Protein AF-A0A535U5M8-F1 (afdb_monomer_lite)

Foldseek 3Di:
DDDDDDDDDDDPPDPDDFDDDDDPRQVCCLVQQFQADPVRHGPDRGVLVLQLQLLLLVLVVDDDPVSSVVRSVVSSVCCVVVVDDADSQSSRPRNNPDPGDSDWDFPQQFWFQFLFGTDGLVPADFQTWGQDLVQATDGRHDDDDDDDDADWFWADDPPDPDHTGITGQQHWFFWQQQVQWDPDDDPVGIDGNDDTDGDGSNPDDPRIDGRDHHHQAADEWDWAFLCVQVVQWDDDPQWTKHDFDADPVRDGPHDMWPDTWGRTFTLDLLVLLLLQLCLFFKAFDADPPDPQTFFMKGKAFPVCVVVLVSSQVSCCVGIVFGWDWDQDPVNGIIITTGGGRSNSSSCCRAQNHDNVGGDHDSSLVRHDPSSVVSNNVNNCVRVND

Radius of gyration: 31.22 Å; chains: 1; bounding box: 89×50×90 Å

pLDDT: mean 84.97, std 14.06, range [26.88, 97.5]

Secondary structure (DSSP, 8-state):
--------------TTSS----HHHHHHHHHHTS-B-TTS-BS--SHHHHHHHHHHHHHTTSSSHHHHHHHHHHHHHHHHTTS----HHHHHHTTS-----S-----TT-EEEETTEEEEGGG--TT-EEE-TTS-EEE-----------PEEEE--SS--SPPEEEETT-EEEEE-GGGB-SS-BTTB--BSS--EEEEGGG--TTPEEP----------PEEEHHHH-TTSEEETTEEE---EE-TTS-EEEPPPSSPEESEEE--HHHHHHHHHHHHHEEEEE-TTSS-EEEEEEEE-SSTHHHHHHHHHHHHHHHS---EEEE-TTSS-EEEEE--HHHHHHHHHHT-SSTTT----HHHHT--HHHHHHHHHHHHHHH--

Sequence (385 aa):
MLEQQKQASQGSAGAGKYTQLEGIRQKVFMDRYSLKDPSGQPLEFYPEQLWARVARGIASVETTEEKQAFWEKRFYEALADFQFVPGGRILAGAGSGHQVTFYNCMPPDQEVLTADGYRPIAEIKIGDLVVTHRNRLRPVVHKFERETEETLYIIRPKKVGYDDLRVTGDHKVYIIRSEWVNKHKSRDGLHLQHEPDWIPAKEIKPGDYVAVAHNSEECPPDVISLQDHIPQYETKDGKLFKATTRGYHGHVSDWGTHYKIQDRLVLDGEMCYLFGRWLGDGCVTHRTGTDIPSGIKIVFSLDEKNEAKEIARISEAKFGIEGAIKLSNTERWYDLWVNSMPIGEFFKAFLGCYSYGKRLPDQLMHLPAELTLELLRGLFSADGY

Structure (mmCIF, N/CA/C/O backbone):
data_AF-A0A535U5M8-F1
#
_entry.id   AF-A0A535U5M8-F1
#
loop_
_atom_site.group_PDB
_atom_site.id
_atom_site.type_symbol
_atom_site.label_atom_id
_atom_site.label_alt_id
_atom_site.label_comp_id
_atom_site.label_asym_id
_atom_site.label_entity_id
_atom_site.label_seq_id
_atom_site.pdbx_PDB_ins_code
_atom_site.Cartn_x
_atom_site.Cartn_y
_atom_site.Cartn_z
_atom_site.occupancy
_atom_site.B_iso_or_equiv
_atom_site.auth_seq_id
_atom_site.auth_comp_id
_atom_site.auth_asym_id
_atom_site.auth_atom_id
_atom_site.pdbx_PDB_model_num
ATOM 1 N N . MET A 1 1 ? -25.864 -25.164 40.501 1.00 29.94 1 MET A N 1
ATOM 2 C CA . MET A 1 1 ? -26.943 -26.159 40.347 1.00 29.94 1 MET A CA 1
ATOM 3 C C . MET A 1 1 ? -28.223 -25.385 40.121 1.00 29.94 1 MET A C 1
ATOM 5 O O . MET A 1 1 ? -28.641 -24.683 41.027 1.00 29.94 1 MET A O 1
ATOM 9 N N . LEU A 1 2 ? -28.765 -25.414 38.908 1.00 30.48 2 LEU A N 1
ATOM 10 C CA . LEU A 1 2 ? -30.067 -24.833 38.589 1.00 30.48 2 LEU A CA 1
ATOM 11 C C . LEU A 1 2 ? -30.889 -25.966 37.992 1.00 30.48 2 LEU A C 1
ATOM 13 O O . LEU A 1 2 ? -30.506 -26.557 36.982 1.00 30.48 2 LEU A O 1
ATOM 17 N N . GLU A 1 3 ? -31.922 -26.341 38.736 1.00 31.03 3 GLU A N 1
ATOM 18 C CA . GLU A 1 3 ? -32.805 -27.456 38.447 1.00 31.03 3 GLU A CA 1
ATOM 19 C C . GLU A 1 3 ? -33.579 -27.240 37.151 1.00 31.03 3 GLU A C 1
ATOM 21 O O . GLU A 1 3 ? -34.047 -26.152 36.819 1.00 31.03 3 GLU A O 1
ATOM 26 N N . GLN A 1 4 ? -33.707 -28.352 36.437 1.00 34.81 4 GLN A N 1
ATOM 27 C CA . GLN A 1 4 ? -34.586 -28.532 35.303 1.00 34.81 4 GLN A CA 1
ATOM 28 C C . GLN A 1 4 ? -36.041 -28.327 35.736 1.00 34.81 4 GLN A C 1
ATOM 30 O O . GLN A 1 4 ? -36.538 -29.041 36.604 1.00 34.81 4 GLN A O 1
ATOM 35 N N . GLN A 1 5 ? -36.765 -27.464 35.031 1.00 31.03 5 GLN A N 1
ATOM 36 C CA . GLN A 1 5 ? -38.192 -27.676 34.814 1.00 31.03 5 GLN A CA 1
ATOM 37 C C . GLN A 1 5 ? -38.422 -27.904 33.325 1.00 31.03 5 GLN A C 1
ATOM 39 O O . GLN A 1 5 ? -38.264 -27.015 32.490 1.00 31.03 5 GLN A O 1
ATOM 44 N N . LYS A 1 6 ? -38.754 -29.154 33.003 1.00 32.38 6 LYS A N 1
ATOM 45 C CA . LYS A 1 6 ? -39.195 -29.593 31.685 1.00 32.38 6 LYS A CA 1
ATOM 46 C C . LYS A 1 6 ? -40.724 -29.670 31.684 1.00 32.38 6 LYS A C 1
ATOM 48 O O . LYS A 1 6 ? -41.299 -30.353 32.521 1.00 32.38 6 LYS A O 1
ATOM 53 N N . GLN A 1 7 ? -41.289 -29.053 30.645 1.00 36.50 7 GLN A N 1
ATOM 54 C CA . GLN A 1 7 ? -42.574 -29.312 29.978 1.00 36.50 7 GLN A CA 1
ATOM 55 C C . GLN A 1 7 ? -43.890 -28.895 30.652 1.00 36.50 7 GLN A C 1
ATOM 57 O O . GLN A 1 7 ? -44.337 -29.510 31.609 1.00 36.50 7 GLN A O 1
ATOM 62 N N . ALA A 1 8 ? -44.624 -28.020 29.951 1.00 27.44 8 ALA A N 1
ATOM 63 C CA . ALA A 1 8 ? -46.009 -28.306 29.574 1.00 27.44 8 ALA A CA 1
ATOM 64 C C . ALA A 1 8 ? -46.450 -27.523 28.319 1.00 27.44 8 ALA A C 1
ATOM 66 O O . ALA A 1 8 ? -46.244 -26.320 28.207 1.00 27.44 8 ALA A O 1
ATOM 67 N N . SER A 1 9 ? -47.102 -28.271 27.424 1.00 27.50 9 SER A N 1
ATOM 68 C CA . SER A 1 9 ? -48.133 -27.885 26.449 1.00 27.50 9 SER A CA 1
ATOM 69 C C . SER A 1 9 ? -47.823 -26.886 25.329 1.00 27.50 9 SER A C 1
ATOM 71 O O . SER A 1 9 ? -47.704 -25.680 25.524 1.00 27.50 9 SER A O 1
ATOM 73 N N . GLN A 1 10 ? -47.900 -27.426 24.108 1.00 42.53 10 GLN A N 1
ATOM 74 C CA . GLN A 1 10 ? -48.421 -26.739 22.931 1.00 42.53 10 GLN A CA 1
ATOM 75 C C . GLN A 1 10 ? -49.719 -25.996 23.290 1.00 42.53 10 GLN A C 1
ATOM 77 O O . GLN A 1 10 ? -50.740 -26.617 23.576 1.00 42.53 10 GLN A O 1
ATOM 82 N N . GLY A 1 11 ? -49.658 -24.668 23.276 1.00 26.88 11 GLY A N 1
ATOM 83 C CA . GLY A 1 11 ? -50.809 -23.778 23.325 1.00 26.88 11 GLY A CA 1
ATOM 84 C C . GLY A 1 11 ? -50.885 -23.003 22.018 1.00 26.88 11 GLY A C 1
ATOM 85 O O . GLY A 1 11 ? -50.083 -22.107 21.769 1.00 26.88 11 GLY A O 1
ATOM 86 N N . SER A 1 12 ? -51.847 -23.361 21.173 1.00 34.75 12 SER A N 1
ATOM 87 C CA . SER A 1 12 ? -52.249 -22.612 19.984 1.00 34.75 12 SER A CA 1
ATOM 88 C C . SER A 1 12 ? -52.966 -21.315 20.387 1.00 34.75 12 SER A C 1
ATOM 90 O O . SER A 1 12 ? -54.190 -21.218 20.307 1.00 34.75 12 SER A O 1
ATOM 92 N N . ALA A 1 13 ? -52.217 -20.316 20.853 1.00 31.55 13 ALA A N 1
ATOM 93 C CA . ALA A 1 13 ? -52.754 -18.996 21.167 1.00 31.55 13 ALA A CA 1
ATOM 94 C C . ALA A 1 13 ? -51.697 -17.910 20.914 1.00 31.55 13 ALA A C 1
ATOM 96 O O . ALA A 1 13 ? -50.782 -17.726 21.710 1.00 31.55 13 ALA A O 1
ATOM 97 N N . GLY A 1 14 ? -51.836 -17.189 19.794 1.00 33.25 14 GLY A N 1
ATOM 98 C CA . GLY A 1 14 ? -51.061 -15.975 19.509 1.00 33.25 14 GLY A CA 1
ATOM 99 C C . GLY A 1 14 ? -50.310 -15.946 18.175 1.00 33.25 14 GLY A C 1
ATOM 100 O O . GLY A 1 14 ? -49.176 -15.483 18.140 1.00 33.25 14 GLY A O 1
ATOM 101 N N . ALA A 1 15 ? -50.918 -16.376 17.065 1.00 36.53 15 ALA A N 1
ATOM 102 C CA . ALA A 1 15 ? -50.333 -16.285 15.716 1.00 36.53 15 ALA A CA 1
ATOM 103 C C . ALA A 1 15 ? -50.197 -14.840 15.158 1.00 36.53 15 ALA A C 1
ATOM 105 O O . ALA A 1 15 ? -50.148 -14.654 13.949 1.00 36.53 15 ALA A O 1
ATOM 106 N N . GLY A 1 16 ? -50.148 -13.809 16.012 1.00 48.75 16 GLY A N 1
ATOM 107 C CA . GLY A 1 16 ? -50.167 -12.398 15.599 1.00 48.75 16 GLY A CA 1
ATOM 108 C C . GLY A 1 16 ? -49.190 -11.473 16.329 1.00 48.75 16 GLY A C 1
ATOM 109 O O . GLY A 1 16 ? -49.372 -10.265 16.259 1.00 48.75 16 GLY A O 1
ATOM 110 N N . LYS A 1 17 ? -48.199 -11.998 17.068 1.00 72.62 17 LYS A N 1
ATOM 111 C CA . LYS A 1 17 ? -47.310 -11.166 17.910 1.00 72.62 17 LYS A CA 1
ATOM 112 C C . LYS A 1 17 ? -45.879 -10.985 17.387 1.00 72.62 17 LYS A C 1
ATOM 114 O O . LYS A 1 17 ? -45.178 -10.119 17.894 1.00 72.62 17 LYS A O 1
ATOM 119 N N . TYR A 1 18 ? -45.453 -11.785 16.412 1.00 85.62 18 TYR A N 1
ATOM 120 C CA . TYR A 1 18 ? -44.083 -11.778 15.894 1.00 85.62 18 TYR A CA 1
ATOM 121 C C . TYR A 1 18 ? -44.073 -11.871 14.374 1.00 85.62 18 TYR A C 1
ATOM 123 O O . TYR A 1 18 ? -44.831 -12.653 13.791 1.00 85.62 18 TYR A O 1
ATOM 131 N N . THR A 1 19 ? -43.197 -11.095 13.743 1.00 90.12 19 THR A N 1
ATOM 132 C CA . THR A 1 19 ? -43.039 -11.066 12.292 1.00 90.12 19 THR A CA 1
ATOM 133 C C . THR A 1 19 ? -42.392 -12.358 11.801 1.00 90.12 19 THR A C 1
ATOM 135 O O . THR A 1 19 ? -41.251 -12.672 12.144 1.00 90.12 19 THR A O 1
ATOM 138 N N . GLN A 1 20 ? -43.107 -13.100 10.952 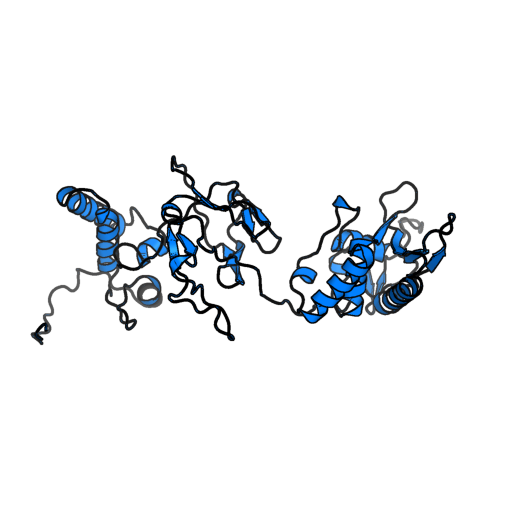1.00 90.75 20 GLN A N 1
ATOM 139 C CA . GLN A 1 20 ? -42.584 -14.300 10.301 1.00 90.75 20 GLN A CA 1
ATOM 140 C C . GLN A 1 20 ? -41.800 -13.905 9.048 1.00 90.75 20 GLN A C 1
ATOM 142 O O . GLN A 1 20 ? -42.353 -13.361 8.091 1.00 90.75 20 GLN A O 1
ATOM 147 N N . LEU A 1 21 ? -40.492 -14.155 9.062 1.00 90.69 21 LEU A N 1
ATOM 148 C CA . LEU A 1 21 ? -39.639 -13.970 7.894 1.00 90.69 21 LEU A CA 1
ATOM 149 C C . LEU A 1 21 ? -39.581 -15.269 7.091 1.00 90.69 21 LEU A C 1
ATOM 151 O O . LEU A 1 21 ? -39.386 -16.337 7.662 1.00 90.69 21 LEU A O 1
ATOM 155 N N . GLU A 1 22 ? -39.659 -15.163 5.764 1.00 92.31 22 GLU A N 1
ATOM 156 C CA . GLU A 1 22 ? -39.573 -16.308 4.852 1.00 92.31 22 GLU A CA 1
ATOM 157 C C . GLU A 1 22 ? -38.410 -16.166 3.856 1.00 92.31 22 GLU A C 1
ATOM 159 O O . GLU A 1 22 ? -37.929 -15.064 3.549 1.00 92.31 22 GLU A O 1
ATOM 164 N N . GLY A 1 23 ? -37.941 -17.307 3.347 1.00 93.75 23 GLY A N 1
ATOM 165 C CA . GLY A 1 23 ? -36.930 -17.389 2.295 1.00 93.75 23 GLY A CA 1
ATOM 166 C C . GLY A 1 23 ? -35.613 -16.693 2.655 1.00 93.75 23 GLY A C 1
ATOM 167 O O . GLY A 1 23 ? -35.022 -16.919 3.713 1.00 93.75 23 GLY A O 1
ATOM 168 N N . ILE A 1 24 ? -35.133 -15.829 1.755 1.00 91.06 24 ILE A N 1
ATOM 169 C CA . ILE A 1 24 ? -33.849 -15.126 1.918 1.00 91.06 24 ILE A CA 1
ATOM 170 C C . ILE A 1 24 ? -33.857 -14.224 3.160 1.00 91.06 24 ILE A C 1
ATOM 172 O O . ILE A 1 24 ? -32.837 -14.124 3.838 1.00 91.06 24 ILE A O 1
ATOM 176 N N . ARG A 1 25 ? -34.995 -13.605 3.499 1.00 91.44 25 ARG A N 1
ATOM 177 C CA . ARG A 1 25 ? -35.096 -12.688 4.648 1.00 91.44 25 ARG A CA 1
ATOM 178 C C . ARG A 1 25 ? -34.844 -13.424 5.958 1.00 91.44 25 ARG A C 1
ATOM 180 O O . ARG A 1 25 ? -34.060 -12.957 6.779 1.00 91.44 25 ARG A O 1
ATOM 187 N N . GLN A 1 26 ? -35.447 -14.604 6.100 1.00 93.19 26 GLN A N 1
ATOM 188 C CA . GLN A 1 26 ? -35.229 -15.479 7.248 1.00 93.19 26 GLN A CA 1
ATOM 189 C C . GLN A 1 26 ? -33.765 -15.902 7.336 1.00 93.19 26 GLN A C 1
ATOM 191 O O . GLN A 1 26 ? -33.137 -15.756 8.379 1.00 93.19 26 GLN A O 1
ATOM 196 N N . LYS A 1 27 ? -33.195 -16.363 6.216 1.00 90.06 27 LYS A N 1
ATOM 197 C CA . LYS A 1 27 ? -31.799 -16.805 6.166 1.00 90.06 27 LYS A CA 1
ATOM 198 C C . LYS A 1 27 ? -30.834 -15.697 6.594 1.00 90.06 27 LYS A C 1
ATOM 200 O O . LYS A 1 27 ? -29.964 -15.943 7.421 1.00 90.06 27 LYS A O 1
ATOM 205 N N . VAL A 1 28 ? -30.998 -14.484 6.062 1.00 87.44 28 VAL A N 1
ATOM 206 C CA . VAL A 1 28 ? -30.151 -13.332 6.412 1.00 87.44 28 VAL A CA 1
ATOM 207 C C . VAL A 1 28 ? -30.305 -12.961 7.885 1.00 87.44 28 VAL A C 1
ATOM 209 O O . VAL A 1 28 ? -29.298 -12.733 8.551 1.00 87.44 28 VAL A O 1
ATOM 212 N N . PHE A 1 29 ? -31.533 -12.939 8.410 1.00 92.62 29 PHE A N 1
ATOM 213 C CA . PHE A 1 29 ? -31.782 -12.653 9.823 1.00 92.62 29 PHE A CA 1
ATOM 214 C C . PHE A 1 29 ? -31.078 -13.650 10.749 1.00 92.62 29 PHE A C 1
ATOM 216 O O . PHE A 1 29 ? -30.293 -13.243 11.608 1.00 92.62 29 PHE A O 1
ATOM 223 N N . MET A 1 30 ? -31.288 -14.948 10.518 1.00 91.38 30 MET A N 1
ATOM 224 C CA . MET A 1 30 ? -30.701 -16.014 11.336 1.00 91.38 30 MET A CA 1
ATOM 225 C C . MET A 1 30 ? -29.170 -16.050 11.244 1.00 91.38 30 MET A C 1
ATOM 227 O O . MET A 1 30 ? -28.482 -16.373 12.213 1.00 91.38 30 MET A O 1
ATOM 231 N N . ASP A 1 31 ? -28.608 -15.716 10.082 1.00 84.31 31 ASP A N 1
ATOM 232 C CA . ASP A 1 31 ? -27.161 -15.725 9.892 1.00 84.31 31 ASP A CA 1
ATOM 233 C C . ASP A 1 31 ? -26.488 -14.498 10.529 1.00 84.31 31 ASP A C 1
ATOM 235 O O . ASP A 1 31 ? -25.519 -14.639 11.279 1.00 84.31 31 ASP A O 1
ATOM 239 N N . ARG A 1 32 ? -27.025 -13.298 10.270 1.00 81.56 32 ARG A N 1
ATOM 240 C CA . ARG A 1 32 ? -26.328 -12.025 10.512 1.00 81.56 32 ARG A CA 1
ATOM 241 C C . ARG A 1 32 ? -26.757 -11.277 11.769 1.00 81.56 32 ARG A C 1
ATOM 243 O O . ARG A 1 32 ? -25.948 -10.507 12.281 1.00 81.56 32 ARG A O 1
ATOM 250 N N . TYR A 1 33 ? -28.000 -11.440 12.224 1.00 89.19 33 TYR A N 1
ATOM 251 C CA . TYR A 1 33 ? -28.588 -10.546 13.232 1.00 89.19 33 TYR A CA 1
ATOM 252 C C . TYR A 1 33 ? -29.111 -11.252 14.480 1.00 89.19 33 TYR A C 1
ATOM 254 O O . TYR A 1 33 ? -29.081 -10.647 15.549 1.00 89.19 33 TYR A O 1
ATOM 262 N N . SER A 1 34 ? -29.547 -12.509 14.364 1.00 91.62 34 SER A N 1
ATOM 263 C CA . SER A 1 34 ? -29.916 -13.330 15.518 1.00 91.62 34 SER A CA 1
ATOM 264 C C . SER A 1 34 ? -28.756 -13.417 16.504 1.00 91.62 34 SER A C 1
ATOM 266 O O . SER A 1 34 ? -27.670 -13.884 16.146 1.00 91.62 34 SER A O 1
ATOM 268 N N . LEU A 1 35 ? -29.012 -13.078 17.769 1.00 91.25 35 LEU A N 1
ATOM 269 C CA . LEU A 1 35 ? -28.125 -13.458 18.860 1.00 91.25 35 LEU A CA 1
ATOM 270 C C . LEU A 1 35 ? -27.979 -14.983 18.894 1.00 91.25 35 LEU A C 1
ATOM 272 O O . LEU A 1 35 ? -28.953 -15.709 18.682 1.00 91.25 35 LEU A O 1
ATOM 276 N N . LYS A 1 36 ? -26.764 -15.463 19.153 1.00 89.38 36 LYS A N 1
ATOM 277 C CA . LYS A 1 36 ? -26.436 -16.885 19.275 1.00 89.38 36 LYS A CA 1
ATOM 278 C C . LYS A 1 36 ? -25.753 -17.138 20.609 1.00 89.38 36 LYS A C 1
ATOM 280 O O . LYS A 1 36 ? -25.075 -16.255 21.131 1.00 89.38 36 LYS A O 1
ATOM 285 N N . ASP A 1 37 ? -25.943 -18.332 21.146 1.00 86.06 37 ASP A N 1
ATOM 286 C CA . ASP A 1 37 ? -25.209 -18.797 22.315 1.00 86.06 37 ASP A CA 1
ATOM 287 C C . ASP A 1 37 ? -23.751 -19.173 21.953 1.00 86.06 37 ASP A C 1
ATOM 289 O O . ASP A 1 37 ? -23.392 -19.204 20.770 1.00 86.06 37 ASP A O 1
ATOM 293 N N . PRO A 1 38 ? -22.887 -19.488 22.940 1.00 81.81 38 PRO A N 1
ATOM 294 C CA . PRO A 1 38 ? -21.506 -19.899 22.673 1.00 81.81 38 PRO A CA 1
ATOM 295 C C . PRO A 1 38 ? -21.357 -21.167 21.813 1.00 81.81 38 PRO A C 1
ATOM 297 O O . PRO A 1 38 ? -20.283 -21.401 21.266 1.00 81.81 38 PRO A O 1
ATOM 300 N N . SER A 1 39 ? -22.408 -21.986 21.680 1.00 83.44 39 SER A N 1
ATOM 301 C CA . SER A 1 39 ? -22.438 -23.165 20.802 1.00 83.44 39 SER A CA 1
ATOM 302 C C . SER A 1 39 ? -22.911 -22.846 19.375 1.00 83.44 39 SER A C 1
ATOM 304 O O . SER A 1 39 ? -22.947 -23.729 18.518 1.00 83.44 39 SER A O 1
ATOM 306 N N . GLY A 1 40 ? -23.244 -21.580 19.102 1.00 81.25 40 GLY A N 1
ATOM 307 C CA . GLY A 1 40 ? -23.709 -21.093 17.808 1.00 81.25 40 GLY A CA 1
ATOM 308 C C . GLY A 1 40 ? -25.210 -21.269 17.572 1.00 81.25 40 GLY A C 1
ATOM 309 O O . GLY A 1 40 ? -25.675 -20.976 16.468 1.00 81.25 40 GLY A O 1
ATOM 310 N N . GLN A 1 41 ? -25.974 -21.718 18.572 1.00 88.44 41 GLN A N 1
ATOM 311 C CA . GLN A 1 41 ? -27.420 -21.884 18.440 1.00 88.44 41 GLN A CA 1
ATOM 312 C C . GLN A 1 41 ? -28.137 -20.538 18.587 1.00 88.44 41 GLN A C 1
ATOM 314 O O . GLN A 1 41 ? -27.799 -19.762 19.484 1.00 88.44 41 GLN A O 1
ATOM 319 N N . PRO A 1 42 ? -29.120 -20.228 17.723 1.00 89.56 42 PRO A N 1
ATOM 320 C CA . PRO A 1 42 ? -29.848 -18.969 17.784 1.00 89.56 42 PRO A CA 1
ATOM 321 C C . PRO A 1 42 ? -30.698 -18.879 19.055 1.00 89.56 42 PRO A C 1
ATOM 323 O O . PRO A 1 42 ? -31.452 -19.791 19.390 1.00 89.56 42 PRO A O 1
ATOM 326 N N . LEU A 1 43 ? -30.585 -17.744 19.740 1.00 91.81 43 LEU A N 1
ATOM 327 C CA . LEU A 1 43 ? -31.420 -17.353 20.878 1.00 91.81 43 LEU A CA 1
ATOM 328 C C . LEU A 1 43 ? -32.574 -16.432 20.447 1.00 91.81 43 LEU A C 1
ATOM 330 O O . LEU A 1 43 ? -33.547 -16.276 21.183 1.00 91.81 43 LEU A O 1
ATOM 334 N N . GLU A 1 44 ? -32.472 -15.837 19.256 1.00 94.12 44 GLU A N 1
ATOM 335 C CA . GLU A 1 44 ? -33.449 -14.917 18.676 1.00 94.12 44 GLU A CA 1
ATOM 336 C C . GLU A 1 44 ? -33.962 -15.471 17.343 1.00 94.12 44 GLU A C 1
ATOM 338 O O . GLU A 1 44 ? -33.197 -15.787 16.440 1.00 94.12 44 GLU A O 1
ATOM 343 N N . PHE A 1 45 ? -35.277 -15.569 17.200 1.00 93.56 45 PHE A N 1
ATOM 344 C CA . PHE A 1 45 ? -35.940 -16.115 16.014 1.00 93.56 45 PHE A CA 1
ATOM 345 C C . PHE A 1 45 ? -36.772 -15.067 15.272 1.00 93.56 45 PHE A C 1
ATOM 347 O O . PHE A 1 45 ? -37.126 -15.281 14.114 1.00 93.56 45 PHE A O 1
ATOM 354 N N . TYR A 1 46 ? -37.051 -13.930 15.917 1.00 94.94 46 TYR A N 1
ATOM 355 C CA . TYR A 1 46 ? -37.926 -12.886 15.388 1.00 94.94 46 TYR A CA 1
ATOM 356 C C . TYR A 1 46 ? -37.284 -11.492 15.488 1.00 94.94 46 TYR A C 1
ATOM 358 O O . TYR A 1 46 ? -36.598 -11.216 16.481 1.00 94.94 46 TYR A O 1
ATOM 366 N N . PRO A 1 47 ? -37.523 -10.587 14.515 1.00 93.44 47 PRO A N 1
ATOM 367 C CA . PRO A 1 47 ? -37.019 -9.210 14.545 1.00 93.44 47 PRO A CA 1
ATOM 368 C C . PRO A 1 47 ? -37.338 -8.451 15.836 1.00 93.44 47 PRO A C 1
ATOM 370 O O . PRO A 1 47 ? -36.495 -7.716 16.337 1.00 93.44 47 PRO A O 1
ATOM 373 N N . GLU A 1 48 ? -38.507 -8.679 16.429 1.00 95.06 48 GLU A N 1
ATOM 374 C CA . GLU A 1 48 ? -38.928 -8.028 17.670 1.00 95.06 48 GLU A CA 1
ATOM 375 C C . GLU A 1 48 ? -38.028 -8.399 18.858 1.00 95.06 48 GLU A C 1
ATOM 377 O O . GLU A 1 48 ? -37.809 -7.584 19.751 1.00 95.06 48 GLU A O 1
ATOM 382 N N . GLN A 1 49 ? -37.456 -9.606 18.871 1.00 94.81 49 GLN A N 1
ATOM 383 C CA . GLN A 1 49 ? -36.506 -10.009 19.913 1.00 94.81 49 GLN A CA 1
ATOM 384 C C . GLN A 1 49 ? -35.171 -9.276 19.746 1.00 94.81 49 GLN A C 1
ATOM 386 O O . GLN A 1 49 ? -34.644 -8.734 20.718 1.00 94.81 49 GLN A O 1
ATOM 391 N N . LEU A 1 50 ? -34.686 -9.182 18.502 1.00 94.31 50 LEU A N 1
ATOM 392 C CA . LEU A 1 50 ? -33.524 -8.372 18.133 1.00 94.31 50 LEU A CA 1
ATOM 393 C C . LEU A 1 50 ? -33.727 -6.905 18.544 1.00 94.31 50 LEU A C 1
ATOM 395 O O . LEU A 1 50 ? -32.858 -6.324 19.190 1.00 94.31 50 LEU A O 1
ATOM 399 N N . TRP A 1 51 ? -34.868 -6.300 18.202 1.00 95.56 51 TRP A N 1
ATOM 400 C CA . TRP A 1 51 ? -35.156 -4.904 18.541 1.00 95.56 51 TRP A CA 1
ATOM 401 C C . TRP A 1 51 ? -35.233 -4.683 20.047 1.00 95.56 51 TRP A C 1
ATOM 403 O O . TRP A 1 51 ? -34.675 -3.703 20.531 1.00 95.56 51 TRP A O 1
ATOM 413 N N . ALA A 1 52 ? -35.844 -5.602 20.801 1.00 95.12 52 ALA A N 1
ATOM 414 C CA . ALA A 1 52 ? -35.876 -5.531 22.262 1.00 95.12 52 ALA A CA 1
ATOM 415 C C . ALA A 1 52 ? -34.467 -5.583 22.865 1.00 95.12 52 ALA A C 1
ATOM 417 O O . ALA A 1 52 ? -34.130 -4.763 23.720 1.00 95.12 52 ALA A O 1
ATOM 418 N N . ARG A 1 53 ? -33.614 -6.498 22.388 1.00 95.19 53 ARG A N 1
ATOM 419 C CA . ARG A 1 53 ? -32.216 -6.577 22.824 1.00 95.19 53 ARG A CA 1
ATOM 420 C C . ARG A 1 53 ? -31.450 -5.295 22.505 1.00 95.19 53 ARG A C 1
ATOM 422 O O . ARG A 1 53 ? -30.767 -4.766 23.380 1.00 95.19 53 ARG A O 1
ATOM 429 N N . VAL A 1 54 ? -31.544 -4.810 21.267 1.00 94.19 54 VAL A N 1
ATOM 430 C CA . VAL A 1 54 ? -30.831 -3.607 20.814 1.00 94.19 54 VAL A CA 1
ATOM 431 C C . VAL A 1 54 ? -31.290 -2.391 21.611 1.00 94.19 54 VAL A C 1
ATOM 433 O O . VAL A 1 54 ? -30.449 -1.659 22.123 1.00 94.19 54 VAL A O 1
ATOM 436 N N . ALA A 1 55 ? -32.600 -2.206 21.778 1.00 95.69 55 ALA A N 1
ATOM 437 C CA . ALA A 1 55 ? -33.169 -1.106 22.546 1.00 95.69 55 ALA A CA 1
ATOM 438 C C . ALA A 1 55 ? -32.677 -1.106 23.999 1.00 95.69 55 ALA A C 1
ATOM 440 O O . ALA A 1 55 ? -32.204 -0.077 24.481 1.00 95.69 55 ALA A O 1
ATOM 441 N N . ARG A 1 56 ? -32.699 -2.268 24.664 1.00 95.38 56 ARG A N 1
ATOM 442 C CA . ARG A 1 56 ? -32.166 -2.425 26.023 1.00 95.38 56 ARG A CA 1
ATOM 443 C C . ARG A 1 56 ? -30.672 -2.136 26.092 1.00 95.38 56 ARG A C 1
ATOM 445 O O . ARG A 1 56 ? -30.214 -1.442 26.992 1.00 95.38 56 ARG A O 1
ATOM 452 N N . GLY A 1 57 ? -29.914 -2.664 25.134 1.00 92.75 57 GLY A N 1
ATOM 453 C CA . GLY A 1 57 ? -28.468 -2.489 25.066 1.00 92.75 57 GLY A CA 1
ATOM 454 C C . GLY A 1 57 ? -28.037 -1.044 24.825 1.00 92.75 57 GLY A C 1
ATOM 455 O O . GLY A 1 57 ? -27.003 -0.632 25.333 1.00 92.75 57 GLY A O 1
ATOM 456 N N . ILE A 1 58 ? -28.816 -0.271 24.064 1.00 91.19 58 ILE A N 1
ATOM 457 C CA . ILE A 1 58 ? -28.566 1.163 23.881 1.00 91.19 58 ILE A CA 1
ATOM 458 C C . ILE A 1 58 ? -28.981 1.923 25.142 1.00 91.19 58 ILE A C 1
ATOM 460 O O . ILE A 1 58 ? -28.222 2.756 25.624 1.00 91.19 58 ILE A O 1
ATOM 464 N N . ALA A 1 59 ? -30.152 1.622 25.708 1.00 95.19 59 ALA A N 1
ATOM 465 C CA . ALA A 1 59 ? -30.668 2.324 26.877 1.00 95.19 59 ALA A CA 1
ATOM 466 C C . ALA A 1 59 ? -29.829 2.109 28.146 1.00 95.19 59 ALA A C 1
ATOM 468 O O . ALA A 1 59 ? -29.833 2.975 29.013 1.00 95.19 59 ALA A O 1
ATOM 469 N N . SER A 1 60 ? -29.073 1.011 28.259 1.00 92.75 60 SER A N 1
ATOM 470 C CA . SER A 1 60 ? -28.285 0.690 29.461 1.00 92.75 60 SER A CA 1
ATOM 471 C C . SER A 1 60 ? -27.177 1.694 29.799 1.00 92.75 60 SER A C 1
ATOM 473 O O . SER A 1 60 ? -26.606 1.617 30.883 1.00 92.75 60 SER A O 1
ATOM 475 N N . VAL A 1 61 ? -26.837 2.610 28.886 1.00 89.56 61 VAL A N 1
ATOM 476 C CA . VAL A 1 61 ? -25.877 3.700 29.151 1.00 89.56 61 VAL A CA 1
ATOM 477 C C . VAL A 1 61 ? -26.460 4.794 30.054 1.00 89.56 61 VAL A C 1
ATOM 479 O O . VAL A 1 61 ? -25.714 5.595 30.613 1.00 89.56 61 VAL A O 1
ATOM 482 N N . GLU A 1 62 ? -27.786 4.841 30.193 1.00 95.31 62 GLU A N 1
ATOM 483 C CA . GLU A 1 62 ? -28.486 5.817 31.019 1.00 95.31 62 GLU A CA 1
ATOM 484 C C . GLU A 1 62 ? -28.255 5.564 32.510 1.00 95.31 62 GLU A C 1
ATOM 486 O O . GLU A 1 62 ? -28.131 4.428 32.970 1.00 95.31 62 GLU A O 1
ATOM 491 N N . THR A 1 63 ? -28.219 6.642 33.292 1.00 94.31 63 THR A N 1
ATOM 492 C CA . THR A 1 63 ? -27.715 6.596 34.671 1.00 94.31 63 THR A CA 1
ATOM 493 C C . THR A 1 63 ? -28.685 6.021 35.701 1.00 94.31 63 THR A C 1
ATOM 495 O O . THR A 1 63 ? -28.243 5.601 36.768 1.00 94.31 63 THR A O 1
ATOM 498 N N . THR A 1 64 ? -29.992 6.018 35.426 1.00 96.38 64 THR A N 1
ATOM 499 C CA . THR A 1 64 ? -31.022 5.527 36.356 1.00 96.38 64 THR A CA 1
ATOM 500 C C . THR A 1 64 ? -31.911 4.493 35.683 1.00 96.38 64 THR A C 1
ATOM 502 O O . THR A 1 64 ? -32.182 4.596 34.488 1.00 96.38 64 THR A O 1
ATOM 505 N N . GLU A 1 65 ? -32.425 3.533 36.453 1.00 94.81 65 GLU A N 1
ATOM 506 C CA . GLU A 1 65 ? -33.333 2.496 35.936 1.00 94.81 65 GLU A CA 1
ATOM 507 C C . GLU A 1 65 ? -34.587 3.096 35.279 1.00 94.81 65 GLU A C 1
ATOM 509 O O . GLU A 1 65 ? -35.021 2.629 34.230 1.00 94.81 65 GLU A O 1
ATOM 514 N N . GLU A 1 66 ? -35.129 4.187 35.832 1.00 95.94 66 GLU A N 1
ATOM 515 C CA . GLU A 1 66 ? -36.265 4.904 35.236 1.00 95.94 66 GLU A CA 1
ATOM 516 C C . GLU A 1 66 ? -35.940 5.449 33.840 1.00 95.94 66 GLU A C 1
ATOM 518 O O . GLU A 1 66 ? -36.752 5.327 32.921 1.00 95.94 66 GLU A O 1
ATOM 523 N N . LYS A 1 67 ? -34.743 6.022 33.654 1.00 96.06 67 LYS A N 1
ATOM 524 C CA . LYS A 1 67 ? -34.295 6.512 32.345 1.00 96.06 67 LYS A CA 1
ATOM 525 C C . LYS A 1 67 ? -34.009 5.365 31.391 1.00 96.06 67 LYS A C 1
ATOM 527 O O . LYS A 1 67 ? -34.399 5.455 30.232 1.00 96.06 67 LYS A O 1
ATOM 532 N N . GLN A 1 68 ? -33.385 4.291 31.870 1.00 96.25 68 GLN A N 1
ATOM 533 C CA . GLN A 1 68 ? -33.153 3.090 31.070 1.00 96.25 68 GLN A CA 1
ATOM 534 C C . GLN A 1 68 ? -34.481 2.528 30.548 1.00 96.25 68 GLN A C 1
ATOM 536 O O . GLN A 1 68 ? -34.624 2.333 29.347 1.00 96.25 68 GLN A O 1
ATOM 541 N N . ALA A 1 69 ? -35.492 2.370 31.408 1.00 96.62 69 ALA A N 1
ATOM 542 C CA . ALA A 1 69 ? -36.813 1.886 31.006 1.00 96.62 69 ALA A CA 1
ATOM 543 C C . ALA A 1 69 ? -37.529 2.849 30.042 1.00 96.62 69 ALA A C 1
ATOM 545 O O . ALA A 1 69 ? -38.126 2.422 29.050 1.00 96.62 69 ALA A O 1
ATOM 546 N N . PHE A 1 70 ? -37.452 4.158 30.310 1.00 96.44 70 PHE A N 1
ATOM 547 C CA . PHE A 1 70 ? -38.016 5.186 29.437 1.00 96.44 70 PHE A CA 1
ATOM 548 C C . PHE A 1 70 ? -37.403 5.136 28.032 1.00 96.44 70 PHE A C 1
ATOM 550 O O . PHE A 1 70 ? -38.131 5.131 27.036 1.00 96.44 70 PHE A O 1
ATOM 557 N N . TRP A 1 71 ? -36.075 5.066 27.941 1.00 97.50 71 TRP A N 1
ATOM 558 C CA . TRP A 1 71 ? -35.363 5.049 26.669 1.00 97.50 71 TRP A CA 1
ATOM 559 C C . TRP A 1 71 ? -35.434 3.697 25.956 1.00 97.50 71 TRP A C 1
ATOM 561 O O . TRP A 1 71 ? -35.604 3.695 24.740 1.00 97.50 71 TRP A O 1
ATOM 571 N N . GLU A 1 72 ? -35.405 2.562 26.666 1.00 97.31 72 GLU A N 1
ATOM 572 C CA . GLU A 1 72 ? -35.604 1.224 26.077 1.00 97.31 72 GLU A CA 1
ATOM 573 C C . GLU A 1 72 ? -36.929 1.179 25.313 1.00 97.31 72 GLU A C 1
ATOM 575 O O . GLU A 1 72 ? -36.959 0.782 24.148 1.00 97.31 72 GLU A O 1
ATOM 580 N N . LYS A 1 73 ? -38.017 1.677 25.918 1.00 96.69 73 LYS A N 1
ATOM 581 C CA . LYS A 1 73 ? -39.323 1.743 25.251 1.00 96.69 73 LYS A CA 1
ATOM 582 C C . LYS A 1 73 ? -39.270 2.582 23.971 1.00 96.69 73 LYS A C 1
ATOM 584 O O . LYS A 1 73 ? -39.729 2.130 22.925 1.00 96.69 73 LYS A O 1
ATOM 589 N N . ARG A 1 74 ? -38.688 3.783 24.034 1.00 96.25 74 ARG A N 1
ATOM 590 C CA . ARG A 1 74 ? -38.620 4.692 22.877 1.00 96.25 74 ARG A CA 1
ATOM 591 C C . ARG A 1 74 ? -37.738 4.155 21.754 1.00 96.25 74 ARG A C 1
ATOM 593 O O . ARG A 1 74 ? -38.103 4.284 20.589 1.00 96.25 74 ARG A O 1
ATOM 600 N N . PHE A 1 75 ? -36.597 3.550 22.083 1.00 96.06 75 PHE A N 1
ATOM 601 C CA . PHE A 1 75 ? -35.736 2.920 21.086 1.00 96.06 75 PHE A CA 1
ATOM 602 C C . PHE A 1 75 ? -36.425 1.724 20.438 1.00 96.06 75 PHE A C 1
ATOM 604 O O . PHE A 1 75 ? -36.351 1.580 19.222 1.00 96.06 75 PHE A O 1
ATOM 611 N N . TYR A 1 76 ? -37.127 0.898 21.218 1.00 96.00 76 TYR A N 1
ATOM 612 C CA . TYR A 1 76 ? -37.894 -0.215 20.670 1.00 96.00 76 TYR A CA 1
ATOM 613 C C . TYR A 1 76 ? -38.961 0.266 19.684 1.00 96.00 76 TYR A C 1
ATOM 615 O O . TYR A 1 76 ? -39.037 -0.254 18.575 1.00 96.00 76 TYR A O 1
ATOM 623 N N . GLU A 1 77 ? -39.749 1.279 20.059 1.00 95.50 77 GLU A N 1
ATOM 624 C CA . GLU A 1 77 ? -40.772 1.874 19.1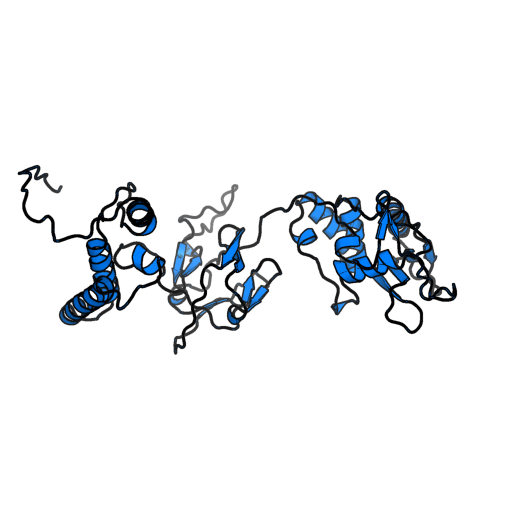89 1.00 95.50 77 GLU A CA 1
ATOM 625 C C . GLU A 1 77 ? -40.157 2.420 17.892 1.00 95.50 77 GLU A C 1
ATOM 627 O O . GLU A 1 77 ? -40.646 2.112 16.807 1.00 95.50 77 GLU A O 1
ATOM 632 N N . ALA A 1 78 ? -39.036 3.142 17.982 1.00 94.62 78 ALA A N 1
ATOM 633 C CA . ALA A 1 78 ? -38.340 3.673 16.810 1.00 94.62 78 ALA A CA 1
ATOM 634 C C . ALA A 1 78 ? -37.796 2.576 15.872 1.00 94.62 78 ALA A C 1
ATOM 636 O O . ALA A 1 78 ? -37.813 2.748 14.652 1.00 94.62 78 ALA A O 1
ATOM 637 N N . LEU A 1 79 ? -37.313 1.459 16.429 1.00 93.62 79 LEU A N 1
ATOM 638 C CA . LEU A 1 79 ? -36.811 0.312 15.663 1.00 93.62 79 LEU A CA 1
ATOM 639 C C . LEU A 1 79 ? -37.951 -0.480 15.010 1.00 93.62 79 LEU A C 1
ATOM 641 O O . LEU A 1 79 ? -37.851 -0.842 13.840 1.00 93.62 79 LEU A O 1
ATOM 645 N N . ALA A 1 80 ? -39.022 -0.745 15.762 1.00 92.06 80 ALA A N 1
ATOM 646 C CA . ALA A 1 80 ? -40.153 -1.549 15.311 1.00 92.06 80 ALA A CA 1
ATOM 647 C C . ALA A 1 80 ? -41.006 -0.834 14.250 1.00 92.06 80 ALA A C 1
ATOM 649 O O . ALA A 1 80 ? -41.524 -1.484 13.345 1.00 92.06 80 ALA A O 1
ATOM 650 N N . ASP A 1 81 ? -41.116 0.494 14.336 1.00 89.50 81 ASP A N 1
ATOM 651 C CA . ASP A 1 81 ? -41.825 1.338 13.363 1.00 89.50 81 ASP A CA 1
ATOM 652 C C . ASP A 1 81 ? -40.909 1.829 12.222 1.00 89.50 81 ASP A C 1
ATOM 654 O O . ASP A 1 81 ? -41.277 2.698 11.437 1.00 89.50 81 ASP A O 1
ATOM 658 N N . PHE A 1 82 ? -39.680 1.299 12.126 1.00 87.94 82 PHE A N 1
ATOM 659 C CA . PHE A 1 82 ? -38.672 1.667 11.119 1.00 87.94 82 PHE A CA 1
ATOM 660 C C . PHE A 1 82 ? -38.345 3.171 11.033 1.00 87.94 82 PHE A C 1
ATOM 662 O O . PHE A 1 82 ? -37.727 3.616 10.065 1.00 87.94 82 PHE A O 1
ATOM 669 N N . GLN A 1 83 ? -38.680 3.957 12.060 1.00 89.06 83 GLN A N 1
ATOM 670 C CA . GLN A 1 83 ? -38.277 5.364 12.172 1.00 89.06 83 GLN A CA 1
ATOM 671 C C . GLN A 1 83 ? -36.754 5.498 12.263 1.00 89.06 83 GLN A C 1
ATOM 673 O O . GLN A 1 83 ? -36.181 6.511 11.862 1.00 89.06 83 GLN A O 1
ATOM 678 N N . PHE A 1 84 ? -36.092 4.458 12.776 1.00 82.81 84 PHE A N 1
ATOM 679 C CA . PHE A 1 84 ? -34.647 4.350 12.832 1.00 82.81 84 PHE A CA 1
ATOM 680 C C . PHE A 1 84 ? -34.197 2.922 12.511 1.00 82.81 84 PHE A C 1
ATOM 682 O O . PHE A 1 84 ? -34.626 1.965 13.150 1.00 82.81 84 PHE A O 1
ATOM 689 N N . VAL A 1 85 ? -33.287 2.775 11.545 1.00 85.88 85 VAL A N 1
ATOM 690 C CA . VAL A 1 85 ? -32.672 1.487 11.189 1.00 85.88 85 VAL A CA 1
ATOM 691 C C . VAL A 1 85 ? -31.160 1.605 11.384 1.00 85.88 85 VAL A C 1
ATOM 693 O O . VAL A 1 85 ? -30.474 2.164 10.525 1.00 85.88 85 VAL A O 1
ATOM 696 N N . PRO A 1 86 ? -30.611 1.120 12.511 1.00 83.25 86 PRO A N 1
ATOM 697 C CA . PRO A 1 86 ? -29.187 1.239 12.774 1.00 83.25 86 PRO A CA 1
ATOM 698 C C . PRO A 1 86 ? -28.367 0.321 11.861 1.00 83.25 86 PRO A C 1
ATOM 700 O O . PRO A 1 86 ? -28.843 -0.693 11.347 1.00 83.25 86 PRO A O 1
ATOM 703 N N . GLY A 1 87 ? -27.086 0.656 11.698 1.00 80.31 87 GLY A N 1
ATOM 704 C CA . GLY A 1 87 ? -26.142 -0.169 10.949 1.00 80.31 87 GLY A CA 1
ATOM 705 C C . GLY A 1 87 ? -26.025 -1.594 11.506 1.00 80.31 87 GLY A C 1
ATOM 706 O O . GLY A 1 87 ? -26.188 -1.844 12.703 1.00 80.31 87 GLY A O 1
ATOM 707 N N . GLY A 1 88 ? -25.673 -2.548 10.639 1.00 81.75 88 GLY A N 1
ATOM 708 C CA . GLY A 1 88 ? -25.706 -3.976 10.973 1.00 81.75 88 GLY A CA 1
ATOM 709 C C . GLY A 1 88 ? -24.866 -4.396 12.188 1.00 81.75 88 GLY A C 1
ATOM 710 O O . GLY A 1 88 ? -25.247 -5.329 12.885 1.00 81.75 88 GLY A O 1
ATOM 711 N N . ARG A 1 89 ? -23.764 -3.692 12.492 1.00 77.00 89 ARG A N 1
ATOM 712 C CA . ARG A 1 89 ? -22.939 -3.960 13.690 1.00 77.00 89 ARG A CA 1
ATOM 713 C C . ARG A 1 89 ? -23.670 -3.654 14.994 1.00 77.00 89 ARG A C 1
ATOM 715 O O . ARG A 1 89 ? -23.493 -4.370 15.972 1.00 77.00 89 ARG A O 1
ATOM 722 N N . ILE A 1 90 ? -24.494 -2.614 14.997 1.00 85.19 90 ILE A N 1
ATOM 723 C CA . ILE A 1 90 ? -25.289 -2.220 16.161 1.00 85.19 90 ILE A CA 1
ATOM 724 C C . ILE A 1 90 ? -26.417 -3.229 16.343 1.00 85.19 90 ILE A C 1
ATOM 726 O O . ILE A 1 90 ? -26.603 -3.726 17.446 1.00 85.19 90 ILE A O 1
ATOM 730 N N . LEU A 1 91 ? -27.092 -3.615 15.253 1.00 88.00 91 LEU A N 1
ATOM 731 C CA . LEU A 1 91 ? -28.115 -4.665 15.283 1.00 88.00 91 LEU A CA 1
ATOM 732 C C . LEU A 1 91 ? -27.550 -5.988 15.831 1.00 88.00 91 LEU A C 1
ATOM 734 O O . LEU A 1 91 ? -28.104 -6.580 16.755 1.00 88.00 91 LEU A O 1
ATOM 738 N N . ALA A 1 92 ? -26.401 -6.433 15.324 1.00 83.94 92 ALA A N 1
ATOM 739 C CA . ALA A 1 92 ? -25.784 -7.680 15.771 1.00 83.94 92 ALA A CA 1
ATOM 740 C C . ALA A 1 92 ? -25.197 -7.604 17.196 1.00 83.94 92 ALA A C 1
ATOM 742 O O . ALA A 1 92 ? -25.069 -8.629 17.860 1.00 83.94 92 ALA A O 1
ATOM 743 N N . GLY A 1 93 ? -24.816 -6.411 17.660 1.00 84.75 93 GLY A N 1
ATOM 744 C CA . GLY A 1 93 ? -23.978 -6.258 18.847 1.00 84.75 93 GLY A CA 1
ATOM 745 C C . GLY A 1 93 ? -24.632 -5.634 20.078 1.00 84.75 93 GLY A C 1
ATOM 746 O O . GLY A 1 93 ? -24.297 -6.001 21.202 1.00 84.75 93 GLY A O 1
ATOM 747 N N . ALA A 1 94 ? -25.525 -4.658 19.910 1.00 89.19 94 ALA A N 1
ATOM 748 C CA . ALA A 1 94 ? -26.071 -3.915 21.043 1.00 89.19 94 ALA A CA 1
ATOM 749 C C . ALA A 1 94 ? -26.861 -4.861 21.953 1.00 89.19 94 ALA A C 1
ATOM 751 O O . ALA A 1 94 ? -27.718 -5.600 21.478 1.00 89.19 94 ALA A O 1
ATOM 752 N N . GLY A 1 95 ? -26.540 -4.889 23.248 1.00 87.25 95 GLY A N 1
ATOM 753 C CA . GLY A 1 95 ? -27.203 -5.764 24.220 1.00 87.25 95 GLY A CA 1
ATOM 754 C C . GLY A 1 95 ? -26.856 -7.255 24.108 1.00 87.25 95 GLY A C 1
ATOM 755 O O . GLY A 1 95 ? -27.470 -8.059 24.801 1.00 87.25 95 GLY A O 1
ATOM 756 N N . SER A 1 96 ? -25.891 -7.653 23.266 1.00 85.50 96 SER A N 1
ATOM 757 C CA . SER A 1 96 ? -25.502 -9.066 23.116 1.00 85.50 96 SER A CA 1
ATOM 758 C C . SER A 1 96 ? -24.521 -9.562 24.185 1.00 85.50 96 SER A C 1
ATOM 760 O O . SER A 1 96 ? -24.244 -10.754 24.248 1.00 85.50 96 SER A O 1
ATOM 762 N N . GLY A 1 97 ? -23.919 -8.654 24.961 1.00 77.62 97 GLY A N 1
ATOM 763 C CA . GLY A 1 97 ? -22.803 -8.964 25.865 1.00 77.62 97 GLY A CA 1
ATOM 764 C C . GLY A 1 97 ? -21.472 -9.237 25.152 1.00 77.62 97 GLY A C 1
ATOM 765 O O . GLY A 1 97 ? -20.451 -9.428 25.809 1.00 77.62 97 GLY A O 1
ATOM 766 N N . HIS A 1 98 ? -21.449 -9.217 23.815 1.00 74.06 98 HIS A N 1
ATOM 767 C CA . HIS A 1 98 ? -20.210 -9.331 23.052 1.00 74.06 98 HIS A CA 1
ATOM 768 C C . HIS A 1 98 ? -19.446 -8.007 23.097 1.00 74.06 98 HIS A C 1
ATOM 770 O O . HIS A 1 98 ? -20.022 -6.930 22.951 1.00 74.06 98 HIS A O 1
ATOM 776 N N . GLN A 1 99 ? -18.124 -8.096 23.221 1.00 59.75 99 GLN A N 1
ATOM 777 C CA . GLN A 1 99 ? -17.187 -6.970 23.192 1.00 59.75 99 GLN A CA 1
ATOM 778 C C . GLN A 1 99 ? -17.002 -6.411 21.763 1.00 59.75 99 GLN A C 1
ATOM 780 O O . GLN A 1 99 ? -15.882 -6.267 21.276 1.00 59.75 99 GLN A O 1
ATOM 785 N N . VAL A 1 100 ? -18.088 -6.067 21.071 1.00 61.38 100 VAL A N 1
ATOM 786 C CA . VAL A 1 100 ? -18.051 -5.487 19.719 1.00 61.38 100 VAL A CA 1
ATOM 787 C C . VAL A 1 100 ? -18.125 -3.965 19.772 1.00 61.38 100 VAL A C 1
ATOM 789 O O . VAL A 1 100 ? -18.807 -3.401 20.623 1.00 61.38 100 VAL A O 1
ATOM 792 N N . THR A 1 101 ? -17.429 -3.276 18.868 1.00 59.62 101 THR A N 1
ATOM 793 C CA . THR A 1 101 ? -17.512 -1.813 18.805 1.00 59.62 101 THR A CA 1
ATOM 794 C C . THR A 1 101 ? -18.659 -1.360 17.908 1.00 59.62 101 THR A C 1
ATOM 796 O O . THR A 1 101 ? -18.718 -1.736 16.733 1.00 59.62 101 THR A O 1
ATOM 799 N N . PHE A 1 102 ? -19.546 -0.522 18.449 1.00 66.12 102 PHE A N 1
ATOM 800 C CA . PHE A 1 102 ? -20.688 0.036 17.716 1.00 66.12 102 PHE A CA 1
ATOM 801 C C . PHE A 1 102 ? -20.273 1.145 16.753 1.00 66.12 102 PHE A C 1
ATOM 803 O O . PHE A 1 102 ? -20.768 1.180 15.628 1.00 66.12 102 PHE A O 1
ATOM 810 N N . TYR A 1 103 ? -19.311 1.976 17.164 1.00 63.75 103 TYR A N 1
ATOM 811 C CA . TYR A 1 103 ? -18.744 3.054 16.363 1.00 63.75 103 TYR A CA 1
ATOM 812 C C . TYR A 1 103 ? -17.275 3.266 16.732 1.00 63.75 103 TYR A C 1
ATOM 814 O O . TYR A 1 103 ? -16.939 3.412 17.901 1.00 63.75 103 TYR A O 1
ATOM 822 N N . ASN A 1 104 ? -16.407 3.271 15.725 1.00 70.38 104 ASN A N 1
ATOM 823 C CA . ASN A 1 104 ? -14.989 3.597 15.844 1.00 70.38 104 ASN A CA 1
ATOM 824 C C . ASN A 1 104 ? -14.758 4.830 14.973 1.00 70.38 104 ASN A C 1
ATOM 826 O O . ASN A 1 104 ? -15.091 4.790 13.788 1.00 70.38 104 ASN A O 1
ATOM 830 N N . CYS A 1 105 ? -14.205 5.903 15.534 1.00 77.88 105 CYS A N 1
ATOM 831 C CA . CYS A 1 105 ? -13.953 7.132 14.787 1.00 77.88 105 CYS A CA 1
ATOM 832 C C . CYS A 1 105 ? -12.470 7.496 14.815 1.00 77.88 105 CYS A C 1
ATOM 834 O O . CYS A 1 105 ? -11.756 7.204 15.778 1.00 77.88 105 CYS A O 1
ATOM 836 N N . MET A 1 106 ? -12.031 8.112 13.727 1.00 90.00 106 MET A N 1
ATOM 837 C CA . MET A 1 106 ? -10.715 8.705 13.524 1.00 90.00 106 MET A CA 1
ATOM 838 C C . MET A 1 106 ? -10.943 10.143 13.041 1.00 90.00 106 MET A C 1
ATOM 840 O O . MET A 1 106 ? -11.980 10.393 12.414 1.00 90.00 106 MET A O 1
ATOM 844 N N . PRO A 1 107 ? -10.037 11.088 13.336 1.00 91.94 107 PRO A N 1
ATOM 845 C CA . PRO A 1 107 ? -10.118 12.419 12.756 1.00 91.94 107 PRO A CA 1
ATOM 846 C C . PRO A 1 107 ? -9.881 12.346 11.231 1.00 91.94 107 PRO A C 1
ATOM 848 O O . PRO A 1 107 ? -9.300 11.370 10.748 1.00 91.94 107 PRO A O 1
ATOM 851 N N . PRO A 1 108 ? -10.365 13.330 10.454 1.00 92.25 108 PRO A N 1
ATOM 852 C CA . PRO A 1 108 ? -10.392 13.263 8.988 1.00 92.25 108 PRO A CA 1
ATOM 853 C C . PRO A 1 108 ? -9.006 13.132 8.335 1.00 92.25 108 PRO A C 1
ATOM 855 O O . PRO A 1 108 ? -8.888 12.543 7.261 1.00 92.25 108 PRO A O 1
ATOM 858 N N . ASP A 1 109 ? -7.975 13.659 8.990 1.00 92.50 109 ASP A N 1
ATOM 859 C CA . ASP A 1 109 ? -6.570 13.635 8.582 1.00 92.50 109 ASP A CA 1
ATOM 860 C C . ASP A 1 109 ? -5.865 12.305 8.880 1.00 92.50 109 ASP A C 1
ATOM 862 O O . ASP A 1 109 ? -4.777 12.073 8.363 1.00 92.50 109 ASP A O 1
ATOM 866 N N . GLN A 1 110 ? -6.463 11.415 9.680 1.00 93.19 110 GLN A N 1
ATOM 867 C CA . GLN A 1 110 ? -5.839 10.137 10.013 1.00 93.19 110 GLN A CA 1
ATOM 868 C C . GLN A 1 110 ? -5.660 9.278 8.762 1.00 93.19 110 GLN A C 1
ATOM 870 O O . GLN A 1 110 ? -6.631 8.916 8.096 1.00 93.19 110 GLN A O 1
ATOM 875 N N . GLU A 1 111 ? -4.421 8.888 8.492 1.00 91.94 111 GLU A N 1
ATOM 876 C CA . GLU A 1 111 ? -4.104 8.026 7.365 1.00 91.94 111 GLU A CA 1
ATOM 877 C C . GLU A 1 111 ? -4.526 6.574 7.606 1.00 91.94 111 GLU A C 1
ATOM 879 O O . GLU A 1 111 ? -4.419 6.034 8.714 1.00 91.94 111 GLU A O 1
ATOM 884 N N . VAL A 1 112 ? -4.982 5.937 6.529 1.00 90.75 112 VAL A N 1
ATOM 885 C CA . VAL A 1 112 ? -5.341 4.522 6.450 1.00 90.75 112 VAL A CA 1
ATOM 886 C C . VAL A 1 112 ? -4.550 3.889 5.312 1.00 90.75 112 VAL A C 1
ATOM 888 O O . VAL A 1 112 ? -4.436 4.465 4.232 1.00 90.75 112 VAL A O 1
ATOM 891 N N . LEU A 1 113 ? -4.024 2.686 5.545 1.00 89.81 113 LEU A N 1
ATOM 892 C CA . LEU A 1 113 ? -3.318 1.921 4.522 1.00 89.81 113 LEU A CA 1
ATOM 893 C C . LEU A 1 113 ? -4.312 1.351 3.494 1.00 89.81 113 LEU A C 1
ATOM 895 O O . LEU A 1 113 ? -5.123 0.472 3.813 1.00 89.81 113 LEU A O 1
ATOM 899 N N . THR A 1 114 ? -4.238 1.860 2.268 1.00 89.62 114 THR A N 1
ATOM 900 C CA . THR A 1 114 ? -5.008 1.416 1.097 1.00 89.62 114 THR A CA 1
ATOM 901 C C . THR A 1 114 ? -4.163 0.526 0.181 1.00 89.62 114 THR A C 1
ATOM 903 O O . THR A 1 114 ? -3.005 0.252 0.496 1.00 89.62 114 THR A O 1
ATOM 906 N N . ALA A 1 115 ? -4.737 0.048 -0.927 1.00 83.94 115 ALA A N 1
ATOM 907 C CA . ALA A 1 115 ? -3.980 -0.667 -1.959 1.00 83.94 115 ALA A CA 1
ATOM 908 C C . ALA A 1 115 ? -2.825 0.184 -2.518 1.00 83.94 115 ALA A C 1
ATOM 910 O O . ALA A 1 115 ? -1.694 -0.284 -2.539 1.00 83.94 115 ALA A O 1
ATOM 911 N N . ASP A 1 116 ? -3.088 1.458 -2.821 1.00 79.50 116 ASP A N 1
ATOM 912 C CA . ASP A 1 116 ? -2.119 2.384 -3.426 1.00 79.50 116 ASP A CA 1
ATOM 913 C C . ASP A 1 116 ? -1.247 3.130 -2.385 1.00 79.50 116 ASP A C 1
ATOM 915 O O . ASP A 1 116 ? -0.625 4.150 -2.685 1.00 79.50 116 ASP A O 1
ATOM 919 N N . GLY A 1 117 ? -1.236 2.676 -1.125 1.00 83.81 117 GLY A N 1
ATOM 920 C CA . GLY A 1 117 ? -0.507 3.311 -0.020 1.00 83.81 117 GLY A CA 1
ATOM 921 C C . GLY A 1 117 ? -1.392 4.062 0.980 1.00 83.81 117 GLY A C 1
ATOM 922 O O . GLY A 1 117 ? -2.595 3.817 1.088 1.00 83.81 117 GLY A O 1
ATOM 923 N N . TYR A 1 118 ? -0.789 4.935 1.788 1.00 87.81 118 TYR A N 1
ATOM 924 C CA . TYR A 1 118 ? -1.496 5.666 2.843 1.00 87.81 118 TYR A CA 1
ATOM 925 C C . TYR A 1 118 ? -2.311 6.828 2.272 1.00 87.81 118 TYR A C 1
ATOM 927 O O . TYR A 1 118 ? -1.825 7.598 1.447 1.00 87.81 118 TYR A O 1
ATOM 935 N N . ARG A 1 119 ? -3.570 6.942 2.707 1.00 91.12 119 ARG A N 1
ATOM 936 C CA . ARG A 1 119 ? -4.476 8.037 2.332 1.00 91.12 119 ARG A CA 1
ATOM 937 C C . ARG A 1 119 ? -5.264 8.516 3.554 1.00 91.12 119 ARG A C 1
ATOM 939 O O . ARG A 1 119 ? -5.655 7.669 4.366 1.00 91.12 119 ARG A O 1
ATOM 946 N N . PRO A 1 120 ? -5.559 9.823 3.690 1.00 94.44 120 PRO A N 1
ATOM 947 C CA . PRO A 1 120 ? -6.422 10.324 4.757 1.00 94.44 120 PRO A CA 1
ATOM 948 C C . PRO A 1 120 ? -7.800 9.653 4.729 1.00 94.44 120 PRO A C 1
ATOM 950 O O . PRO A 1 120 ? -8.412 9.512 3.666 1.00 94.44 120 PRO A O 1
ATOM 953 N N . ILE A 1 121 ? -8.333 9.278 5.895 1.00 93.56 121 ILE A N 1
ATOM 954 C CA . ILE A 1 121 ? -9.621 8.577 6.004 1.00 93.56 121 ILE A CA 1
ATOM 955 C C . ILE A 1 121 ? -10.782 9.388 5.409 1.00 93.56 121 ILE A C 1
ATOM 957 O O . ILE A 1 121 ? -11.742 8.814 4.886 1.00 93.56 121 ILE A O 1
ATOM 961 N N . ALA A 1 122 ? -10.686 10.722 5.429 1.00 93.75 122 ALA A N 1
ATOM 962 C CA . ALA A 1 122 ? -11.667 11.607 4.809 1.00 93.75 122 ALA A CA 1
ATOM 963 C C . ALA A 1 122 ? -11.779 11.419 3.287 1.00 93.75 122 ALA A C 1
ATOM 965 O O . ALA A 1 122 ? -12.861 11.619 2.733 1.00 93.75 122 ALA A O 1
ATOM 966 N N . GLU A 1 123 ? -10.715 10.990 2.611 1.00 95.25 123 GLU A N 1
ATOM 967 C CA . GLU A 1 123 ? -10.688 10.815 1.155 1.00 95.25 123 GLU A CA 1
ATOM 968 C C . GLU A 1 123 ? -11.127 9.421 0.695 1.00 95.25 123 GLU A C 1
ATOM 970 O O . GLU A 1 123 ? -11.364 9.206 -0.499 1.00 95.25 123 GLU A O 1
ATOM 975 N N . ILE A 1 124 ? -11.235 8.473 1.626 1.00 94.50 124 ILE A N 1
ATOM 976 C CA . ILE A 1 124 ? -11.609 7.090 1.336 1.00 94.50 124 ILE A CA 1
ATOM 977 C C . ILE A 1 124 ? -13.065 7.020 0.878 1.00 94.50 124 ILE A C 1
ATOM 979 O O . ILE A 1 124 ? -13.968 7.597 1.495 1.00 94.50 124 ILE A O 1
ATOM 983 N N . LYS A 1 125 ? -13.297 6.277 -0.205 1.00 93.94 125 LYS A N 1
ATOM 984 C CA . LYS A 1 125 ? -14.616 6.080 -0.814 1.00 93.94 125 LYS A CA 1
ATOM 985 C C . LYS A 1 125 ? -15.088 4.639 -0.655 1.00 93.94 125 LYS A C 1
ATOM 987 O O . LYS A 1 125 ? -14.309 3.714 -0.446 1.00 93.94 125 LYS A O 1
ATOM 992 N N . ILE A 1 126 ? -16.402 4.444 -0.759 1.00 92.12 126 ILE A N 1
ATOM 993 C CA . ILE A 1 126 ? -16.987 3.102 -0.845 1.00 92.12 126 ILE A CA 1
ATOM 994 C C . ILE A 1 126 ? -16.446 2.429 -2.112 1.00 92.12 126 ILE A C 1
ATOM 996 O O . ILE A 1 126 ? -16.505 3.013 -3.190 1.00 92.12 126 ILE A O 1
ATOM 1000 N N . GLY A 1 127 ? -15.935 1.208 -1.967 1.00 90.44 127 GLY A N 1
ATOM 1001 C CA . GLY A 1 127 ? -15.261 0.455 -3.024 1.00 90.44 127 GLY A CA 1
ATOM 1002 C C . GLY A 1 127 ? -13.734 0.474 -2.932 1.00 90.44 127 GLY A C 1
ATOM 1003 O O . GLY A 1 127 ? -13.120 -0.495 -3.374 1.00 90.44 127 GLY A O 1
ATOM 1004 N N . ASP A 1 128 ? -13.134 1.490 -2.299 1.00 93.38 128 ASP A N 1
ATOM 1005 C CA . ASP A 1 128 ? -11.680 1.552 -2.109 1.00 93.38 128 ASP A CA 1
ATOM 1006 C C . ASP A 1 128 ? -11.202 0.342 -1.293 1.00 93.38 128 ASP A C 1
ATOM 1008 O O . ASP A 1 128 ? -11.874 -0.111 -0.359 1.00 93.38 128 ASP A O 1
ATOM 1012 N N . LEU A 1 129 ? -10.035 -0.195 -1.644 1.00 91.81 129 LEU A N 1
ATOM 1013 C CA . LEU A 1 129 ? -9.440 -1.339 -0.961 1.00 91.81 129 LEU A CA 1
ATOM 1014 C C . LEU A 1 129 ? -8.566 -0.868 0.204 1.00 91.81 129 LEU A C 1
ATOM 1016 O O . LEU A 1 129 ? -7.639 -0.085 0.013 1.00 91.81 129 LEU A O 1
ATOM 1020 N N . VAL A 1 130 ? -8.841 -1.379 1.405 1.00 92.88 130 VAL A N 1
ATOM 1021 C CA . VAL A 1 130 ? -8.080 -1.077 2.629 1.00 92.88 130 VAL A CA 1
ATOM 1022 C C . VAL A 1 130 ? -7.506 -2.341 3.253 1.00 92.88 130 VAL A C 1
ATOM 1024 O O . VAL A 1 130 ? -8.120 -3.415 3.206 1.00 92.88 130 VAL A O 1
ATOM 1027 N N . VAL A 1 131 ? -6.330 -2.216 3.863 1.00 91.31 131 VAL A N 1
ATOM 1028 C CA . VAL A 1 131 ? -5.669 -3.329 4.548 1.00 91.31 131 VAL A CA 1
ATOM 1029 C C . VAL A 1 131 ? -6.364 -3.610 5.877 1.00 91.31 131 VAL A C 1
ATOM 1031 O O . VAL A 1 131 ? -6.607 -2.729 6.699 1.00 91.31 131 VAL A O 1
ATOM 1034 N N . THR A 1 132 ? -6.699 -4.878 6.102 1.00 90.25 132 THR A N 1
ATOM 1035 C CA . THR A 1 132 ? -7.363 -5.334 7.331 1.00 90.25 132 THR A CA 1
ATOM 1036 C C . THR A 1 132 ? -6.373 -5.906 8.348 1.00 90.25 132 THR A C 1
ATOM 1038 O O . THR A 1 132 ? -5.272 -6.310 7.995 1.00 90.25 132 THR A O 1
ATOM 1041 N N . HIS A 1 133 ? -6.807 -6.072 9.604 1.00 86.38 133 HIS A N 1
ATOM 1042 C CA . HIS A 1 133 ? -6.042 -6.726 10.686 1.00 86.38 133 HIS A CA 1
ATOM 1043 C C . HIS A 1 133 ? -5.559 -8.160 10.384 1.00 86.38 133 HIS A C 1
ATOM 1045 O O . HIS A 1 133 ? -4.795 -8.723 11.158 1.00 86.38 133 HIS A O 1
ATOM 1051 N N . ARG A 1 134 ? -6.030 -8.785 9.296 1.00 86.75 134 ARG A N 1
ATOM 1052 C CA . ARG A 1 134 ? -5.556 -10.099 8.831 1.00 86.75 134 ARG A CA 1
ATOM 1053 C C . ARG A 1 134 ? -4.660 -9.987 7.595 1.00 86.75 134 ARG A C 1
ATOM 1055 O O . ARG A 1 134 ? -4.638 -10.911 6.790 1.00 86.75 134 ARG A O 1
ATOM 1062 N N . ASN A 1 135 ? -4.022 -8.838 7.412 1.00 88.12 135 ASN A N 1
ATOM 1063 C CA . ASN A 1 135 ? -3.030 -8.572 6.378 1.00 88.12 135 ASN A CA 1
ATOM 1064 C C . ASN A 1 135 ? -3.502 -8.828 4.938 1.00 88.12 135 ASN A C 1
ATOM 1066 O O . ASN A 1 135 ? -2.788 -9.416 4.130 1.00 88.12 135 ASN A O 1
ATOM 1070 N N . ARG A 1 136 ? -4.732 -8.408 4.630 1.00 87.81 136 ARG A N 1
ATOM 1071 C CA . ARG A 1 136 ? -5.341 -8.557 3.300 1.00 87.81 136 ARG A CA 1
ATOM 1072 C C . ARG A 1 136 ? -6.189 -7.355 2.926 1.00 87.81 136 ARG A C 1
ATOM 1074 O O . ARG A 1 136 ? -6.770 -6.743 3.836 1.00 87.81 136 ARG A O 1
ATOM 1081 N N . LEU A 1 137 ? -6.341 -7.094 1.630 1.00 89.12 137 LEU A N 1
ATOM 1082 C CA . LEU A 1 137 ? -7.182 -6.021 1.113 1.00 89.12 137 LEU A CA 1
ATOM 1083 C C . LEU A 1 137 ? -8.666 -6.399 1.164 1.00 89.12 137 LEU A C 1
ATOM 1085 O O . LEU A 1 137 ? -9.074 -7.541 0.913 1.00 89.12 137 LEU A O 1
ATOM 1089 N N . ARG A 1 138 ? -9.511 -5.431 1.528 1.00 92.38 138 ARG A N 1
ATOM 1090 C CA . ARG A 1 138 ? -10.971 -5.551 1.440 1.00 92.38 138 ARG A CA 1
ATOM 1091 C C . ARG A 1 138 ? -11.609 -4.233 1.017 1.00 92.38 138 ARG A C 1
ATOM 1093 O O . ARG A 1 138 ? -11.134 -3.186 1.448 1.00 92.38 138 ARG A O 1
ATOM 1100 N N . PRO A 1 139 ? -12.705 -4.283 0.239 1.00 93.00 139 PRO A N 1
ATOM 1101 C CA . PRO A 1 139 ? -13.412 -3.079 -0.162 1.00 93.00 139 PRO A CA 1
ATOM 1102 C C . PRO A 1 139 ? -14.125 -2.447 1.031 1.00 93.00 139 PRO A C 1
ATOM 1104 O O . PRO A 1 139 ? -14.747 -3.135 1.851 1.00 93.00 139 PRO A O 1
ATOM 1107 N N . VAL A 1 140 ? -14.079 -1.123 1.096 1.00 90.38 140 VAL A N 1
ATOM 1108 C CA . VAL A 1 140 ? -14.892 -0.331 2.015 1.00 90.38 140 VAL A CA 1
ATOM 1109 C C . VAL A 1 140 ? -16.348 -0.429 1.580 1.00 90.38 140 VAL A C 1
ATOM 1111 O O . VAL A 1 140 ? -16.711 -0.028 0.480 1.00 90.38 140 VAL A O 1
ATOM 1114 N N . VAL A 1 141 ? -17.195 -0.975 2.450 1.00 84.50 141 VAL A N 1
ATOM 1115 C CA . VAL A 1 141 ? -18.623 -1.187 2.148 1.00 84.50 141 VAL A CA 1
ATOM 1116 C C . VAL A 1 141 ? -19.463 0.031 2.537 1.00 84.50 141 VAL A C 1
ATOM 1118 O O . VAL A 1 141 ? -20.450 0.345 1.880 1.00 84.50 141 VAL A O 1
ATOM 1121 N N . HIS A 1 142 ? -19.063 0.729 3.602 1.00 78.19 142 HIS A N 1
ATOM 1122 C CA . HIS A 1 142 ? -19.759 1.894 4.137 1.00 78.19 142 HIS A CA 1
ATOM 1123 C C . HIS A 1 142 ? -18.761 2.879 4.743 1.00 78.19 142 HIS A C 1
ATOM 1125 O O . HIS A 1 142 ? -17.767 2.460 5.340 1.00 78.19 142 HIS A O 1
ATOM 1131 N N . LYS A 1 143 ? -19.079 4.171 4.640 1.00 79.81 143 LYS A N 1
ATOM 1132 C CA . LYS A 1 143 ? -18.360 5.271 5.285 1.00 79.81 143 LYS A CA 1
ATOM 1133 C C . LYS A 1 143 ? -19.306 5.958 6.269 1.00 79.81 143 LYS A C 1
ATOM 1135 O O . LYS A 1 143 ? -20.457 6.212 5.924 1.00 79.81 143 LYS A O 1
ATOM 1140 N N . PHE A 1 144 ? -18.829 6.215 7.482 1.00 81.00 144 PHE A N 1
ATOM 1141 C CA . PHE A 1 144 ? -19.573 6.926 8.520 1.00 81.00 144 PHE A CA 1
ATOM 1142 C C . PHE A 1 144 ? -18.849 8.226 8.839 1.00 81.00 144 PHE A C 1
ATOM 1144 O O . PHE A 1 144 ? -17.631 8.222 9.008 1.00 81.00 144 PHE A O 1
ATOM 1151 N N . GLU A 1 145 ? -19.605 9.309 8.951 1.00 79.62 145 GLU A N 1
ATOM 1152 C CA . GLU A 1 145 ? -19.101 10.639 9.279 1.00 79.62 145 GLU A CA 1
ATOM 1153 C C . GLU A 1 145 ? -19.999 11.243 10.358 1.00 79.62 145 GLU A C 1
ATOM 1155 O O . GLU A 1 145 ? -21.208 11.002 10.381 1.00 79.62 145 GLU A O 1
ATOM 1160 N N . ARG A 1 146 ? -19.396 11.982 11.288 1.00 77.69 146 ARG A N 1
ATOM 1161 C CA . ARG A 1 146 ? -20.107 12.717 12.334 1.00 77.69 146 ARG A CA 1
ATOM 1162 C C . ARG A 1 146 ? -19.261 13.890 12.801 1.00 77.69 146 ARG A C 1
ATOM 1164 O O . ARG A 1 146 ? -18.036 13.791 12.826 1.00 77.69 146 ARG A O 1
ATOM 1171 N N . GLU A 1 147 ? -19.922 14.940 13.254 1.00 78.75 147 GLU A N 1
ATOM 1172 C CA . GLU A 1 147 ? -19.289 16.031 13.990 1.00 78.75 147 GLU A CA 1
ATOM 1173 C C . GLU A 1 147 ? -19.366 15.737 15.490 1.00 78.75 147 GLU A C 1
ATOM 1175 O O . GLU A 1 147 ? -20.374 15.224 15.985 1.00 78.75 147 GLU A O 1
ATOM 1180 N N . THR A 1 148 ? -18.279 15.984 16.219 1.00 76.88 148 THR A N 1
ATOM 1181 C CA . THR A 1 148 ? -18.209 15.686 17.650 1.00 76.88 148 THR A CA 1
ATOM 1182 C C . THR A 1 148 ? -17.118 16.483 18.352 1.00 76.88 148 THR A C 1
ATOM 1184 O O . THR A 1 148 ? -16.093 16.803 17.753 1.00 76.88 148 THR A O 1
ATOM 1187 N N . GLU A 1 149 ? -17.324 16.743 19.641 1.00 81.88 149 GLU A N 1
ATOM 1188 C CA . GLU A 1 149 ? -16.340 17.320 20.555 1.00 81.88 149 GLU A CA 1
ATOM 1189 C C . GLU A 1 149 ? -15.897 16.247 21.561 1.00 81.88 149 GLU A C 1
ATOM 1191 O O . GLU A 1 149 ? -16.343 16.201 22.706 1.00 81.88 149 GLU A O 1
ATOM 1196 N N . GLU A 1 150 ? -15.038 15.330 21.115 1.00 82.12 150 GLU A N 1
ATOM 1197 C CA . GLU A 1 150 ? -14.488 14.250 21.941 1.00 82.12 150 GLU A CA 1
ATOM 1198 C C . GLU A 1 150 ? -12.978 14.404 22.130 1.00 82.12 150 GLU A C 1
ATOM 1200 O O . GLU A 1 150 ? -12.263 14.921 21.270 1.00 82.12 150 GLU A O 1
ATOM 1205 N N . THR A 1 151 ? -12.463 13.908 23.256 1.00 87.00 151 THR A N 1
ATOM 1206 C CA . THR A 1 151 ? -11.016 13.824 23.469 1.00 87.00 151 THR A CA 1
ATOM 1207 C C . THR A 1 151 ? -10.396 12.822 22.496 1.00 87.00 151 THR A C 1
ATOM 1209 O O . THR A 1 151 ? -10.777 11.648 22.464 1.00 87.00 151 THR A O 1
ATOM 1212 N N . LEU A 1 152 ? -9.405 13.283 21.731 1.00 91.75 152 LEU A N 1
ATOM 1213 C CA . LEU A 1 152 ? -8.591 12.433 20.870 1.00 91.75 152 LEU A CA 1
ATOM 1214 C C . LEU A 1 152 ? -7.413 11.845 21.644 1.00 91.75 152 LEU A C 1
ATOM 1216 O O . LEU A 1 152 ? -6.695 12.544 22.360 1.00 91.75 152 LEU A O 1
ATOM 1220 N N . TYR A 1 153 ? -7.197 10.552 21.447 1.00 93.50 153 TYR A N 1
ATOM 1221 C CA . TYR A 1 153 ? -6.076 9.802 21.987 1.00 93.50 153 TYR A CA 1
ATOM 1222 C C . TYR A 1 153 ? -5.060 9.578 20.871 1.00 93.50 153 TYR A C 1
ATOM 1224 O O . TYR A 1 153 ? -5.406 9.107 19.787 1.00 93.50 153 TYR A O 1
ATOM 1232 N N . ILE A 1 154 ? -3.807 9.944 21.143 1.00 94.38 154 ILE A N 1
ATOM 1233 C CA . ILE A 1 154 ? -2.696 9.859 20.193 1.00 94.38 154 ILE A CA 1
ATOM 1234 C C . ILE A 1 154 ? -1.748 8.758 20.662 1.00 94.38 154 ILE A C 1
ATOM 1236 O O . ILE A 1 154 ? -1.054 8.905 21.671 1.00 94.38 154 ILE A O 1
ATOM 1240 N N . ILE A 1 155 ? -1.726 7.649 19.931 1.00 92.44 155 ILE A N 1
ATOM 1241 C CA . ILE A 1 155 ? -0.875 6.495 20.210 1.00 92.44 155 ILE A CA 1
ATOM 1242 C C . ILE A 1 155 ? 0.380 6.625 19.351 1.00 92.44 155 ILE A C 1
ATOM 1244 O O . ILE A 1 155 ? 0.293 6.633 18.126 1.00 92.44 155 ILE A O 1
ATOM 1248 N N . ARG A 1 156 ? 1.546 6.711 20.003 1.00 91.56 156 ARG A N 1
ATOM 1249 C CA . ARG A 1 156 ? 2.851 6.901 19.347 1.00 91.56 156 ARG A CA 1
ATOM 1250 C C . ARG A 1 156 ? 3.693 5.622 19.390 1.00 91.56 156 ARG A C 1
ATOM 1252 O O . ARG A 1 156 ? 4.263 5.313 20.447 1.00 91.56 156 ARG A O 1
ATOM 1259 N N . PRO A 1 157 ? 3.794 4.852 18.294 1.00 87.50 157 PRO A N 1
ATOM 1260 C CA . PRO A 1 157 ? 4.632 3.660 18.252 1.00 87.50 157 PRO A CA 1
ATOM 1261 C C . PRO A 1 157 ? 6.120 4.038 18.297 1.00 87.50 157 PRO A C 1
ATOM 1263 O O . PRO A 1 157 ? 6.600 4.822 17.492 1.00 87.50 157 PRO A O 1
ATOM 1266 N N . LYS A 1 158 ? 6.902 3.454 19.216 1.00 83.06 158 LYS A N 1
ATOM 1267 C CA . LYS A 1 158 ? 8.342 3.783 19.343 1.00 83.06 158 LYS A CA 1
ATOM 1268 C C . LYS A 1 158 ? 9.238 3.202 18.247 1.00 83.06 158 LYS A C 1
ATOM 1270 O O . LYS A 1 158 ? 10.345 3.687 18.051 1.00 83.06 158 LYS A O 1
ATOM 1275 N N . LYS A 1 159 ? 8.836 2.079 17.652 1.00 75.50 159 LYS A N 1
ATOM 1276 C CA . LYS A 1 159 ? 9.697 1.235 16.798 1.00 75.50 159 LYS A CA 1
ATOM 1277 C C . LYS A 1 159 ? 9.190 1.113 15.368 1.00 75.50 159 LYS A C 1
ATOM 1279 O O . LYS A 1 159 ? 9.647 0.247 14.632 1.00 75.50 159 LYS A O 1
ATOM 1284 N N . VAL A 1 160 ? 8.215 1.931 15.007 1.00 72.75 160 VAL A N 1
ATOM 1285 C CA . VAL A 1 160 ? 7.586 1.879 13.699 1.00 72.75 160 VAL A CA 1
ATOM 1286 C C . VAL A 1 160 ? 7.607 3.297 13.157 1.00 72.75 160 VAL A C 1
ATOM 1288 O O . VAL A 1 160 ? 7.186 4.207 13.860 1.00 72.75 160 VAL A O 1
ATOM 1291 N N . GLY A 1 161 ? 8.159 3.486 11.959 1.00 63.34 161 GLY A N 1
ATOM 1292 C CA . GLY A 1 161 ? 8.298 4.800 11.322 1.00 63.34 161 GLY A CA 1
ATOM 1293 C C . GLY A 1 161 ? 7.006 5.310 10.682 1.00 63.34 161 GLY A C 1
ATOM 1294 O O . GLY A 1 161 ? 7.079 5.964 9.652 1.00 63.34 161 GLY A O 1
ATOM 1295 N N . TYR A 1 162 ? 5.847 4.947 11.236 1.00 70.06 162 TYR A N 1
ATOM 1296 C CA . TYR A 1 162 ? 4.547 5.409 10.754 1.00 70.06 162 TYR A CA 1
ATOM 1297 C C . TYR A 1 162 ? 4.060 6.598 11.574 1.00 70.06 162 TYR A C 1
ATOM 1299 O O . TYR A 1 162 ? 4.517 6.822 12.698 1.00 70.06 162 TYR A O 1
ATOM 1307 N N . ASP A 1 163 ? 3.089 7.305 11.011 1.00 75.44 163 ASP A N 1
ATOM 1308 C CA . ASP A 1 163 ? 2.389 8.382 11.688 1.00 75.44 163 ASP A CA 1
ATOM 1309 C C . ASP A 1 163 ? 1.686 7.917 12.968 1.00 75.44 163 ASP A C 1
ATOM 1311 O O . ASP A 1 163 ? 1.255 6.768 13.118 1.00 75.44 163 ASP A O 1
ATOM 1315 N N . ASP A 1 164 ? 1.563 8.856 13.907 1.00 89.94 164 ASP A N 1
ATOM 1316 C CA . ASP A 1 164 ? 0.832 8.657 15.152 1.00 89.94 164 ASP A CA 1
ATOM 1317 C C . ASP A 1 164 ? -0.618 8.219 14.863 1.00 89.94 164 ASP A C 1
ATOM 1319 O O . ASP A 1 164 ? -1.333 8.857 14.086 1.00 89.94 164 ASP A O 1
ATOM 1323 N N . LEU A 1 165 ? -1.091 7.176 15.551 1.00 91.31 165 LEU A N 1
ATOM 1324 C CA . LEU A 1 165 ? -2.481 6.731 15.447 1.00 91.31 165 LEU A CA 1
ATOM 1325 C C . LEU A 1 165 ? -3.370 7.622 16.323 1.00 91.31 165 LEU A C 1
ATOM 1327 O O . LEU A 1 165 ? -3.281 7.587 17.553 1.00 91.31 165 LEU A O 1
ATOM 1331 N N . ARG A 1 166 ? -4.242 8.406 15.687 1.00 93.25 166 ARG A N 1
ATOM 1332 C CA . ARG A 1 166 ? -5.185 9.334 16.321 1.00 93.25 166 ARG A CA 1
ATOM 1333 C C . ARG A 1 166 ? -6.593 8.760 16.263 1.00 93.25 166 ARG A C 1
ATOM 1335 O O . ARG A 1 166 ? -7.128 8.491 15.190 1.00 93.25 166 ARG A O 1
ATOM 1342 N N . VAL A 1 167 ? -7.208 8.572 17.424 1.00 92.62 167 VAL A N 1
ATOM 1343 C CA . VAL A 1 167 ? -8.516 7.912 17.544 1.00 92.62 167 VAL A CA 1
ATOM 1344 C C . VAL A 1 167 ? -9.327 8.468 18.715 1.00 92.62 167 VAL A C 1
ATOM 1346 O O . VAL A 1 167 ? -8.775 9.068 19.636 1.00 92.62 167 VAL A O 1
ATOM 1349 N N . THR A 1 168 ? -10.646 8.263 18.706 1.00 90.69 168 THR A N 1
ATOM 1350 C CA . THR A 1 168 ? -11.497 8.567 19.870 1.00 90.69 168 THR A CA 1
ATOM 1351 C C . THR A 1 168 ? -11.291 7.548 20.997 1.00 90.69 168 THR A C 1
ATOM 1353 O O . THR A 1 168 ? -10.805 6.442 20.769 1.00 90.69 168 THR A O 1
ATOM 1356 N N . GLY A 1 169 ? -11.661 7.899 22.233 1.00 86.75 169 GLY A N 1
ATOM 1357 C CA . GLY A 1 169 ? -11.346 7.086 23.419 1.00 86.75 169 GLY A CA 1
ATOM 1358 C C . GLY A 1 169 ? -11.903 5.660 23.416 1.00 86.75 169 GLY A C 1
ATOM 1359 O O . GLY A 1 169 ? -11.226 4.743 23.879 1.00 86.75 169 GLY A O 1
ATOM 1360 N N . ASP A 1 170 ? -13.099 5.457 22.865 1.00 83.25 170 ASP A N 1
ATOM 1361 C CA . ASP A 1 170 ? -13.724 4.131 22.757 1.00 83.25 170 ASP A CA 1
ATOM 1362 C C . ASP A 1 170 ? -13.302 3.357 21.499 1.00 83.25 170 ASP A C 1
ATOM 1364 O O . ASP A 1 170 ? -13.702 2.204 21.312 1.00 83.25 170 ASP A O 1
ATOM 1368 N N . HIS A 1 171 ? -12.461 3.955 20.646 1.00 87.19 171 HIS A N 1
ATOM 1369 C CA . HIS A 1 171 ? -11.941 3.279 19.470 1.00 87.19 171 HIS A CA 1
ATOM 1370 C C . HIS A 1 171 ? -11.065 2.105 19.898 1.00 87.19 171 HIS A C 1
ATOM 1372 O O . HIS A 1 171 ? -10.037 2.290 20.548 1.00 87.19 171 HIS A O 1
ATOM 1378 N N . LYS A 1 172 ? -11.448 0.886 19.522 1.00 88.69 172 LYS A N 1
ATOM 1379 C CA . LYS A 1 172 ? -10.668 -0.296 19.900 1.00 88.69 172 LYS A CA 1
ATOM 1380 C C . LYS A 1 172 ? -9.468 -0.497 18.983 1.00 88.69 172 LYS A C 1
ATOM 1382 O O . LYS A 1 172 ? -9.627 -0.577 17.767 1.00 88.69 172 LYS A O 1
ATOM 1387 N N . VAL A 1 173 ? -8.294 -0.661 19.578 1.00 90.88 173 VAL A N 1
ATOM 1388 C CA . VAL A 1 173 ? -7.035 -0.975 18.895 1.00 90.88 173 VAL A CA 1
ATOM 1389 C C . VAL A 1 173 ? -6.611 -2.386 19.291 1.00 90.88 173 VAL A C 1
ATOM 1391 O O . VAL A 1 173 ? -6.850 -2.815 20.418 1.00 90.88 173 VAL A O 1
ATOM 1394 N N . TYR A 1 174 ? -6.010 -3.128 18.364 1.00 91.06 174 TYR A N 1
ATOM 1395 C CA . TYR A 1 174 ? -5.540 -4.483 18.637 1.00 91.06 174 TYR A CA 1
ATOM 1396 C C . TYR A 1 174 ? -4.186 -4.427 19.356 1.00 91.06 174 TYR A C 1
ATOM 1398 O O . TYR A 1 174 ? -3.183 -3.995 18.781 1.00 91.06 174 TYR A O 1
ATOM 1406 N N . ILE A 1 175 ? -4.180 -4.805 20.633 1.00 91.50 175 ILE A N 1
ATOM 1407 C CA . ILE A 1 175 ? -3.084 -4.570 21.574 1.00 91.50 175 ILE A CA 1
ATOM 1408 C C . ILE A 1 175 ? -2.670 -5.875 22.259 1.00 91.50 175 ILE A C 1
ATOM 1410 O O . ILE A 1 175 ? -3.503 -6.698 22.635 1.00 91.50 175 ILE A O 1
ATOM 1414 N N . ILE A 1 176 ? -1.365 -6.024 22.487 1.00 90.44 176 ILE A N 1
ATOM 1415 C CA . ILE A 1 176 ? -0.802 -6.966 23.459 1.00 90.44 176 ILE A CA 1
ATOM 1416 C C . ILE A 1 176 ? -0.330 -6.141 24.647 1.00 90.44 176 ILE A C 1
ATOM 1418 O O . ILE A 1 176 ? 0.568 -5.304 24.509 1.00 90.44 176 ILE A O 1
ATOM 1422 N N . ARG A 1 177 ? -0.916 -6.366 25.823 1.00 89.69 177 ARG A N 1
ATOM 1423 C CA . ARG A 1 177 ? -0.505 -5.612 27.004 1.00 89.69 177 ARG A CA 1
ATOM 1424 C C . ARG A 1 177 ? 0.896 -5.985 27.452 1.00 89.69 177 ARG A C 1
ATOM 1426 O O . ARG A 1 177 ? 1.305 -7.145 27.372 1.00 89.69 177 ARG A O 1
ATOM 1433 N N . SER A 1 178 ? 1.618 -5.001 27.970 1.00 87.75 178 SER A N 1
ATOM 1434 C CA . SER A 1 178 ? 2.990 -5.191 28.443 1.00 87.75 178 SER A CA 1
ATOM 1435 C C . SER A 1 178 ? 3.099 -6.256 29.543 1.00 87.75 178 SER A C 1
ATOM 1437 O O . SER A 1 178 ? 4.077 -7.004 29.586 1.00 87.75 178 SER A O 1
ATOM 1439 N N . GLU A 1 179 ? 2.075 -6.377 30.392 1.00 87.19 179 GLU A N 1
ATOM 1440 C CA . GLU A 1 179 ? 1.968 -7.399 31.435 1.00 87.19 179 GLU A CA 1
ATOM 1441 C C . GLU A 1 179 ? 1.770 -8.827 30.905 1.00 87.19 179 GLU A C 1
ATOM 1443 O O . GLU A 1 179 ? 2.083 -9.778 31.616 1.00 87.19 179 GLU A O 1
ATOM 1448 N N . TRP A 1 180 ? 1.292 -9.004 29.669 1.00 86.31 180 TRP A N 1
ATOM 1449 C CA . TRP A 1 180 ? 1.052 -10.329 29.080 1.00 86.31 180 TRP A CA 1
ATOM 1450 C C . TRP A 1 180 ? 2.319 -10.957 28.503 1.00 86.31 180 TRP A C 1
ATOM 1452 O O . TRP A 1 180 ? 2.329 -12.139 28.149 1.00 86.31 180 TRP A O 1
ATOM 1462 N N . VAL A 1 181 ? 3.390 -10.172 28.391 1.00 81.00 181 VAL A N 1
ATOM 1463 C CA . VAL A 1 181 ? 4.646 -10.592 27.783 1.00 81.00 181 VAL A CA 1
ATOM 1464 C C . VAL A 1 181 ? 5.585 -11.144 28.853 1.00 81.00 181 VAL A C 1
ATOM 1466 O O . VAL A 1 181 ? 6.053 -10.419 29.735 1.00 81.00 181 VAL A O 1
ATOM 1469 N N . ASN A 1 182 ? 5.927 -12.431 28.750 1.00 71.19 182 ASN A N 1
ATOM 1470 C CA . ASN A 1 182 ? 6.933 -13.024 29.627 1.00 71.19 182 ASN A CA 1
ATOM 1471 C C . ASN A 1 182 ? 8.314 -12.401 29.374 1.00 71.19 182 ASN A C 1
ATOM 1473 O O . ASN A 1 182 ? 8.896 -12.530 28.297 1.00 71.19 182 ASN A O 1
ATOM 1477 N N . LYS A 1 183 ? 8.869 -11.753 30.404 1.00 65.44 183 LYS A N 1
ATOM 1478 C CA . LYS A 1 183 ? 10.184 -11.087 30.348 1.00 65.44 183 LYS A CA 1
ATOM 1479 C C . LYS A 1 183 ? 11.360 -12.067 30.330 1.00 65.44 183 LYS A C 1
ATOM 1481 O O . LYS A 1 183 ? 12.459 -11.702 29.915 1.00 65.44 183 LYS A O 1
ATOM 1486 N N . HIS A 1 184 ? 11.143 -13.307 30.766 1.00 63.50 184 HIS A N 1
ATOM 1487 C CA . HIS A 1 184 ? 12.148 -14.361 30.714 1.00 63.50 184 HIS A CA 1
ATOM 1488 C C . HIS A 1 184 ? 12.083 -15.051 29.352 1.00 63.50 184 HIS A C 1
ATOM 1490 O O . HIS A 1 184 ? 11.153 -15.804 29.071 1.00 63.50 184 HIS A O 1
ATOM 1496 N N . LYS A 1 185 ? 13.071 -14.768 28.493 1.00 53.50 185 LYS A N 1
ATOM 1497 C CA . LYS A 1 185 ? 13.252 -15.473 27.220 1.00 53.50 185 LYS A CA 1
ATOM 1498 C C . LYS A 1 185 ? 13.442 -16.962 27.505 1.00 53.50 185 LYS A C 1
ATOM 1500 O O . LYS A 1 185 ? 14.479 -17.354 28.036 1.00 53.50 185 LYS A O 1
ATOM 1505 N N . SER A 1 186 ? 12.468 -17.787 27.131 1.00 54.28 186 SER A N 1
ATOM 1506 C CA . SER A 1 186 ? 12.773 -19.188 26.858 1.00 54.28 186 SER A CA 1
ATOM 1507 C C . SER A 1 186 ? 13.650 -19.245 25.604 1.00 54.28 186 SER A C 1
ATOM 1509 O O . SER A 1 186 ? 13.646 -18.322 24.781 1.00 54.28 186 SER A O 1
ATOM 1511 N N . ARG A 1 187 ? 14.409 -20.328 25.450 1.00 54.47 187 ARG A N 1
ATOM 1512 C CA . ARG A 1 187 ? 15.259 -20.561 24.277 1.00 54.47 187 ARG A CA 1
ATOM 1513 C C . ARG A 1 187 ? 14.445 -20.649 22.964 1.00 54.47 187 ARG A C 1
ATOM 1515 O O . ARG A 1 187 ? 15.035 -20.493 21.901 1.00 54.47 187 ARG A O 1
ATOM 1522 N N . ASP A 1 188 ? 13.115 -20.769 23.071 1.00 53.28 188 ASP A N 1
ATOM 1523 C CA . ASP A 1 188 ? 12.154 -20.996 21.983 1.00 53.28 188 ASP A CA 1
ATOM 1524 C C . ASP A 1 188 ? 11.212 -19.798 21.708 1.00 53.28 188 ASP A C 1
ATOM 1526 O O . ASP A 1 188 ? 10.232 -19.922 20.979 1.00 53.28 188 ASP A O 1
ATOM 1530 N N . GLY A 1 189 ? 11.498 -18.611 22.263 1.00 56.62 189 GLY A N 1
ATOM 1531 C CA . GLY A 1 189 ? 10.805 -17.360 21.913 1.00 56.62 189 GLY A CA 1
ATOM 1532 C C . GLY A 1 189 ? 9.940 -16.736 23.017 1.00 56.62 189 GLY A C 1
ATOM 1533 O O . GLY A 1 189 ? 9.952 -17.159 24.178 1.00 56.62 189 GLY A O 1
ATOM 1534 N N . LEU A 1 190 ? 9.221 -15.667 22.648 1.00 61.03 190 LEU A N 1
ATOM 1535 C CA . LEU A 1 190 ? 8.299 -14.911 23.509 1.00 61.03 190 LEU A CA 1
ATOM 1536 C C . LEU A 1 190 ? 6.978 -15.679 23.646 1.00 61.03 190 LEU A C 1
ATOM 1538 O O . LEU A 1 190 ? 6.223 -15.775 22.686 1.00 61.03 190 LEU A O 1
ATOM 1542 N N . HIS A 1 191 ? 6.690 -16.212 24.832 1.00 65.75 191 HIS A N 1
ATOM 1543 C CA . HIS A 1 191 ? 5.366 -16.757 25.144 1.00 65.75 191 HIS A CA 1
ATOM 1544 C C . HIS A 1 191 ? 4.470 -15.652 25.710 1.00 65.75 191 HIS A C 1
ATOM 1546 O O . HIS A 1 191 ? 4.846 -14.985 26.681 1.00 65.75 191 HIS A O 1
ATOM 1552 N N . LEU A 1 192 ? 3.290 -15.481 25.112 1.00 73.25 192 LEU A N 1
ATOM 1553 C CA . LEU A 1 192 ? 2.242 -14.604 25.623 1.00 73.25 192 LEU A CA 1
ATOM 1554 C C . LEU A 1 192 ? 1.376 -15.372 26.623 1.00 73.25 192 LEU A C 1
ATOM 1556 O O . LEU A 1 192 ? 0.997 -16.512 26.371 1.00 73.25 192 LEU A O 1
ATOM 1560 N N . GLN A 1 193 ? 1.066 -14.747 27.757 1.00 73.44 193 GLN A N 1
ATOM 1561 C CA . GLN A 1 193 ? 0.144 -15.317 28.747 1.00 73.44 193 GLN A CA 1
ATOM 1562 C C . GLN A 1 193 ? -1.322 -15.216 28.297 1.00 73.44 193 GLN A C 1
ATOM 1564 O O . GLN A 1 193 ? -2.158 -16.003 28.730 1.00 73.44 193 GLN A O 1
ATOM 1569 N N . HIS A 1 194 ? -1.617 -14.255 27.419 1.00 79.69 194 HIS A N 1
ATOM 1570 C CA . HIS A 1 194 ? -2.938 -13.984 26.866 1.00 79.69 194 HIS A CA 1
ATOM 1571 C C . HIS A 1 194 ? -2.828 -13.684 25.373 1.00 79.69 194 HIS A C 1
ATOM 1573 O O . HIS A 1 194 ? -1.826 -13.124 24.919 1.00 79.69 194 HIS A O 1
ATOM 1579 N N . GLU A 1 195 ? -3.864 -14.041 24.617 1.00 80.31 195 GLU A N 1
ATOM 1580 C CA . GLU A 1 195 ? -3.977 -13.622 23.223 1.00 80.31 195 GLU A CA 1
ATOM 1581 C C . GLU A 1 195 ? -4.148 -12.094 23.132 1.00 80.31 195 GLU A C 1
ATOM 1583 O O . GLU A 1 195 ? -4.681 -11.480 24.062 1.00 80.31 195 GLU A O 1
ATOM 1588 N N . PRO A 1 196 ? -3.683 -11.458 22.041 1.00 86.62 196 PRO A N 1
ATOM 1589 C CA . PRO A 1 196 ? -3.930 -10.040 21.824 1.00 86.62 196 PRO A CA 1
ATOM 1590 C C . PRO A 1 196 ? -5.435 -9.745 21.775 1.00 86.62 196 PRO A C 1
ATOM 1592 O O . PRO A 1 196 ? -6.221 -10.571 21.312 1.00 86.62 196 PRO A O 1
ATOM 1595 N N . ASP A 1 197 ? -5.831 -8.548 22.202 1.00 86.19 197 ASP A N 1
ATOM 1596 C CA . ASP A 1 197 ? -7.244 -8.181 22.313 1.00 86.19 197 ASP A CA 1
ATOM 1597 C C . ASP A 1 197 ? -7.519 -6.763 21.795 1.00 86.19 197 ASP A C 1
ATOM 1599 O O . ASP A 1 197 ? -6.623 -5.928 21.652 1.00 86.19 197 ASP A O 1
ATOM 1603 N N . TRP A 1 198 ? -8.786 -6.493 21.495 1.00 87.44 198 TRP A N 1
ATOM 1604 C CA . TRP A 1 198 ? -9.296 -5.196 21.073 1.00 87.44 198 TRP A CA 1
ATOM 1605 C C . TRP A 1 198 ? -9.562 -4.313 22.294 1.00 87.44 198 TRP A C 1
ATOM 1607 O O . TRP A 1 198 ? -10.623 -4.387 22.917 1.00 87.44 198 TRP A O 1
ATOM 1617 N N . ILE A 1 199 ? -8.607 -3.442 22.614 1.00 88.75 199 ILE A N 1
ATOM 1618 C CA . ILE A 1 199 ? -8.639 -2.577 23.798 1.00 88.75 199 ILE A CA 1
ATOM 1619 C C . ILE A 1 199 ? -9.042 -1.149 23.394 1.00 88.75 199 ILE A C 1
ATOM 1621 O O . ILE A 1 199 ? -8.477 -0.622 22.431 1.00 88.75 199 ILE A O 1
ATOM 1625 N N . PRO A 1 200 ? -9.996 -0.497 24.092 1.00 90.25 200 PRO A N 1
ATOM 1626 C CA . PRO A 1 200 ? -10.326 0.912 23.867 1.00 90.25 200 PRO A CA 1
ATOM 1627 C C . PRO A 1 200 ? -9.103 1.825 24.002 1.00 90.25 200 PRO A C 1
ATOM 1629 O O . PRO A 1 200 ? -8.327 1.685 24.946 1.00 90.25 200 PRO A O 1
ATOM 1632 N N . ALA A 1 201 ? -8.957 2.800 23.106 1.00 91.88 201 ALA A N 1
ATOM 1633 C CA . ALA A 1 201 ? -7.802 3.695 23.057 1.00 91.88 201 ALA A CA 1
ATOM 1634 C C . ALA A 1 201 ? -7.511 4.400 24.389 1.00 91.88 201 ALA A C 1
ATOM 1636 O O . ALA A 1 201 ? -6.351 4.552 24.769 1.00 91.88 201 ALA A O 1
ATOM 1637 N N . LYS A 1 202 ? -8.560 4.769 25.134 1.00 91.38 202 LYS A N 1
ATOM 1638 C CA . LYS A 1 202 ? -8.448 5.417 26.449 1.00 91.38 202 LYS A CA 1
ATOM 1639 C C . LYS A 1 202 ? -7.825 4.545 27.544 1.00 91.38 202 LYS A C 1
ATOM 1641 O O . LYS A 1 202 ? -7.398 5.075 28.566 1.00 91.38 202 LYS A O 1
ATOM 1646 N N . GLU A 1 203 ? -7.798 3.228 27.356 1.00 92.69 203 GLU A N 1
ATOM 1647 C CA . GLU A 1 203 ? -7.278 2.259 28.329 1.00 92.69 203 GLU A CA 1
ATOM 1648 C C . GLU A 1 203 ? -5.842 1.808 28.027 1.00 92.69 203 GLU A C 1
ATOM 1650 O O . GLU A 1 203 ? -5.225 1.140 28.860 1.00 92.69 203 GLU A O 1
ATOM 1655 N N . ILE A 1 204 ? -5.310 2.165 26.855 1.00 93.88 204 ILE A N 1
ATOM 1656 C CA . ILE A 1 204 ? -3.971 1.773 26.401 1.00 93.88 204 ILE A CA 1
ATOM 1657 C C . ILE A 1 204 ? -2.910 2.507 27.217 1.00 93.88 204 ILE A C 1
ATOM 1659 O O . ILE A 1 204 ? -3.008 3.715 27.453 1.00 93.88 204 ILE A O 1
ATOM 1663 N N . LYS A 1 205 ? -1.862 1.787 27.629 1.00 93.88 205 LYS A N 1
ATOM 1664 C CA . LYS A 1 205 ? -0.804 2.328 28.487 1.00 93.88 205 LYS A CA 1
ATOM 1665 C C . LYS A 1 205 ? 0.546 2.372 27.772 1.00 93.88 205 LYS A C 1
ATOM 1667 O O . LYS A 1 205 ? 0.850 1.519 26.936 1.00 93.88 205 LYS A O 1
ATOM 1672 N N . PRO A 1 206 ? 1.422 3.331 28.128 1.00 92.44 206 PRO A N 1
ATOM 1673 C CA . PRO A 1 206 ? 2.797 3.326 27.650 1.00 92.44 206 PRO A CA 1
ATOM 1674 C C . PRO A 1 206 ? 3.506 2.012 28.001 1.00 92.44 206 PRO A C 1
ATOM 1676 O O . PRO A 1 206 ? 3.609 1.649 29.170 1.00 92.44 206 PRO A O 1
ATOM 1679 N N . GLY A 1 207 ? 4.036 1.334 26.984 1.00 89.38 207 GLY A N 1
ATOM 1680 C CA . GLY A 1 207 ? 4.694 0.032 27.125 1.00 89.38 207 GLY A CA 1
ATOM 1681 C C . GLY A 1 207 ? 3.909 -1.118 26.501 1.00 89.38 207 GLY A C 1
ATOM 1682 O O . GLY A 1 207 ? 4.519 -2.145 26.207 1.00 89.38 207 GLY A O 1
ATOM 1683 N N . ASP A 1 208 ? 2.612 -0.935 26.247 1.00 91.88 208 ASP A N 1
ATOM 1684 C CA . ASP A 1 208 ? 1.815 -1.888 25.480 1.00 91.88 208 ASP A CA 1
ATOM 1685 C C . ASP A 1 208 ? 2.305 -1.984 24.030 1.00 91.88 208 ASP A C 1
ATOM 1687 O O . ASP A 1 208 ? 2.881 -1.045 23.467 1.00 91.88 208 ASP A O 1
ATOM 1691 N N . TYR A 1 209 ? 2.083 -3.145 23.419 1.00 90.19 209 TYR A N 1
ATOM 1692 C CA . TYR A 1 209 ? 2.483 -3.426 22.049 1.00 90.19 209 TYR A CA 1
ATOM 1693 C C . TYR A 1 209 ? 1.273 -3.288 21.131 1.00 90.19 209 TYR A C 1
ATOM 1695 O O . TYR A 1 209 ? 0.267 -3.977 21.296 1.00 90.19 209 TYR A O 1
ATOM 1703 N N . VAL A 1 210 ? 1.393 -2.407 20.142 1.00 90.56 210 VAL A N 1
ATOM 1704 C CA . VAL A 1 210 ? 0.366 -2.182 19.124 1.00 90.56 210 VAL A CA 1
ATOM 1705 C C . VAL A 1 210 ? 0.591 -3.141 17.965 1.00 90.56 210 VAL A C 1
ATOM 1707 O O . VAL A 1 210 ? 1.702 -3.219 17.436 1.00 90.56 210 VAL A O 1
ATOM 1710 N N . ALA A 1 211 ? -0.448 -3.870 17.563 1.00 88.31 211 ALA A N 1
ATOM 1711 C CA . ALA A 1 211 ? -0.386 -4.684 16.360 1.00 88.31 211 ALA A CA 1
ATOM 1712 C C . ALA A 1 211 ? -0.450 -3.796 15.112 1.00 88.31 211 ALA A C 1
ATOM 1714 O O . ALA A 1 211 ? -1.292 -2.904 15.011 1.00 88.31 211 ALA A O 1
ATOM 1715 N N . VAL A 1 212 ? 0.424 -4.070 14.147 1.00 86.50 212 VAL A N 1
ATOM 1716 C CA . VAL A 1 212 ? 0.509 -3.327 12.888 1.00 86.50 212 VAL A CA 1
ATOM 1717 C C . VAL A 1 212 ? 0.176 -4.269 11.742 1.00 86.50 212 VAL A C 1
ATOM 1719 O O . VAL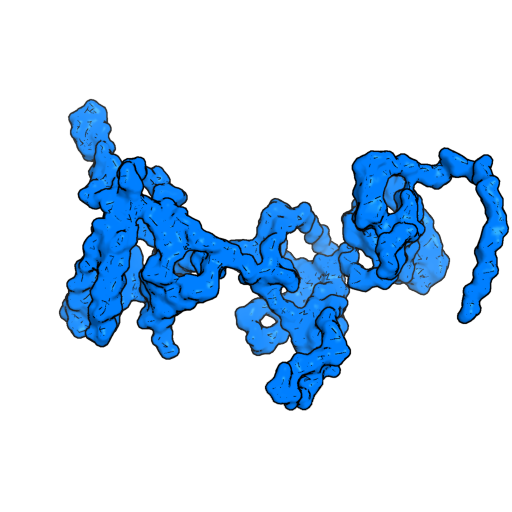 A 1 212 ? 0.720 -5.371 11.661 1.00 86.50 212 VAL A O 1
ATOM 1722 N N . ALA A 1 213 ? -0.737 -3.839 10.876 1.00 85.06 213 ALA A N 1
ATOM 1723 C CA . ALA A 1 213 ? -1.118 -4.585 9.687 1.00 85.06 213 ALA A CA 1
ATOM 1724 C C . ALA A 1 213 ? -0.258 -4.171 8.487 1.00 85.06 213 ALA A C 1
ATOM 1726 O O . ALA A 1 213 ? 0.187 -3.030 8.390 1.00 85.06 213 ALA A O 1
ATOM 1727 N N . HIS A 1 214 ? -0.060 -5.101 7.562 1.00 83.69 214 HIS A N 1
ATOM 1728 C CA . HIS A 1 214 ? 0.542 -4.866 6.248 1.00 83.69 214 HIS A CA 1
ATOM 1729 C C . HIS A 1 214 ? -0.217 -5.695 5.212 1.00 83.69 214 HIS A C 1
ATOM 1731 O O . HIS A 1 214 ? -0.920 -6.628 5.589 1.00 83.69 214 HIS A O 1
ATOM 1737 N N . ASN A 1 215 ? -0.118 -5.386 3.920 1.00 80.88 215 ASN A N 1
ATOM 1738 C CA . ASN A 1 215 ? -0.677 -6.289 2.915 1.00 80.88 215 ASN A CA 1
ATOM 1739 C C . ASN A 1 215 ? 0.268 -7.485 2.721 1.00 80.88 215 ASN A C 1
ATOM 1741 O O . ASN A 1 215 ? 1.422 -7.285 2.359 1.00 80.88 215 ASN A O 1
ATOM 1745 N N . SER A 1 216 ? -0.214 -8.702 2.983 1.00 79.25 216 SER A N 1
ATOM 1746 C CA . SER A 1 216 ? 0.537 -9.953 2.778 1.00 79.25 216 SER A CA 1
ATOM 1747 C C . SER A 1 216 ? 0.054 -10.746 1.563 1.00 79.25 216 SER A C 1
ATOM 1749 O O . SER A 1 216 ? 0.501 -11.868 1.343 1.00 79.25 216 SER A O 1
ATOM 1751 N N . GLU A 1 217 ? -0.894 -10.198 0.799 1.00 79.00 217 GLU A N 1
ATOM 1752 C CA . GLU A 1 217 ? -1.351 -10.823 -0.437 1.00 79.00 217 GLU A CA 1
ATOM 1753 C C . GLU A 1 217 ? -0.246 -10.726 -1.493 1.00 79.00 217 GLU A C 1
ATOM 1755 O O . GLU A 1 217 ? 0.193 -9.634 -1.853 1.00 79.00 217 GLU A O 1
ATOM 1760 N N . GLU A 1 218 ? 0.199 -11.885 -1.973 1.00 78.62 218 GLU A N 1
ATOM 1761 C CA . GLU A 1 218 ? 1.095 -11.982 -3.118 1.00 78.62 218 GLU A CA 1
ATOM 1762 C C . GLU A 1 218 ? 0.271 -11.929 -4.408 1.00 78.62 218 GLU A C 1
ATOM 1764 O O . GLU A 1 218 ? -0.733 -12.630 -4.564 1.00 78.62 218 GLU A O 1
ATOM 1769 N N . CYS A 1 219 ? 0.719 -11.104 -5.343 1.00 68.88 219 CYS A N 1
ATOM 1770 C CA . CYS A 1 219 ? 0.268 -11.092 -6.718 1.00 68.88 219 CYS A CA 1
ATOM 1771 C C . CYS A 1 219 ? 1.296 -11.879 -7.543 1.00 68.88 219 CYS A C 1
ATOM 1773 O O . CYS A 1 219 ? 2.452 -11.451 -7.638 1.00 68.88 219 CYS A O 1
ATOM 1775 N N . PRO A 1 220 ? 0.930 -13.042 -8.113 1.00 68.19 220 PRO A N 1
ATOM 1776 C CA . PRO A 1 220 ? 1.815 -13.770 -9.010 1.00 68.19 220 PRO A CA 1
ATOM 1777 C C . PRO A 1 220 ? 2.306 -12.856 -10.141 1.00 68.19 220 PRO A C 1
ATOM 1779 O O . PRO A 1 220 ? 1.557 -11.981 -10.577 1.00 68.19 220 PRO A O 1
ATOM 1782 N N . PRO A 1 221 ? 3.543 -13.042 -10.629 1.00 68.50 221 PRO A N 1
ATOM 1783 C CA . PRO A 1 221 ? 4.091 -12.199 -11.680 1.00 68.50 221 PRO A CA 1
ATOM 1784 C C . PRO A 1 221 ? 3.251 -12.332 -12.952 1.00 68.50 221 PRO A C 1
ATOM 1786 O O . PRO A 1 221 ? 3.295 -13.353 -13.641 1.00 68.50 221 PRO A O 1
ATOM 1789 N N . ASP A 1 222 ? 2.501 -11.282 -13.266 1.00 72.00 222 ASP A N 1
ATOM 1790 C CA . ASP A 1 222 ? 1.811 -11.158 -14.539 1.00 72.00 222 ASP A CA 1
ATOM 1791 C C . ASP A 1 222 ? 2.761 -10.630 -15.617 1.00 72.00 222 ASP A C 1
ATOM 1793 O O . ASP A 1 222 ? 3.779 -9.980 -15.363 1.00 72.00 222 ASP A O 1
ATOM 1797 N N . VAL A 1 223 ? 2.418 -10.934 -16.866 1.00 86.31 223 VAL A N 1
ATOM 1798 C CA . VAL A 1 223 ? 3.118 -10.380 -18.020 1.00 86.31 223 VAL A CA 1
ATOM 1799 C C . VAL A 1 223 ? 2.700 -8.923 -18.182 1.00 86.31 223 VAL A C 1
ATOM 1801 O O . VAL A 1 223 ? 1.537 -8.660 -18.480 1.00 86.31 223 VAL A O 1
ATOM 1804 N N . ILE A 1 224 ? 3.645 -7.994 -18.049 1.00 88.88 224 ILE A N 1
ATOM 1805 C CA . ILE A 1 224 ? 3.399 -6.574 -18.312 1.00 88.88 224 ILE A CA 1
ATOM 1806 C C . ILE A 1 224 ? 3.367 -6.370 -19.826 1.00 88.88 224 ILE A C 1
ATOM 1808 O O . ILE A 1 224 ? 4.341 -6.687 -20.513 1.00 88.88 224 ILE A O 1
ATOM 1812 N N . SER A 1 225 ? 2.264 -5.836 -20.350 1.00 90.62 225 SER A N 1
ATOM 1813 C CA . SER A 1 225 ? 2.228 -5.300 -21.711 1.00 90.62 225 SER A CA 1
ATOM 1814 C C . SER A 1 225 ? 2.668 -3.843 -21.681 1.00 90.62 225 SER A C 1
ATOM 1816 O O . SER A 1 225 ? 2.128 -3.037 -20.924 1.00 90.62 225 SER A O 1
ATOM 1818 N N . LEU A 1 226 ? 3.646 -3.479 -22.509 1.00 91.25 226 LEU A N 1
ATOM 1819 C CA . LEU A 1 226 ? 4.025 -2.079 -22.671 1.00 91.25 226 LEU A CA 1
ATOM 1820 C C . LEU A 1 226 ? 2.843 -1.270 -23.208 1.00 91.25 226 LEU A C 1
ATOM 1822 O O . LEU A 1 226 ? 2.628 -0.148 -22.756 1.00 91.25 226 LEU A O 1
ATOM 1826 N N . GLN A 1 227 ? 2.065 -1.834 -24.135 1.00 91.00 227 GLN A N 1
ATOM 1827 C CA . GLN A 1 227 ? 0.921 -1.159 -24.746 1.00 91.00 227 GLN A CA 1
ATOM 1828 C C . GLN A 1 227 ? -0.103 -0.650 -23.716 1.00 91.00 227 GLN A C 1
ATOM 1830 O O . GLN A 1 227 ? -0.648 0.437 -23.909 1.00 91.00 227 GLN A O 1
ATOM 1835 N N . ASP A 1 228 ? -0.306 -1.364 -22.604 1.00 90.69 228 ASP A N 1
ATOM 1836 C CA . ASP A 1 228 ? -1.224 -0.949 -21.529 1.00 90.69 228 ASP A CA 1
ATOM 1837 C C . ASP A 1 228 ? -0.795 0.372 -20.862 1.00 90.69 228 ASP A C 1
ATOM 1839 O O . ASP A 1 228 ? -1.630 1.140 -20.382 1.00 90.69 228 ASP A O 1
ATOM 1843 N N . HIS A 1 229 ? 0.506 0.672 -20.868 1.00 90.81 229 HIS A N 1
ATOM 1844 C CA . HIS A 1 229 ? 1.072 1.900 -20.303 1.00 90.81 229 HIS A CA 1
ATOM 1845 C C . HIS A 1 229 ? 1.330 2.988 -21.353 1.00 90.81 229 HIS A C 1
ATOM 1847 O O . HIS A 1 229 ? 1.385 4.171 -21.012 1.00 90.81 229 HIS A O 1
ATOM 1853 N N . ILE A 1 230 ? 1.502 2.603 -22.620 1.00 91.25 230 ILE A N 1
ATOM 1854 C CA . ILE A 1 230 ? 1.770 3.502 -23.749 1.00 91.25 230 ILE A CA 1
ATOM 1855 C C . ILE A 1 230 ? 0.843 3.167 -24.937 1.00 91.25 230 ILE A C 1
ATOM 1857 O O . ILE A 1 230 ? 1.288 2.624 -25.952 1.00 91.25 230 ILE A O 1
ATOM 1861 N N . PRO A 1 231 ? -0.459 3.513 -24.849 1.00 88.75 231 PRO A N 1
ATOM 1862 C CA . PRO A 1 231 ? -1.481 3.094 -25.816 1.00 88.75 231 PRO A CA 1
ATOM 1863 C C . PRO A 1 231 ? -1.323 3.717 -27.212 1.00 88.75 231 PRO A C 1
ATOM 1865 O O . PRO A 1 231 ? -1.973 3.289 -28.161 1.00 88.75 231 PRO A O 1
ATOM 1868 N N . GLN A 1 232 ? -0.461 4.728 -27.362 1.00 86.88 232 GLN A N 1
ATOM 1869 C CA . GLN A 1 232 ? -0.133 5.358 -28.644 1.00 86.88 232 GLN A CA 1
ATOM 1870 C C . GLN A 1 232 ? 0.718 4.479 -29.579 1.00 86.88 232 GLN A C 1
ATOM 1872 O O . GLN A 1 232 ? 0.978 4.881 -30.715 1.00 86.88 232 GLN A O 1
ATOM 1877 N N . TYR A 1 233 ? 1.181 3.314 -29.118 1.00 89.06 233 TYR A N 1
ATOM 1878 C CA . TYR A 1 233 ? 1.933 2.357 -29.926 1.00 89.06 233 TYR A CA 1
ATOM 1879 C C . TYR A 1 233 ? 1.071 1.170 -30.359 1.00 89.06 233 TYR A C 1
ATOM 1881 O O . TYR A 1 233 ? 0.095 0.788 -29.713 1.00 89.06 233 TYR A O 1
ATOM 1889 N N . GLU A 1 234 ? 1.479 0.558 -31.464 1.00 88.31 234 GLU A N 1
ATOM 1890 C CA . GLU A 1 234 ? 0.844 -0.618 -32.039 1.00 88.31 234 GLU A CA 1
ATOM 1891 C C . GLU A 1 234 ? 1.678 -1.869 -31.754 1.00 88.31 234 GLU A C 1
ATOM 1893 O O . GLU A 1 234 ? 2.911 -1.843 -31.809 1.00 88.31 234 GLU A O 1
ATOM 1898 N N . THR A 1 235 ? 1.000 -2.991 -31.517 1.00 88.94 235 THR A N 1
ATOM 1899 C CA . THR A 1 235 ? 1.638 -4.295 -31.317 1.00 88.94 235 THR A CA 1
ATOM 1900 C C . THR A 1 235 ? 1.369 -5.199 -32.513 1.00 88.94 235 THR A C 1
ATOM 1902 O O . THR A 1 235 ? 0.224 -5.407 -32.914 1.00 88.94 235 THR A O 1
ATOM 1905 N N . LYS A 1 236 ? 2.427 -5.781 -33.086 1.00 87.19 236 LYS A N 1
ATOM 1906 C CA . LYS A 1 236 ? 2.333 -6.807 -34.133 1.00 87.19 236 LYS A CA 1
ATOM 1907 C C . LYS A 1 236 ? 3.372 -7.895 -33.896 1.00 87.19 236 LYS A C 1
ATOM 1909 O O . LYS A 1 236 ? 4.546 -7.593 -33.694 1.00 87.19 236 LYS A O 1
ATOM 1914 N N . ASP A 1 237 ? 2.938 -9.154 -33.943 1.00 85.62 237 ASP A N 1
ATOM 1915 C CA . ASP A 1 237 ? 3.786 -10.338 -33.728 1.00 85.62 237 ASP A CA 1
ATOM 1916 C C . ASP A 1 237 ? 4.563 -10.287 -32.392 1.00 85.62 237 ASP A C 1
ATOM 1918 O O . ASP A 1 237 ? 5.743 -10.626 -32.327 1.00 85.62 237 ASP A O 1
ATOM 1922 N N . GLY A 1 238 ? 3.917 -9.793 -31.327 1.00 84.38 238 GLY A N 1
ATOM 1923 C CA . GLY A 1 238 ? 4.518 -9.638 -29.992 1.00 84.38 238 GLY A CA 1
ATOM 1924 C C . GLY A 1 238 ? 5.486 -8.459 -29.847 1.00 84.38 238 GLY A C 1
ATOM 1925 O O . GLY A 1 238 ? 6.042 -8.260 -28.768 1.00 84.38 238 GLY A O 1
ATOM 1926 N N . LYS A 1 239 ? 5.674 -7.660 -30.905 1.00 89.44 239 LYS A N 1
ATOM 1927 C CA . LYS A 1 239 ? 6.544 -6.486 -30.884 1.00 89.44 239 LYS A CA 1
ATOM 1928 C C . LYS A 1 239 ? 5.762 -5.180 -30.940 1.00 89.44 239 LYS A C 1
ATOM 1930 O O . LYS A 1 239 ? 4.896 -5.015 -31.799 1.00 89.44 239 LYS A O 1
ATOM 1935 N N . LEU A 1 240 ? 6.142 -4.242 -30.084 1.00 90.88 240 LEU A N 1
ATOM 1936 C CA . LEU A 1 240 ? 5.628 -2.883 -30.013 1.00 90.88 240 LEU A CA 1
ATOM 1937 C C . LEU A 1 240 ? 6.397 -1.957 -30.966 1.00 90.88 240 LEU A C 1
ATOM 1939 O O . LEU A 1 240 ? 7.633 -1.981 -31.016 1.00 90.88 240 LEU A O 1
ATOM 1943 N N . PHE A 1 241 ? 5.679 -1.126 -31.717 1.00 87.94 241 PHE A N 1
ATOM 1944 C CA . PHE A 1 241 ? 6.249 -0.114 -32.604 1.00 87.94 241 PHE A CA 1
ATOM 1945 C C . PHE A 1 241 ? 5.275 1.052 -32.815 1.00 87.94 241 PHE A C 1
ATOM 1947 O O . PHE A 1 241 ? 4.069 0.921 -32.644 1.00 87.94 241 PHE A O 1
ATOM 1954 N N . LYS A 1 242 ? 5.796 2.213 -33.213 1.00 84.94 242 LYS A N 1
ATOM 1955 C CA . LYS A 1 242 ? 4.980 3.345 -33.664 1.00 84.94 242 LYS A CA 1
ATOM 1956 C C . LYS A 1 242 ? 4.905 3.310 -35.183 1.00 84.94 242 LYS A C 1
ATOM 1958 O O . LYS A 1 242 ? 5.953 3.263 -35.834 1.00 84.94 242 LYS A O 1
ATOM 1963 N N . ALA A 1 243 ? 3.704 3.323 -35.754 1.00 79.31 243 ALA A N 1
ATOM 1964 C CA . ALA A 1 243 ? 3.537 3.425 -37.197 1.00 79.31 243 ALA A CA 1
ATOM 1965 C C . ALA A 1 243 ? 3.903 4.832 -37.696 1.00 79.31 243 ALA A C 1
ATOM 1967 O O . ALA A 1 243 ? 3.713 5.833 -37.009 1.00 79.31 243 ALA A O 1
ATOM 1968 N N . THR A 1 244 ? 4.444 4.912 -38.912 1.00 80.44 244 THR A N 1
ATOM 1969 C CA . THR A 1 244 ? 4.711 6.195 -39.570 1.00 80.44 244 THR A CA 1
ATOM 1970 C C . THR A 1 244 ? 3.410 6.753 -40.132 1.00 80.44 244 THR A C 1
ATOM 1972 O O . THR A 1 244 ? 2.853 6.189 -41.077 1.00 80.44 244 THR A O 1
ATOM 1975 N N . THR A 1 245 ? 2.961 7.890 -39.610 1.00 77.44 245 THR A N 1
ATOM 1976 C CA . THR A 1 245 ? 1.754 8.565 -40.094 1.00 77.44 245 THR A CA 1
ATOM 1977 C C . THR A 1 245 ? 2.091 9.417 -41.315 1.00 77.44 245 THR A C 1
ATOM 1979 O O . THR A 1 245 ? 2.995 10.258 -41.284 1.00 77.44 245 THR A O 1
ATOM 1982 N N . ARG A 1 246 ? 1.362 9.198 -42.414 1.00 77.88 246 ARG A N 1
ATOM 1983 C CA . ARG A 1 246 ? 1.480 9.976 -43.655 1.00 77.88 246 ARG A CA 1
ATOM 1984 C C . ARG A 1 246 ? 0.233 10.835 -43.844 1.00 77.88 246 ARG A C 1
ATOM 1986 O O . ARG A 1 246 ? -0.880 10.327 -43.765 1.00 77.88 246 ARG A O 1
ATOM 1993 N N . GLY A 1 247 ? 0.426 12.126 -44.099 1.00 74.25 247 GLY A N 1
ATOM 1994 C CA . GLY A 1 247 ? -0.651 13.071 -44.389 1.00 74.25 247 GLY A CA 1
ATOM 1995 C C . GLY A 1 247 ? -1.204 12.946 -45.814 1.00 74.25 247 GLY A C 1
ATOM 1996 O O . GLY A 1 247 ? -0.693 12.186 -46.638 1.00 74.25 247 GLY A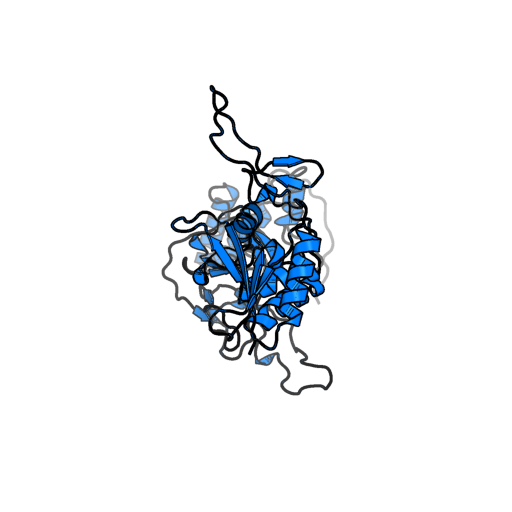 O 1
ATOM 1997 N N . TYR A 1 248 ? -2.221 13.758 -46.122 1.00 61.50 248 TYR A N 1
ATOM 1998 C CA . TYR A 1 248 ? -3.032 13.714 -47.356 1.00 61.50 248 TYR A CA 1
ATOM 1999 C C . TYR A 1 248 ? -2.236 13.876 -48.673 1.00 61.50 248 TYR A C 1
ATOM 2001 O O . TYR A 1 248 ? -2.714 13.501 -49.739 1.00 61.50 248 TYR A O 1
ATOM 2009 N N . HIS A 1 249 ? -0.999 14.383 -48.604 1.00 71.69 249 HIS A N 1
ATOM 2010 C CA . HIS A 1 249 ? -0.084 14.547 -49.745 1.00 71.69 249 HIS A CA 1
ATOM 2011 C C . HIS A 1 249 ? 1.149 13.626 -49.694 1.00 71.69 249 HIS A C 1
ATOM 2013 O O . HIS A 1 249 ? 2.140 13.873 -50.373 1.00 71.69 249 HIS A O 1
ATOM 2019 N N . GLY A 1 250 ? 1.129 12.576 -48.868 1.00 63.22 250 GLY A N 1
ATOM 2020 C CA . GLY A 1 250 ? 2.239 11.623 -48.751 1.00 63.22 250 GLY A CA 1
ATOM 2021 C C . GLY A 1 250 ? 3.427 12.111 -47.912 1.00 63.22 250 GLY A C 1
ATOM 2022 O O . GLY A 1 250 ? 4.355 11.336 -47.681 1.00 63.22 250 GLY A O 1
ATOM 2023 N N . HIS A 1 251 ? 3.393 13.348 -47.402 1.00 69.38 251 HIS A N 1
ATOM 2024 C CA . HIS A 1 251 ? 4.357 13.832 -46.413 1.00 69.38 251 HIS A CA 1
ATOM 2025 C C . HIS A 1 251 ? 4.200 13.080 -45.090 1.00 69.38 251 HIS A C 1
ATOM 2027 O O . HIS A 1 251 ? 3.087 12.908 -44.591 1.00 69.38 251 HIS A O 1
ATOM 2033 N N . VAL A 1 252 ? 5.321 12.645 -44.517 1.00 70.19 252 VAL A N 1
ATOM 2034 C CA . VAL A 1 252 ? 5.351 12.036 -43.184 1.00 70.19 252 VAL A CA 1
ATOM 2035 C C . VAL A 1 252 ? 5.087 13.131 -42.157 1.00 70.19 252 VAL A C 1
ATOM 2037 O O . VAL A 1 252 ? 5.893 14.047 -42.014 1.00 70.19 252 VAL A O 1
ATOM 2040 N N . SER A 1 253 ? 3.947 13.051 -41.475 1.00 68.12 253 SER A N 1
ATOM 2041 C CA . SER A 1 253 ? 3.592 13.974 -40.394 1.00 68.12 253 SER A CA 1
ATOM 2042 C C . SER A 1 253 ? 4.186 13.530 -39.061 1.00 68.12 253 SER A C 1
ATOM 2044 O O . SER A 1 253 ? 4.477 14.368 -38.215 1.00 68.12 253 SER A O 1
ATOM 2046 N N . ASP A 1 254 ? 4.383 12.221 -38.880 1.00 69.19 254 ASP A N 1
ATOM 2047 C CA . ASP A 1 254 ? 4.993 11.645 -37.685 1.00 69.19 254 ASP A CA 1
ATOM 2048 C C . ASP A 1 254 ? 5.798 10.400 -38.060 1.00 69.19 254 ASP A C 1
ATOM 2050 O O . ASP A 1 254 ? 5.309 9.510 -38.764 1.00 69.19 254 ASP A O 1
ATOM 2054 N N . TRP A 1 255 ? 7.052 10.355 -37.623 1.00 69.25 255 TRP A N 1
ATOM 2055 C CA . TRP A 1 255 ? 7.942 9.240 -37.917 1.00 69.25 255 TRP A CA 1
ATOM 2056 C C . TRP A 1 255 ? 7.665 8.085 -36.958 1.00 69.25 255 TRP A C 1
ATOM 2058 O O . TRP A 1 255 ? 7.623 8.266 -35.740 1.00 69.25 255 TRP A O 1
ATOM 2068 N N . GLY A 1 256 ? 7.520 6.884 -37.518 1.00 73.12 256 GLY A N 1
ATOM 2069 C CA . GLY A 1 256 ? 7.439 5.658 -36.740 1.00 73.12 256 GLY A CA 1
ATOM 2070 C C . GLY A 1 256 ? 8.741 5.343 -36.000 1.00 73.12 256 GLY A C 1
ATOM 2071 O O . GLY A 1 256 ? 9.783 5.966 -36.214 1.00 73.12 256 GLY A O 1
ATOM 2072 N N . THR A 1 257 ? 8.700 4.350 -35.118 1.00 74.88 257 THR A N 1
ATOM 2073 C CA . THR A 1 257 ? 9.886 3.930 -34.363 1.00 74.88 257 THR A CA 1
ATOM 2074 C C . THR A 1 257 ? 10.887 3.210 -35.257 1.00 74.88 257 THR A C 1
ATOM 2076 O O . THR A 1 257 ? 10.519 2.344 -36.050 1.00 74.88 257 THR A O 1
ATOM 2079 N N . HIS A 1 258 ? 12.174 3.505 -35.064 1.00 66.50 258 HIS A N 1
ATOM 2080 C CA . HIS A 1 258 ? 13.262 2.823 -35.768 1.00 66.50 258 HIS A CA 1
ATOM 2081 C C . HIS A 1 258 ? 13.373 1.335 -35.406 1.00 66.50 258 HIS A C 1
ATOM 2083 O O . HIS A 1 258 ? 13.672 0.517 -36.272 1.00 66.50 258 HIS A O 1
ATOM 2089 N N . TYR A 1 259 ? 13.101 0.983 -34.147 1.00 73.75 259 TYR A N 1
ATOM 2090 C CA . TYR A 1 259 ? 13.198 -0.383 -33.636 1.00 73.75 259 TYR A CA 1
ATOM 2091 C C . TYR A 1 259 ? 11.844 -0.863 -33.126 1.00 73.75 259 TYR A C 1
ATOM 2093 O O . TYR A 1 259 ? 11.070 -0.081 -32.572 1.00 73.75 259 TYR A O 1
ATOM 2101 N N . LYS A 1 260 ? 11.575 -2.156 -33.317 1.00 84.56 260 LYS A N 1
ATOM 2102 C CA . LYS A 1 260 ? 10.434 -2.838 -32.706 1.00 84.56 260 LYS A CA 1
ATOM 2103 C C . LYS A 1 260 ? 10.919 -3.518 -31.432 1.00 84.56 260 LYS A C 1
ATOM 2105 O O . LYS A 1 260 ? 11.833 -4.339 -31.522 1.00 84.56 260 LYS A O 1
ATOM 2110 N N . ILE A 1 261 ? 10.323 -3.190 -30.294 1.00 90.81 261 ILE A N 1
ATOM 2111 C CA . ILE A 1 261 ? 10.699 -3.760 -28.992 1.00 90.81 261 ILE A CA 1
ATOM 2112 C C . ILE A 1 261 ? 9.721 -4.851 -28.581 1.00 90.81 261 ILE A C 1
ATOM 2114 O O . ILE A 1 261 ? 8.634 -4.935 -29.144 1.00 90.81 261 ILE A O 1
ATOM 2118 N N . GLN A 1 262 ? 10.089 -5.693 -27.623 1.00 91.19 262 GLN A N 1
ATOM 2119 C CA . GLN A 1 262 ? 9.144 -6.663 -27.069 1.00 91.19 262 GLN A CA 1
ATOM 2120 C C . GLN A 1 262 ? 8.036 -5.938 -26.298 1.00 91.19 262 GLN A C 1
ATOM 2122 O O . GLN A 1 262 ? 8.326 -5.084 -25.465 1.00 91.19 262 GLN A O 1
ATOM 2127 N N . ASP A 1 263 ? 6.776 -6.266 -26.594 1.00 90.88 263 ASP A N 1
ATOM 2128 C CA . ASP A 1 263 ? 5.623 -5.708 -25.875 1.00 90.88 263 ASP A CA 1
ATOM 2129 C C . ASP A 1 263 ? 5.374 -6.431 -24.546 1.00 90.88 263 ASP A C 1
ATOM 2131 O O . ASP A 1 263 ? 5.001 -5.822 -23.553 1.00 90.88 263 ASP A O 1
ATOM 2135 N N . ARG A 1 264 ? 5.579 -7.749 -24.526 1.00 91.56 264 ARG A N 1
ATOM 2136 C CA . ARG A 1 264 ? 5.233 -8.603 -23.389 1.00 91.56 264 ARG A CA 1
ATOM 2137 C C . ARG A 1 264 ? 6.461 -8.888 -22.536 1.00 91.56 264 ARG A C 1
ATOM 2139 O O . ARG A 1 264 ? 7.325 -9.664 -22.939 1.00 91.56 264 ARG A O 1
ATOM 2146 N N . LEU A 1 265 ? 6.510 -8.295 -21.348 1.00 90.56 265 LEU A N 1
ATOM 2147 C CA . LEU A 1 265 ? 7.588 -8.470 -20.382 1.00 90.56 265 LEU A CA 1
ATOM 2148 C C . LEU A 1 265 ? 7.182 -9.454 -19.290 1.00 90.56 265 LEU A C 1
ATOM 2150 O O . LEU A 1 265 ? 6.201 -9.246 -18.581 1.00 90.56 265 LEU A O 1
ATOM 2154 N N . VAL A 1 266 ? 7.969 -10.512 -19.126 1.00 90.25 266 VAL A N 1
ATOM 2155 C CA . VAL A 1 266 ? 7.826 -11.430 -17.994 1.00 90.25 266 VAL A CA 1
ATOM 2156 C C . VAL A 1 266 ? 8.545 -10.834 -16.786 1.00 90.25 266 VAL A C 1
ATOM 2158 O O . VAL A 1 266 ? 9.739 -10.536 -16.871 1.00 90.25 266 VAL A O 1
ATOM 2161 N N . LEU A 1 267 ? 7.825 -10.685 -15.671 1.00 90.00 267 LEU A N 1
ATOM 2162 C CA . LEU A 1 267 ? 8.386 -10.295 -14.379 1.00 90.00 267 LEU A CA 1
ATOM 2163 C C . LEU A 1 267 ? 9.109 -11.480 -13.729 1.00 90.00 267 LEU A C 1
ATOM 2165 O O . LEU A 1 267 ? 8.551 -12.202 -12.910 1.00 90.00 267 LEU A O 1
ATOM 2169 N N . ASP A 1 268 ? 10.360 -11.692 -14.118 1.00 92.50 268 ASP A N 1
ATOM 2170 C CA . ASP A 1 268 ? 11.275 -12.625 -13.461 1.00 92.50 268 ASP A CA 1
ATOM 2171 C C . ASP A 1 268 ? 12.375 -11.882 -12.687 1.00 92.50 268 ASP A C 1
ATOM 2173 O O . ASP A 1 268 ? 12.392 -10.650 -12.623 1.00 92.50 268 ASP A O 1
ATOM 2177 N N . GLY A 1 269 ? 13.291 -12.635 -12.070 1.00 93.75 269 GLY A N 1
ATOM 2178 C CA . GLY A 1 269 ? 14.347 -12.071 -11.227 1.00 93.75 269 GLY A CA 1
ATOM 2179 C C . GLY A 1 269 ? 15.234 -11.064 -11.964 1.00 93.75 269 GLY A C 1
ATOM 2180 O O . GLY A 1 269 ? 15.528 -10.006 -11.420 1.00 93.75 269 GLY A O 1
ATOM 2181 N N . GLU A 1 270 ? 15.590 -11.330 -13.225 1.00 95.44 270 GLU A N 1
ATOM 2182 C CA . GLU A 1 270 ? 16.395 -10.405 -14.038 1.00 95.44 270 GLU A CA 1
ATOM 2183 C C . GLU A 1 270 ? 15.658 -9.089 -14.306 1.00 95.44 270 GLU A C 1
ATOM 2185 O O . GLU A 1 270 ? 16.244 -8.009 -14.208 1.00 95.44 270 GLU A O 1
ATOM 2190 N N . MET A 1 271 ? 14.362 -9.169 -14.626 1.00 94.50 271 MET A N 1
ATOM 2191 C CA . MET A 1 271 ? 13.541 -7.984 -14.857 1.00 94.50 271 MET A CA 1
ATOM 2192 C C . MET A 1 271 ? 13.385 -7.152 -13.579 1.00 94.50 271 MET A C 1
ATOM 2194 O O . MET A 1 271 ? 13.509 -5.926 -13.612 1.00 94.50 271 MET A O 1
ATOM 2198 N N . CYS A 1 272 ? 13.163 -7.819 -12.444 1.00 94.88 272 CYS A N 1
ATOM 2199 C CA . CYS A 1 272 ? 13.076 -7.178 -11.135 1.00 94.88 272 CYS A CA 1
ATOM 2200 C C . CYS A 1 272 ? 14.402 -6.505 -10.763 1.00 94.88 272 CYS A C 1
ATOM 2202 O O . CYS A 1 272 ? 14.406 -5.338 -10.377 1.00 94.88 272 CYS A O 1
ATOM 2204 N N . TYR A 1 273 ? 15.530 -7.186 -10.971 1.00 95.69 273 TYR A N 1
ATOM 2205 C CA . TYR A 1 273 ? 16.864 -6.632 -10.748 1.00 95.69 273 TYR A CA 1
ATOM 2206 C C . TYR A 1 273 ? 17.121 -5.375 -11.597 1.00 95.69 273 TYR A C 1
ATOM 2208 O O . TYR A 1 273 ? 17.581 -4.358 -11.072 1.00 95.69 273 TYR A O 1
ATOM 2216 N N . LEU A 1 274 ? 16.746 -5.395 -12.883 1.00 95.88 274 LEU A N 1
ATOM 2217 C CA . LEU A 1 274 ? 16.823 -4.227 -13.768 1.00 95.88 274 LEU A CA 1
ATOM 2218 C C . LEU A 1 274 ? 15.987 -3.049 -13.245 1.00 95.88 274 LEU A C 1
ATOM 2220 O O . LEU A 1 274 ? 16.484 -1.921 -13.194 1.00 95.88 274 LEU A O 1
ATOM 2224 N N . PHE A 1 275 ? 14.730 -3.291 -12.863 1.00 95.56 275 PHE A N 1
ATOM 2225 C CA . PHE A 1 275 ? 13.865 -2.249 -12.306 1.00 95.56 275 PHE A CA 1
ATOM 2226 C C . PHE A 1 275 ? 14.423 -1.678 -11.005 1.00 95.56 275 PHE A C 1
ATOM 2228 O O . PHE A 1 275 ? 14.427 -0.461 -10.837 1.00 95.56 275 PHE A O 1
ATOM 2235 N N . GLY A 1 276 ? 14.967 -2.528 -10.135 1.00 95.00 276 GLY A N 1
ATOM 2236 C CA . GLY A 1 276 ? 15.627 -2.115 -8.902 1.00 95.00 276 GLY A CA 1
ATOM 2237 C C . GLY A 1 276 ? 16.808 -1.194 -9.177 1.00 95.00 276 GLY A C 1
ATOM 2238 O O . GLY A 1 276 ? 16.864 -0.082 -8.653 1.00 95.00 276 GLY A O 1
ATOM 2239 N N . ARG A 1 277 ? 17.716 -1.610 -10.070 1.00 94.75 277 ARG A N 1
ATOM 2240 C CA . ARG A 1 277 ? 18.892 -0.806 -10.433 1.00 94.75 277 ARG A CA 1
ATOM 2241 C C . ARG A 1 277 ? 18.494 0.528 -11.067 1.00 94.75 277 ARG A C 1
ATOM 2243 O O . ARG A 1 277 ? 19.120 1.551 -10.800 1.00 94.75 277 ARG A O 1
ATOM 2250 N N . TRP A 1 278 ? 17.438 0.545 -11.880 1.00 95.19 278 TRP A N 1
ATOM 2251 C CA . TRP A 1 278 ? 16.912 1.784 -12.452 1.00 95.19 278 TRP A CA 1
ATOM 2252 C C . TRP A 1 278 ? 16.266 2.696 -11.393 1.00 95.19 278 TRP A C 1
ATOM 2254 O O . TRP A 1 278 ? 16.407 3.921 -11.453 1.00 95.19 278 TRP A O 1
ATOM 2264 N N . LEU A 1 279 ? 15.567 2.137 -10.405 1.00 93.94 279 LEU A N 1
ATOM 2265 C CA . LEU A 1 279 ? 14.950 2.921 -9.334 1.00 93.94 279 LEU A CA 1
ATOM 2266 C C . LEU A 1 279 ? 15.987 3.674 -8.494 1.00 93.94 279 LEU A C 1
ATOM 2268 O O . LEU A 1 279 ? 15.713 4.819 -8.143 1.00 93.94 279 LEU A O 1
ATOM 2272 N N . GLY A 1 280 ? 17.182 3.113 -8.296 1.00 91.81 280 GLY A N 1
ATOM 2273 C CA . GLY A 1 280 ? 18.310 3.839 -7.704 1.00 91.81 280 GLY A CA 1
ATOM 2274 C C . GLY A 1 280 ? 18.924 4.849 -8.681 1.00 91.81 280 GLY A C 1
ATOM 2275 O O . GLY A 1 280 ? 18.503 6.006 -8.760 1.00 91.81 280 GLY A O 1
ATOM 2276 N N . ASP A 1 281 ? 19.817 4.381 -9.557 1.00 92.38 281 ASP A N 1
ATOM 2277 C CA . ASP A 1 281 ? 20.673 5.232 -10.409 1.00 92.38 281 ASP A CA 1
ATOM 2278 C C . ASP A 1 281 ? 20.125 5.545 -11.813 1.00 92.38 281 ASP A C 1
ATOM 2280 O O . ASP A 1 281 ? 20.794 6.154 -12.658 1.00 92.38 281 ASP A O 1
ATOM 2284 N N . GLY A 1 282 ? 18.909 5.100 -12.124 1.00 93.00 282 GLY A N 1
ATOM 2285 C CA . GLY A 1 282 ? 18.304 5.291 -13.440 1.00 93.00 282 GLY A CA 1
ATOM 2286 C C . GLY A 1 282 ? 17.745 6.695 -13.671 1.00 93.00 282 GLY A C 1
ATOM 2287 O O . GLY A 1 282 ? 17.221 7.354 -12.772 1.00 93.00 282 GLY A O 1
ATOM 2288 N N . CYS A 1 283 ? 17.779 7.147 -14.920 1.00 94.44 283 CYS A N 1
ATOM 2289 C CA . CYS A 1 283 ? 17.072 8.335 -15.377 1.00 94.44 283 CYS A CA 1
ATOM 2290 C C . CYS A 1 283 ? 16.472 8.124 -16.772 1.00 94.44 283 CYS A C 1
ATOM 2292 O O . CYS A 1 283 ? 17.059 7.456 -17.628 1.00 94.44 283 CYS A O 1
ATOM 2294 N N . VAL A 1 284 ? 15.312 8.735 -17.021 1.00 95.44 284 VAL A N 1
ATOM 2295 C CA . VAL A 1 284 ? 14.750 8.848 -18.374 1.00 95.44 284 VAL A CA 1
ATOM 2296 C C . VAL A 1 284 ? 15.553 9.890 -19.145 1.00 95.44 284 VAL A C 1
ATOM 2298 O O . VAL A 1 284 ? 15.748 11.014 -18.674 1.00 95.44 284 VAL A O 1
ATOM 2301 N N . THR A 1 285 ? 16.025 9.530 -20.335 1.00 93.62 285 THR A N 1
ATOM 2302 C CA . THR A 1 285 ? 16.711 10.467 -21.227 1.00 93.62 285 THR A CA 1
ATOM 2303 C C . THR A 1 285 ? 15.689 11.144 -22.124 1.00 93.62 285 THR A C 1
ATOM 2305 O O . THR A 1 285 ? 14.699 10.527 -22.507 1.00 93.62 285 THR A O 1
ATOM 2308 N N . HIS A 1 286 ? 15.927 12.403 -22.486 1.00 92.56 286 HIS A N 1
ATOM 2309 C CA . HIS A 1 286 ? 15.005 13.190 -23.304 1.00 92.56 286 HIS A CA 1
ATOM 2310 C C . HIS A 1 286 ? 15.689 13.684 -24.579 1.00 92.56 286 HIS A C 1
ATOM 2312 O O . HIS A 1 286 ? 16.918 13.796 -24.640 1.00 92.56 286 HIS A O 1
ATOM 2318 N N . ARG A 1 287 ? 14.904 13.980 -25.618 1.00 88.00 287 ARG A N 1
ATOM 2319 C CA . ARG A 1 287 ? 15.415 14.700 -26.792 1.00 88.00 287 ARG A CA 1
ATOM 2320 C C . ARG A 1 287 ? 15.774 16.129 -26.390 1.00 88.00 287 ARG A C 1
ATOM 2322 O O . ARG A 1 287 ? 15.034 16.773 -25.649 1.00 88.00 287 ARG A O 1
ATOM 2329 N N . THR A 1 288 ? 16.896 16.625 -26.903 1.00 85.94 288 THR A N 1
ATOM 2330 C CA . THR A 1 288 ? 17.438 17.947 -26.572 1.00 85.94 288 THR A CA 1
ATOM 2331 C C . THR A 1 288 ? 16.378 19.043 -26.691 1.00 85.94 288 THR A C 1
ATOM 2333 O O . THR A 1 288 ? 15.779 19.213 -27.749 1.00 85.94 288 THR A O 1
ATOM 2336 N N . GLY A 1 289 ? 16.160 19.786 -25.602 1.00 83.69 289 GLY A N 1
ATOM 2337 C CA . GLY A 1 289 ? 15.211 20.905 -25.560 1.00 83.69 289 GLY A CA 1
ATOM 2338 C C . GLY A 1 289 ? 13.732 20.511 -25.476 1.00 83.69 289 GLY A C 1
ATOM 2339 O O . GLY A 1 289 ? 12.879 21.374 -25.657 1.00 83.69 289 GLY A O 1
ATOM 2340 N N . THR A 1 290 ? 13.408 19.241 -25.212 1.00 88.44 290 THR A N 1
ATOM 2341 C CA . THR A 1 290 ? 12.022 18.754 -25.096 1.00 88.44 290 THR A CA 1
ATOM 2342 C C . THR A 1 290 ? 11.857 17.820 -23.896 1.00 88.44 290 THR A C 1
ATOM 2344 O O . THR A 1 290 ? 12.840 17.263 -23.415 1.00 88.44 290 THR A O 1
ATOM 2347 N N . ASP A 1 291 ? 10.616 17.584 -23.466 1.00 84.00 291 ASP A N 1
ATOM 2348 C CA . ASP A 1 291 ? 10.269 16.558 -22.464 1.00 84.00 291 ASP A CA 1
ATOM 2349 C C . ASP A 1 291 ? 9.879 15.206 -23.106 1.00 84.00 291 ASP A C 1
ATOM 2351 O O . ASP A 1 291 ? 9.254 14.341 -22.491 1.00 84.00 291 ASP A O 1
ATOM 2355 N N . ILE A 1 292 ? 10.244 15.009 -24.376 1.00 86.69 292 ILE A N 1
ATOM 2356 C CA . ILE A 1 292 ? 9.965 13.774 -25.112 1.00 86.69 292 ILE A CA 1
ATOM 2357 C C . ILE A 1 292 ? 11.051 12.747 -24.772 1.00 86.69 292 ILE A C 1
ATOM 2359 O O . ILE A 1 292 ? 12.227 13.011 -25.069 1.00 86.69 292 ILE A O 1
ATOM 2363 N N . PRO A 1 293 ? 10.704 11.577 -24.202 1.00 91.62 293 PRO A N 1
ATOM 2364 C CA . PRO A 1 293 ? 11.682 10.546 -23.892 1.00 91.62 293 PRO A CA 1
ATOM 2365 C C . PRO A 1 293 ? 12.420 10.035 -25.137 1.00 91.62 293 PRO A C 1
ATOM 2367 O O . PRO A 1 293 ? 11.860 9.871 -26.221 1.00 91.62 293 PRO A O 1
ATOM 2370 N N . SER A 1 294 ? 13.714 9.781 -24.982 1.00 92.06 294 SER A N 1
ATOM 2371 C CA . SER A 1 294 ? 14.594 9.198 -26.000 1.00 92.06 294 SER A CA 1
ATOM 2372 C C . SER A 1 294 ? 15.115 7.812 -25.614 1.00 92.06 294 SER A C 1
ATOM 2374 O O . SER A 1 294 ? 15.659 7.112 -26.469 1.00 92.06 294 SER A O 1
ATOM 2376 N N . GLY A 1 295 ? 14.938 7.408 -24.356 1.00 93.94 295 GLY A N 1
ATOM 2377 C CA . GLY A 1 295 ? 15.478 6.175 -23.800 1.00 93.94 295 GLY A CA 1
ATOM 2378 C C . GLY A 1 295 ? 15.601 6.230 -22.284 1.00 93.94 295 GLY A C 1
ATOM 2379 O O . GLY A 1 295 ? 14.998 7.077 -21.618 1.00 93.94 295 GLY A O 1
ATOM 2380 N N . ILE A 1 296 ? 16.414 5.324 -21.754 1.00 95.88 296 ILE A N 1
ATOM 2381 C CA . ILE A 1 296 ? 16.823 5.312 -20.351 1.00 95.88 296 ILE A CA 1
ATOM 2382 C C . ILE A 1 296 ? 18.345 5.301 -20.251 1.00 95.88 296 ILE A C 1
ATOM 2384 O O . ILE A 1 296 ? 19.049 4.838 -21.153 1.00 95.88 296 ILE A O 1
ATOM 2388 N N . LYS A 1 297 ? 18.845 5.806 -19.128 1.00 95.75 297 LYS A N 1
ATOM 2389 C CA . LYS A 1 297 ? 20.258 5.776 -18.768 1.00 95.75 297 LYS A CA 1
ATOM 2390 C C . LYS A 1 297 ? 20.412 5.350 -17.316 1.00 95.75 297 LYS A C 1
ATOM 2392 O O . LYS A 1 297 ? 19.629 5.798 -16.487 1.00 95.75 297 LYS A O 1
ATOM 2397 N N . ILE A 1 298 ? 21.404 4.519 -17.021 1.00 95.31 298 ILE A N 1
ATOM 2398 C CA . ILE A 1 298 ? 21.766 4.110 -15.656 1.00 95.31 298 ILE A CA 1
ATOM 2399 C C . ILE A 1 298 ? 23.252 4.412 -15.456 1.00 95.31 298 ILE A C 1
ATOM 2401 O O . ILE A 1 298 ? 24.058 4.171 -16.360 1.00 95.31 298 ILE A O 1
ATOM 2405 N N . VAL A 1 299 ? 23.592 4.984 -14.303 1.00 93.88 299 VAL A N 1
ATOM 2406 C CA . VAL A 1 299 ? 24.967 5.344 -13.938 1.00 93.88 299 VAL A CA 1
ATOM 2407 C C . VAL A 1 299 ? 25.584 4.240 -13.074 1.00 93.88 299 VAL A C 1
ATOM 2409 O O . VAL A 1 299 ? 24.898 3.617 -12.267 1.00 93.88 299 VAL A O 1
ATOM 2412 N N . PHE A 1 300 ? 26.873 3.980 -13.281 1.00 94.12 300 PHE A N 1
ATOM 2413 C CA . PHE A 1 300 ? 27.653 2.974 -12.557 1.00 94.12 300 PHE A CA 1
ATOM 2414 C C . PHE A 1 300 ? 29.012 3.546 -12.163 1.00 94.12 300 PHE A C 1
ATOM 2416 O O . PHE A 1 300 ? 29.618 4.290 -12.942 1.00 94.12 300 PHE A O 1
ATOM 2423 N N . SER A 1 301 ? 29.531 3.178 -10.996 1.00 92.06 301 SER A N 1
ATOM 2424 C CA . SER A 1 301 ? 30.903 3.506 -10.602 1.00 92.06 301 SER A CA 1
ATOM 2425 C C . SER A 1 301 ? 31.935 2.776 -11.483 1.00 92.06 301 SER A C 1
ATOM 2427 O O . SER A 1 301 ? 31.607 1.959 -12.349 1.00 92.06 301 SER A O 1
ATOM 2429 N N . LEU A 1 302 ? 33.224 3.090 -11.314 1.00 91.06 302 LEU A N 1
ATOM 2430 C CA . LEU A 1 302 ? 34.287 2.491 -12.134 1.00 91.06 302 LEU A CA 1
ATOM 2431 C C . LEU A 1 302 ? 34.500 0.996 -11.861 1.00 91.06 302 LEU A C 1
ATOM 2433 O O . LEU A 1 302 ? 34.936 0.270 -12.759 1.00 91.06 302 LEU A O 1
ATOM 2437 N N . ASP A 1 303 ? 34.218 0.551 -10.641 1.00 91.62 303 ASP A N 1
ATOM 2438 C CA . ASP A 1 303 ? 34.294 -0.842 -10.210 1.00 91.62 303 ASP A CA 1
ATOM 2439 C C . ASP A 1 303 ? 33.073 -1.669 -10.646 1.00 91.62 303 ASP A C 1
ATOM 2441 O O . ASP A 1 303 ? 33.213 -2.867 -10.878 1.00 91.62 303 ASP A O 1
ATOM 2445 N N . GLU A 1 304 ? 31.936 -1.026 -10.925 1.00 92.12 304 GLU A N 1
ATOM 2446 C CA . GLU A 1 304 ? 30.673 -1.663 -11.331 1.00 92.12 304 GLU A CA 1
ATOM 2447 C C . GLU A 1 304 ? 30.554 -1.943 -12.849 1.00 92.12 304 GLU A C 1
ATOM 2449 O O . GLU A 1 304 ? 29.474 -1.973 -13.455 1.00 92.12 304 GLU A O 1
ATOM 2454 N N . LYS A 1 305 ? 31.683 -2.116 -13.543 1.00 92.38 305 LYS A N 1
ATOM 2455 C CA . LYS A 1 305 ? 31.671 -2.297 -15.006 1.00 92.38 305 LYS A CA 1
ATOM 2456 C C . LYS A 1 305 ? 30.974 -3.592 -15.435 1.00 92.38 305 LYS A C 1
ATOM 2458 O O . LYS A 1 305 ? 30.448 -3.665 -16.549 1.00 92.38 305 LYS A O 1
ATOM 2463 N N . ASN A 1 306 ? 31.034 -4.639 -14.615 1.00 93.38 306 ASN A N 1
ATOM 2464 C CA . ASN A 1 306 ? 30.430 -5.928 -14.951 1.00 93.38 306 ASN A CA 1
ATOM 2465 C C . ASN A 1 306 ? 28.909 -5.880 -14.778 1.00 93.38 306 ASN A C 1
ATOM 2467 O O . ASN A 1 306 ? 28.185 -6.425 -15.603 1.00 93.38 306 ASN A O 1
ATOM 2471 N N . GLU A 1 307 ? 28.442 -5.140 -13.785 1.00 93.31 307 GLU A N 1
ATOM 2472 C CA . GLU A 1 307 ? 27.051 -4.839 -13.488 1.00 93.31 307 GLU A CA 1
ATOM 2473 C C . GLU A 1 307 ? 26.439 -4.041 -14.644 1.00 93.31 307 GLU A C 1
ATOM 2475 O O . GLU A 1 307 ? 25.382 -4.405 -15.156 1.00 93.31 307 GLU A O 1
ATOM 2480 N N . ALA A 1 308 ? 27.153 -3.037 -15.167 1.00 94.25 308 ALA A N 1
ATOM 2481 C CA . ALA A 1 308 ? 26.727 -2.308 -16.362 1.00 94.25 308 ALA A CA 1
ATOM 2482 C C . ALA A 1 308 ? 26.551 -3.228 -17.589 1.00 94.25 308 ALA A C 1
ATOM 2484 O O . ALA A 1 308 ? 25.595 -3.076 -18.352 1.00 94.25 308 ALA A O 1
ATOM 2485 N N . LYS A 1 309 ? 27.454 -4.201 -17.786 1.00 95.69 309 LYS A N 1
ATOM 2486 C CA . LYS A 1 309 ? 27.344 -5.196 -18.873 1.00 95.69 309 LYS A CA 1
ATOM 2487 C C . LYS A 1 309 ? 26.176 -6.146 -18.666 1.00 95.69 309 LYS A C 1
ATOM 2489 O O . LYS A 1 309 ? 25.499 -6.486 -19.632 1.00 95.69 309 LYS A O 1
ATOM 2494 N N . GLU A 1 310 ? 25.941 -6.559 -17.430 1.00 95.25 310 GLU A N 1
ATOM 2495 C CA . GLU A 1 310 ? 24.838 -7.450 -17.104 1.00 95.25 310 GLU A CA 1
ATOM 2496 C C . GLU A 1 310 ? 23.489 -6.768 -17.343 1.00 95.25 310 GLU A C 1
ATOM 2498 O O . GLU A 1 310 ? 22.624 -7.316 -18.020 1.00 95.25 310 GLU A O 1
ATOM 2503 N N . ILE A 1 311 ? 23.339 -5.517 -16.909 1.00 95.75 311 ILE A N 1
ATOM 2504 C CA . ILE A 1 311 ? 22.133 -4.724 -17.169 1.00 95.75 311 ILE A CA 1
ATOM 2505 C C . ILE A 1 311 ? 21.939 -4.476 -18.674 1.00 95.75 311 ILE A C 1
ATOM 2507 O O . ILE A 1 311 ? 20.804 -4.504 -19.158 1.00 95.75 311 ILE A O 1
ATOM 2511 N N . ALA A 1 312 ? 23.019 -4.292 -19.443 1.00 95.81 312 ALA A N 1
ATOM 2512 C CA . ALA A 1 312 ? 22.943 -4.204 -20.903 1.00 95.81 312 ALA A CA 1
ATOM 2513 C C . ALA A 1 312 ? 22.430 -5.512 -21.533 1.00 95.81 312 ALA A C 1
ATOM 2515 O O . ALA A 1 312 ? 21.531 -5.466 -22.373 1.00 95.81 312 ALA A O 1
ATOM 2516 N N . ARG A 1 313 ? 22.936 -6.670 -21.081 1.00 97.06 313 ARG A N 1
ATOM 2517 C CA . ARG A 1 313 ? 22.479 -7.999 -21.520 1.00 97.06 313 ARG A CA 1
ATOM 2518 C C . ARG A 1 313 ? 21.004 -8.224 -21.188 1.00 97.06 313 ARG A C 1
ATOM 2520 O O . ARG A 1 313 ? 20.253 -8.684 -22.045 1.00 97.06 313 ARG A O 1
ATOM 2527 N N . ILE A 1 314 ? 20.577 -7.885 -19.969 1.00 95.81 314 ILE A N 1
ATOM 2528 C CA . ILE A 1 314 ? 19.172 -7.998 -19.549 1.00 95.81 314 ILE A CA 1
ATOM 2529 C C . ILE A 1 314 ? 18.295 -7.086 -20.417 1.00 95.81 314 ILE A C 1
ATOM 2531 O O . ILE A 1 314 ? 17.254 -7.518 -20.905 1.00 95.81 314 ILE A O 1
ATOM 2535 N N . SER A 1 315 ? 18.731 -5.850 -20.678 1.00 94.31 315 SER A N 1
ATOM 2536 C CA . SER A 1 315 ? 17.995 -4.908 -21.534 1.00 94.31 315 SER A CA 1
ATOM 2537 C C . SER A 1 315 ? 17.799 -5.453 -22.954 1.00 94.31 315 SER A C 1
ATOM 2539 O O . SER A 1 315 ? 16.696 -5.375 -23.501 1.00 94.31 315 SER A O 1
ATOM 2541 N N . GLU A 1 316 ? 18.830 -6.072 -23.529 1.00 94.81 316 GLU A N 1
ATOM 2542 C CA . GLU A 1 316 ? 18.744 -6.713 -24.841 1.00 94.81 316 GLU A CA 1
ATOM 2543 C C . GLU A 1 316 ? 17.820 -7.936 -24.819 1.00 94.81 316 GLU A C 1
ATOM 2545 O O . GLU A 1 316 ? 16.935 -8.053 -25.665 1.00 94.81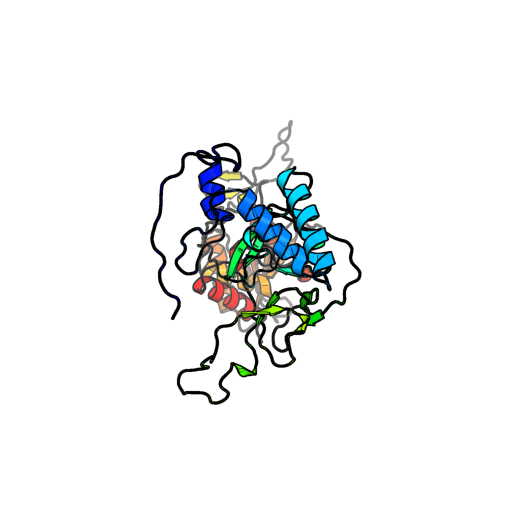 316 GLU A O 1
ATOM 2550 N N . ALA A 1 317 ? 17.957 -8.815 -23.825 1.00 94.38 317 ALA A N 1
ATOM 2551 C CA . ALA A 1 317 ? 17.140 -10.020 -23.708 1.00 94.38 317 ALA A CA 1
ATOM 2552 C C . ALA A 1 317 ? 15.647 -9.705 -23.506 1.00 94.38 317 ALA A C 1
ATOM 2554 O O . ALA A 1 317 ? 14.788 -10.370 -24.087 1.00 94.38 317 ALA A O 1
ATOM 2555 N N . LYS A 1 318 ? 15.333 -8.687 -22.694 1.00 93.94 318 LYS A N 1
ATOM 2556 C CA . LYS A 1 318 ? 13.957 -8.329 -22.319 1.00 93.94 318 LYS A CA 1
ATOM 2557 C C . LYS A 1 318 ? 13.278 -7.437 -23.346 1.00 93.94 318 LYS A C 1
ATOM 2559 O O . LYS A 1 318 ? 12.133 -7.694 -23.700 1.00 93.94 318 LYS A O 1
ATOM 2564 N N . PHE A 1 319 ? 13.971 -6.417 -23.849 1.00 92.38 319 PHE A N 1
ATOM 2565 C CA . PHE A 1 319 ? 13.375 -5.420 -24.742 1.00 92.38 319 PHE A CA 1
ATOM 2566 C C . PHE A 1 319 ? 13.788 -5.577 -26.207 1.00 92.38 319 PHE A C 1
ATOM 2568 O O . PHE A 1 319 ? 13.132 -5.014 -27.085 1.00 92.38 319 PHE A O 1
ATOM 2575 N N . GLY A 1 320 ? 14.849 -6.334 -26.498 1.00 90.75 320 GLY A N 1
ATOM 2576 C CA . GLY A 1 320 ? 15.420 -6.451 -27.841 1.00 90.75 320 GLY A CA 1
ATOM 2577 C C . GLY A 1 320 ? 16.256 -5.241 -28.265 1.00 90.75 320 GLY A C 1
ATOM 2578 O O . GLY A 1 320 ? 16.400 -5.010 -29.464 1.00 90.75 320 GLY A O 1
ATOM 2579 N N . ILE A 1 321 ? 16.751 -4.442 -27.311 1.00 90.56 321 ILE A N 1
ATOM 2580 C CA . ILE A 1 321 ? 17.570 -3.249 -27.566 1.00 90.56 321 ILE A CA 1
ATOM 2581 C C . ILE A 1 321 ? 18.909 -3.378 -26.847 1.00 90.56 321 ILE A C 1
ATOM 2583 O O . ILE A 1 321 ? 18.952 -3.500 -25.625 1.00 90.56 321 ILE A O 1
ATOM 2587 N N . GLU A 1 322 ? 19.994 -3.293 -27.612 1.00 91.44 322 GLU A N 1
ATOM 2588 C CA . GLU A 1 322 ? 21.355 -3.312 -27.082 1.00 91.44 322 GLU A CA 1
ATOM 2589 C C . GLU A 1 322 ? 21.667 -2.023 -26.303 1.00 91.44 322 GLU A C 1
ATOM 2591 O O . GLU A 1 322 ? 21.387 -0.902 -26.749 1.00 91.44 322 GLU A O 1
ATOM 2596 N N . GLY A 1 323 ? 22.256 -2.187 -25.118 1.00 92.69 323 GLY A N 1
ATOM 2597 C CA . GLY A 1 323 ? 22.718 -1.085 -24.283 1.00 92.69 323 GLY A CA 1
ATOM 2598 C C . GLY A 1 323 ? 24.138 -0.640 -24.643 1.00 92.69 323 GLY A C 1
ATOM 2599 O O . GLY A 1 323 ? 25.049 -1.454 -24.743 1.00 92.69 323 GLY A O 1
ATOM 2600 N N . ALA A 1 324 ? 24.360 0.667 -24.777 1.00 95.31 324 ALA A N 1
ATOM 2601 C CA . ALA A 1 324 ? 25.675 1.244 -25.037 1.00 95.31 324 ALA A CA 1
ATOM 2602 C C . ALA A 1 324 ? 26.318 1.758 -23.742 1.00 95.31 324 ALA A C 1
ATOM 2604 O O . ALA A 1 324 ? 25.852 2.738 -23.160 1.00 95.31 324 ALA A O 1
ATOM 2605 N N . ILE A 1 325 ? 27.422 1.139 -23.321 1.00 95.88 325 ILE A N 1
ATOM 2606 C CA . ILE A 1 325 ? 28.198 1.559 -22.145 1.00 95.88 325 ILE A CA 1
ATOM 2607 C C . ILE A 1 325 ? 29.267 2.561 -22.577 1.00 95.88 325 ILE A C 1
ATOM 2609 O O . ILE A 1 325 ? 30.096 2.265 -23.438 1.00 95.88 325 ILE A O 1
ATOM 2613 N N . LYS A 1 326 ? 29.276 3.745 -21.963 1.00 94.50 326 LYS A N 1
ATOM 2614 C CA . LYS A 1 326 ? 30.249 4.809 -22.235 1.00 94.50 326 LYS A CA 1
ATOM 2615 C C . LYS A 1 326 ? 30.932 5.236 -20.945 1.00 94.50 326 LYS A C 1
ATOM 2617 O O . LYS A 1 326 ? 30.264 5.454 -19.943 1.00 94.50 326 LYS A O 1
ATOM 2622 N N . LEU A 1 327 ? 32.256 5.371 -20.974 1.00 93.44 327 LEU A N 1
ATOM 2623 C CA . LEU A 1 327 ? 32.988 6.024 -19.890 1.00 93.44 327 LEU A CA 1
ATOM 2624 C C . LEU A 1 327 ? 32.691 7.527 -19.941 1.00 93.44 327 LEU A C 1
ATOM 2626 O O . LEU A 1 327 ? 32.664 8.112 -21.027 1.00 93.44 327 LEU A O 1
ATOM 2630 N N . SER A 1 328 ? 32.439 8.139 -18.787 1.00 92.06 328 SER A N 1
ATOM 2631 C CA . SER A 1 328 ? 32.158 9.569 -18.712 1.00 92.06 328 SER A CA 1
ATOM 2632 C C . SER A 1 328 ? 33.355 10.404 -19.173 1.00 92.06 328 SER A C 1
ATOM 2634 O O . SER A 1 328 ? 34.503 9.984 -19.056 1.00 92.06 328 SER A O 1
ATOM 2636 N N . ASN A 1 329 ? 33.107 11.628 -19.654 1.00 88.62 329 ASN A N 1
ATOM 2637 C CA . ASN A 1 329 ? 34.181 12.537 -20.091 1.00 88.62 329 ASN A CA 1
ATOM 2638 C C . ASN A 1 329 ? 35.171 12.886 -18.966 1.00 88.62 329 ASN A C 1
ATOM 2640 O O . ASN A 1 329 ? 36.283 13.324 -19.235 1.00 88.62 329 ASN A O 1
ATOM 2644 N N . THR A 1 330 ? 34.743 12.752 -17.710 1.00 88.12 330 THR A N 1
ATOM 2645 C CA . THR A 1 330 ? 35.571 12.970 -16.519 1.00 88.12 330 THR A CA 1
ATOM 2646 C C . THR A 1 330 ? 36.273 11.698 -16.047 1.00 88.12 330 THR A C 1
ATOM 2648 O O . THR A 1 330 ? 37.010 11.768 -15.069 1.00 88.12 330 THR A O 1
ATOM 2651 N N . GLU A 1 331 ? 36.030 10.561 -16.709 1.00 89.12 331 GLU A N 1
ATOM 2652 C CA . GLU A 1 331 ? 36.562 9.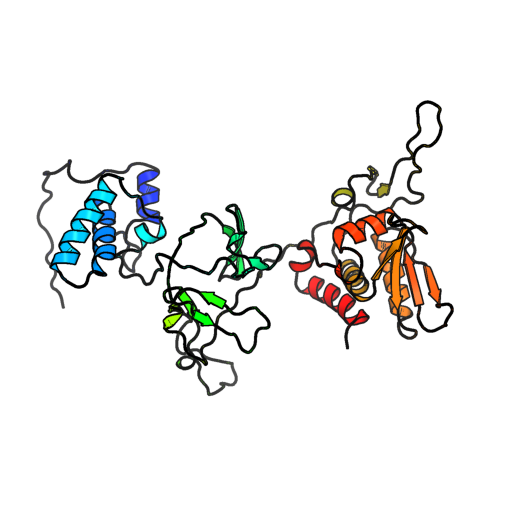227 -16.400 1.00 89.12 331 GLU A CA 1
ATOM 2653 C C . GLU A 1 331 ? 36.247 8.744 -14.978 1.00 89.12 331 GLU A C 1
ATOM 2655 O O . GLU A 1 331 ? 37.016 8.012 -14.363 1.00 89.12 331 GLU A O 1
ATOM 2660 N N . ARG A 1 332 ? 35.102 9.168 -14.434 1.00 90.75 332 ARG A N 1
ATOM 2661 C CA . ARG A 1 332 ? 34.706 8.884 -13.043 1.00 90.75 332 ARG A CA 1
ATOM 2662 C C . ARG A 1 332 ? 33.583 7.863 -12.895 1.00 90.75 332 ARG A C 1
ATOM 2664 O O . ARG A 1 332 ? 33.384 7.368 -11.794 1.00 90.75 332 ARG A O 1
ATOM 2671 N N . TRP A 1 333 ? 32.840 7.580 -13.959 1.00 92.75 333 TRP A N 1
ATOM 2672 C CA . TRP A 1 333 ? 31.709 6.649 -13.942 1.00 92.75 333 TRP A CA 1
ATOM 2673 C C . TRP A 1 333 ? 31.427 6.124 -15.352 1.00 92.75 333 TRP A C 1
ATOM 2675 O O . TRP A 1 333 ? 31.886 6.701 -16.344 1.00 92.75 333 TRP A O 1
ATOM 2685 N N . TYR A 1 334 ? 30.647 5.052 -15.445 1.00 95.25 334 TYR A N 1
ATOM 2686 C CA . TYR A 1 334 ? 30.083 4.556 -16.694 1.00 95.25 334 TYR A CA 1
ATOM 2687 C C . TYR A 1 334 ? 28.617 4.976 -16.821 1.00 95.25 334 TYR A C 1
ATOM 2689 O O . TYR A 1 334 ? 27.834 4.851 -15.885 1.00 95.25 334 TYR A O 1
ATOM 2697 N N . ASP A 1 335 ? 28.237 5.455 -18.001 1.00 94.81 335 ASP A N 1
ATOM 2698 C CA . ASP A 1 335 ? 26.845 5.644 -18.390 1.00 94.81 335 ASP A CA 1
ATOM 2699 C C . ASP A 1 335 ? 26.422 4.479 -19.296 1.00 94.81 335 ASP A C 1
ATOM 2701 O O . ASP A 1 335 ? 26.960 4.310 -20.396 1.00 94.81 335 ASP A O 1
ATOM 2705 N N . LEU A 1 336 ? 25.434 3.696 -18.865 1.00 96.62 336 LEU A N 1
ATOM 2706 C CA . LEU A 1 336 ? 24.743 2.730 -19.714 1.00 96.62 336 LEU A CA 1
ATOM 2707 C C . LEU A 1 336 ? 23.539 3.404 -20.368 1.00 96.62 336 LEU A C 1
ATOM 2709 O O . LEU A 1 336 ? 22.627 3.838 -19.671 1.00 96.62 336 LEU A O 1
ATOM 2713 N N . TRP A 1 337 ? 23.515 3.453 -21.697 1.00 96.44 337 TRP A N 1
ATOM 2714 C CA . TRP A 1 337 ? 22.434 4.041 -22.486 1.00 96.44 337 TRP A CA 1
ATOM 2715 C C . TRP A 1 337 ? 21.616 2.968 -23.194 1.00 96.44 337 TRP A C 1
ATOM 2717 O O . TRP A 1 337 ? 22.162 2.211 -23.992 1.00 96.44 337 TRP A O 1
ATOM 2727 N N . VAL A 1 338 ? 20.298 2.974 -23.006 1.00 94.94 338 VAL A N 1
ATOM 2728 C CA . VAL A 1 338 ? 19.356 2.163 -23.792 1.00 94.94 338 VAL A CA 1
ATOM 2729 C C . VAL A 1 338 ? 18.471 3.120 -24.587 1.00 94.94 338 VAL A C 1
ATOM 2731 O O . VAL A 1 338 ? 17.519 3.708 -24.071 1.00 94.94 338 VAL A O 1
ATOM 2734 N N . ASN A 1 339 ? 18.828 3.328 -25.856 1.00 92.44 339 ASN A N 1
ATOM 2735 C CA . ASN A 1 339 ? 18.227 4.356 -26.708 1.00 92.44 339 ASN A CA 1
ATOM 2736 C C . ASN A 1 339 ? 16.980 3.826 -27.422 1.00 92.44 339 ASN A C 1
ATOM 2738 O O . ASN A 1 339 ? 17.047 3.346 -28.554 1.00 92.44 339 ASN A O 1
ATOM 2742 N N . SER A 1 340 ? 15.830 3.934 -26.765 1.00 91.69 340 SER A N 1
ATOM 2743 C CA . SER A 1 340 ? 14.534 3.630 -27.363 1.00 91.69 340 SER A CA 1
ATOM 2744 C C . SER A 1 340 ? 13.448 4.510 -26.757 1.00 91.69 340 SER A C 1
ATOM 2746 O O . SER A 1 340 ? 13.191 4.460 -25.556 1.00 91.69 340 SER A O 1
ATOM 2748 N N . MET A 1 341 ? 12.785 5.299 -27.603 1.00 90.94 341 MET A N 1
ATOM 2749 C CA . MET A 1 341 ? 11.675 6.168 -27.204 1.00 90.94 341 MET A CA 1
ATOM 2750 C C . MET A 1 341 ? 10.560 5.401 -26.469 1.00 90.94 341 MET A C 1
ATOM 2752 O O . MET A 1 341 ? 10.257 5.800 -25.346 1.00 90.94 341 MET A O 1
ATOM 2756 N N . PRO A 1 342 ? 10.009 4.287 -27.001 1.00 92.12 342 PRO A N 1
ATOM 2757 C CA . PRO A 1 342 ? 8.985 3.541 -26.273 1.00 92.12 342 PRO A CA 1
ATOM 2758 C C . PRO A 1 342 ? 9.469 2.968 -24.932 1.00 92.12 342 PRO A C 1
ATOM 2760 O O . PRO A 1 342 ? 8.687 2.936 -23.991 1.00 92.12 342 PRO A O 1
ATOM 2763 N N . ILE A 1 343 ? 10.749 2.594 -24.787 1.00 93.81 343 ILE A N 1
ATOM 2764 C CA . ILE A 1 343 ? 11.293 2.190 -23.473 1.00 93.81 343 ILE A CA 1
ATOM 2765 C C . ILE A 1 343 ? 11.302 3.383 -22.511 1.00 93.81 343 ILE A C 1
ATOM 2767 O O . ILE A 1 343 ? 10.852 3.259 -21.378 1.00 93.81 343 ILE A O 1
ATOM 2771 N N . GLY A 1 344 ? 11.779 4.551 -22.951 1.00 93.94 344 GLY A N 1
ATOM 2772 C CA . GLY A 1 344 ? 11.787 5.758 -22.120 1.00 93.94 344 GLY A CA 1
ATOM 2773 C C . GLY A 1 344 ? 10.383 6.185 -21.678 1.00 93.94 344 GLY A C 1
ATOM 2774 O O . GLY A 1 344 ? 10.184 6.524 -20.513 1.00 93.94 344 GLY A O 1
ATOM 2775 N N . GLU A 1 345 ? 9.402 6.129 -22.584 1.00 93.81 345 GLU A N 1
ATOM 2776 C CA . GLU A 1 345 ? 7.998 6.428 -22.276 1.00 93.81 345 GLU A CA 1
ATOM 2777 C C . GLU A 1 345 ? 7.386 5.390 -21.329 1.00 93.81 345 GLU A C 1
ATOM 2779 O O . GLU A 1 345 ? 6.727 5.777 -20.365 1.00 93.81 345 GLU A O 1
ATOM 2784 N N . PHE A 1 346 ? 7.668 4.100 -21.533 1.00 94.62 346 PHE A N 1
ATOM 2785 C CA . PHE A 1 346 ? 7.235 3.040 -20.626 1.00 94.62 346 PHE A CA 1
ATOM 2786 C C . PHE A 1 346 ? 7.805 3.231 -19.216 1.00 94.62 346 PHE A C 1
ATOM 2788 O O . PHE A 1 346 ? 7.039 3.259 -18.261 1.00 94.62 346 PHE A O 1
ATOM 2795 N N . PHE A 1 347 ? 9.117 3.439 -19.057 1.00 95.19 347 PHE A N 1
ATOM 2796 C CA . PHE A 1 347 ? 9.718 3.662 -17.735 1.00 95.19 347 PHE A CA 1
ATOM 2797 C C . PHE A 1 347 ? 9.155 4.924 -17.063 1.00 95.19 347 PHE A C 1
ATOM 2799 O O . PHE A 1 347 ? 8.815 4.878 -15.881 1.00 95.19 347 PHE A O 1
ATOM 2806 N N . LYS A 1 348 ? 8.968 6.017 -17.822 1.00 93.94 348 LYS A N 1
ATOM 2807 C CA . LYS A 1 348 ? 8.322 7.251 -17.337 1.00 93.94 348 LYS A CA 1
ATOM 2808 C C . LYS A 1 348 ? 6.898 6.991 -16.830 1.00 93.94 348 LYS A C 1
ATOM 2810 O O . LYS A 1 348 ? 6.516 7.515 -15.782 1.00 93.94 348 LYS A O 1
ATOM 2815 N N . ALA A 1 349 ? 6.121 6.184 -17.551 1.00 92.75 349 ALA A N 1
ATOM 2816 C CA . ALA A 1 349 ? 4.746 5.841 -17.196 1.00 92.75 349 ALA A CA 1
ATOM 2817 C C . ALA A 1 349 ? 4.658 4.829 -16.040 1.00 92.75 349 ALA A C 1
ATOM 2819 O O . ALA A 1 349 ? 3.789 4.959 -15.180 1.00 92.75 349 ALA A O 1
ATOM 2820 N N . PHE A 1 350 ? 5.558 3.849 -16.000 1.00 92.81 350 PHE A N 1
ATOM 2821 C CA . PHE A 1 350 ? 5.502 2.721 -15.076 1.00 92.81 350 PHE A CA 1
ATOM 2822 C C . PHE A 1 350 ? 6.188 3.022 -13.738 1.00 92.81 350 PHE A C 1
ATOM 2824 O O . PHE A 1 350 ? 5.562 2.935 -12.686 1.00 92.81 350 PHE A O 1
ATOM 2831 N N . LEU A 1 351 ? 7.450 3.455 -13.780 1.00 93.50 351 LEU A N 1
ATOM 2832 C CA . LEU A 1 351 ? 8.285 3.713 -12.599 1.00 93.50 351 LEU A CA 1
ATOM 2833 C C . LEU A 1 351 ? 8.424 5.204 -12.274 1.00 93.50 351 LEU A C 1
ATOM 2835 O O . LEU A 1 351 ? 8.987 5.558 -11.242 1.00 93.50 351 LEU A O 1
ATOM 2839 N N . GLY A 1 352 ? 7.913 6.090 -13.132 1.00 91.69 352 GLY A N 1
ATOM 2840 C CA . GLY A 1 352 ? 7.988 7.537 -12.950 1.00 91.69 352 GLY A CA 1
ATOM 2841 C C . GLY A 1 352 ? 9.214 8.180 -13.595 1.00 91.69 352 GLY A C 1
ATOM 2842 O O . GLY A 1 352 ? 9.944 7.570 -14.369 1.00 91.69 352 GLY A O 1
ATOM 2843 N N . CYS A 1 353 ? 9.437 9.464 -13.323 1.00 89.00 353 CYS A N 1
ATOM 2844 C CA . CYS A 1 353 ? 10.589 10.203 -13.842 1.00 89.00 353 CYS A CA 1
ATOM 2845 C C . CYS A 1 353 ? 11.043 11.268 -12.848 1.00 89.00 353 CYS A C 1
ATOM 2847 O O . CYS A 1 353 ? 10.254 11.707 -12.016 1.00 89.00 353 CYS A O 1
ATOM 2849 N N . TYR A 1 354 ? 12.308 11.684 -12.964 1.00 85.31 354 TYR A N 1
ATOM 2850 C CA . TYR A 1 354 ? 13.014 12.517 -11.981 1.00 85.31 354 TYR A CA 1
ATOM 2851 C C . TYR A 1 354 ? 13.121 11.864 -10.597 1.00 85.31 354 TYR A C 1
ATOM 2853 O O . TYR A 1 354 ? 12.346 10.983 -10.247 1.00 85.31 354 TYR A O 1
ATOM 2861 N N . SER A 1 355 ? 14.086 12.296 -9.786 1.00 82.25 355 SER A N 1
ATOM 2862 C CA . SER A 1 355 ? 14.310 11.716 -8.454 1.00 82.25 355 SER A CA 1
ATOM 2863 C C . SER A 1 355 ? 13.069 11.786 -7.556 1.00 82.25 355 SER A C 1
ATOM 2865 O O . SER A 1 355 ? 12.754 10.819 -6.879 1.00 82.25 355 SER A O 1
ATOM 2867 N N . TYR A 1 356 ? 12.325 12.895 -7.603 1.00 82.81 356 TYR A N 1
ATOM 2868 C CA . TYR A 1 356 ? 11.111 13.105 -6.804 1.00 82.81 356 TYR A CA 1
ATOM 2869 C C . TYR A 1 356 ? 9.857 12.415 -7.362 1.00 82.81 356 TYR A C 1
ATOM 2871 O O . TYR A 1 356 ? 8.837 12.378 -6.682 1.00 82.81 356 TYR A O 1
ATOM 2879 N N . GLY A 1 357 ? 9.892 11.934 -8.609 1.00 86.56 357 GLY A N 1
ATOM 2880 C CA . GLY A 1 357 ? 8.733 11.338 -9.276 1.00 86.56 357 GLY A CA 1
ATOM 2881 C C . GLY A 1 357 ? 8.849 9.833 -9.503 1.00 86.56 357 GLY A C 1
ATOM 2882 O O . GLY A 1 357 ? 7.911 9.244 -10.049 1.00 86.56 357 GLY A O 1
ATOM 2883 N N . LYS A 1 358 ? 9.975 9.212 -9.116 1.00 91.19 358 LYS A N 1
ATOM 2884 C CA . LYS A 1 358 ? 10.131 7.753 -9.108 1.00 91.19 358 LYS A CA 1
ATOM 2885 C C . LYS A 1 358 ? 9.178 7.121 -8.093 1.00 91.19 358 LYS A C 1
ATOM 2887 O O . LYS A 1 358 ? 8.988 7.650 -7.001 1.00 91.19 358 LYS A O 1
ATOM 2892 N N . ARG A 1 359 ? 8.593 5.981 -8.453 1.00 90.44 359 ARG A N 1
ATOM 2893 C CA . ARG A 1 359 ? 7.645 5.233 -7.619 1.00 90.44 359 ARG A CA 1
ATOM 2894 C C . ARG A 1 359 ? 7.727 3.736 -7.892 1.00 90.44 359 ARG A C 1
ATOM 2896 O O . ARG A 1 359 ? 8.096 3.320 -8.988 1.00 90.44 359 ARG A O 1
ATOM 2903 N N . LEU A 1 360 ? 7.321 2.949 -6.902 1.00 89.31 360 LEU A N 1
ATOM 2904 C CA . LEU A 1 360 ? 7.076 1.520 -7.048 1.00 89.31 360 LEU A CA 1
ATOM 2905 C C . LEU A 1 360 ? 5.588 1.299 -7.348 1.00 89.31 360 LEU A C 1
ATOM 2907 O O . LEU A 1 360 ? 4.770 1.567 -6.472 1.00 89.31 360 LEU A O 1
ATOM 2911 N N . PRO A 1 361 ? 5.215 0.865 -8.563 1.00 86.31 361 PRO A N 1
ATOM 2912 C CA . PRO A 1 361 ? 3.833 0.500 -8.856 1.00 86.31 361 PRO A CA 1
ATOM 2913 C C . PRO A 1 361 ? 3.405 -0.757 -8.083 1.00 86.31 361 PRO A C 1
ATOM 2915 O O . PRO A 1 361 ? 4.226 -1.637 -7.815 1.00 86.31 361 PRO A O 1
ATOM 2918 N N . ASP A 1 362 ? 2.108 -0.873 -7.791 1.00 79.31 362 ASP A N 1
ATOM 2919 C CA . ASP A 1 362 ? 1.504 -1.957 -6.994 1.00 79.31 362 ASP A CA 1
ATOM 2920 C C . ASP A 1 362 ? 1.891 -3.363 -7.465 1.00 79.31 362 ASP A C 1
ATOM 2922 O O . ASP A 1 362 ? 2.118 -4.266 -6.660 1.00 79.31 362 ASP A O 1
ATOM 2926 N N . GLN A 1 363 ? 2.033 -3.537 -8.782 1.00 82.75 363 GLN A N 1
ATOM 2927 C CA . GLN A 1 363 ? 2.463 -4.792 -9.402 1.00 82.75 363 GLN A CA 1
ATOM 2928 C C . GLN A 1 363 ? 3.836 -5.264 -8.902 1.00 82.75 363 GLN A C 1
ATOM 2930 O O . GLN A 1 363 ? 4.068 -6.466 -8.838 1.00 82.75 363 GLN A O 1
ATOM 2935 N N . LEU A 1 364 ? 4.737 -4.342 -8.542 1.00 87.31 364 LEU A N 1
ATOM 2936 C CA . LEU A 1 364 ? 6.048 -4.661 -7.972 1.00 87.31 364 LEU A CA 1
ATOM 2937 C C . LEU A 1 364 ? 6.012 -4.777 -6.441 1.00 87.31 364 LEU A C 1
ATOM 2939 O O . LEU A 1 364 ? 6.832 -5.489 -5.870 1.00 87.31 364 LEU A O 1
ATOM 2943 N N . MET A 1 365 ? 5.064 -4.108 -5.776 1.00 83.56 365 MET A N 1
ATOM 2944 C CA . MET A 1 365 ? 4.918 -4.116 -4.311 1.00 83.56 365 MET A CA 1
ATOM 2945 C C . MET A 1 365 ? 4.398 -5.445 -3.755 1.00 83.56 365 MET A C 1
ATOM 2947 O O . MET A 1 365 ? 4.624 -5.755 -2.586 1.00 83.56 365 MET A O 1
ATOM 2951 N N . HIS A 1 366 ? 3.689 -6.219 -4.578 1.00 80.75 366 HIS A N 1
ATOM 2952 C CA . HIS A 1 366 ? 3.047 -7.473 -4.179 1.00 80.75 366 HIS A CA 1
ATOM 2953 C C . HIS A 1 366 ? 3.684 -8.709 -4.817 1.00 80.75 366 HIS A C 1
ATOM 2955 O O . HIS A 1 366 ? 3.078 -9.776 -4.819 1.00 80.75 366 HIS A O 1
ATOM 2961 N N . LEU A 1 367 ? 4.898 -8.593 -5.355 1.00 86.81 367 LEU A N 1
ATOM 2962 C CA . LEU A 1 367 ? 5.602 -9.735 -5.929 1.00 86.81 367 LEU A CA 1
ATOM 2963 C C . LEU A 1 367 ? 5.926 -10.803 -4.869 1.00 86.81 367 LEU A C 1
ATOM 2965 O O . LEU A 1 367 ? 6.181 -10.461 -3.708 1.00 86.81 367 LEU A O 1
ATOM 2969 N N . PRO A 1 368 ? 6.021 -12.087 -5.269 1.00 89.19 368 PRO A N 1
ATOM 2970 C CA . PRO A 1 368 ? 6.558 -13.137 -4.413 1.00 89.19 368 PRO A CA 1
ATOM 2971 C C . PRO A 1 368 ? 7.903 -12.735 -3.805 1.00 89.19 368 PRO A C 1
ATOM 2973 O O . PRO A 1 368 ? 8.705 -12.044 -4.444 1.00 89.19 368 PRO A O 1
ATOM 2976 N N . ALA A 1 369 ? 8.174 -13.201 -2.585 1.00 88.19 369 ALA A N 1
ATOM 2977 C CA . ALA A 1 369 ? 9.356 -12.797 -1.819 1.00 88.19 369 ALA A CA 1
ATOM 2978 C C . ALA A 1 369 ? 10.681 -12.943 -2.595 1.00 88.19 369 ALA A C 1
ATOM 2980 O O . ALA A 1 369 ? 11.557 -12.089 -2.477 1.00 88.19 369 ALA A O 1
ATOM 2981 N N . GLU A 1 370 ? 10.813 -13.985 -3.421 1.00 91.12 370 GLU A N 1
ATOM 2982 C CA . GLU A 1 370 ? 11.999 -14.233 -4.253 1.00 91.12 370 GLU A CA 1
ATOM 2983 C C . GLU A 1 370 ? 12.243 -13.118 -5.284 1.00 91.12 370 GLU A C 1
ATOM 2985 O O . GLU A 1 370 ? 13.369 -12.654 -5.446 1.00 91.12 370 GLU A O 1
ATOM 2990 N N . LEU A 1 371 ? 11.189 -12.638 -5.946 1.00 92.50 371 LEU A N 1
ATOM 2991 C CA . LEU A 1 371 ? 11.285 -11.570 -6.945 1.00 92.50 371 LEU A CA 1
ATOM 2992 C C . LEU A 1 371 ? 11.459 -10.198 -6.292 1.00 92.50 371 LEU A C 1
ATOM 2994 O O . LEU A 1 371 ? 12.247 -9.377 -6.765 1.00 92.50 371 LEU A O 1
ATOM 2998 N N . THR A 1 372 ? 10.777 -9.978 -5.166 1.00 91.19 372 THR A N 1
ATOM 2999 C CA . THR A 1 372 ? 10.971 -8.783 -4.339 1.00 91.19 372 THR A CA 1
ATOM 3000 C C . THR A 1 372 ? 12.425 -8.674 -3.871 1.00 91.19 372 THR A C 1
ATOM 3002 O O . THR A 1 372 ? 12.990 -7.582 -3.875 1.00 91.19 372 THR A O 1
ATOM 3005 N N . LEU A 1 373 ? 13.073 -9.793 -3.527 1.00 93.12 373 LEU A N 1
ATOM 3006 C CA . LEU A 1 373 ? 14.487 -9.802 -3.153 1.00 93.12 373 LEU A CA 1
ATOM 3007 C C . LEU A 1 373 ? 15.388 -9.335 -4.304 1.00 93.12 373 LEU A C 1
ATOM 3009 O O . LEU A 1 373 ? 16.281 -8.526 -4.069 1.00 93.12 373 LEU A O 1
ATOM 3013 N N . GLU A 1 374 ? 15.155 -9.792 -5.537 1.00 94.94 374 GLU A N 1
ATOM 3014 C CA . GLU A 1 374 ? 15.946 -9.355 -6.698 1.00 94.94 374 GLU A CA 1
ATOM 3015 C C . GLU A 1 374 ? 15.711 -7.875 -7.039 1.00 94.94 374 GLU A C 1
ATOM 3017 O O . GLU A 1 374 ? 16.663 -7.155 -7.351 1.00 94.94 374 GLU A O 1
ATOM 3022 N N . LEU A 1 375 ? 14.473 -7.385 -6.897 1.00 94.31 375 LEU A N 1
ATOM 3023 C CA . LEU A 1 375 ? 14.156 -5.957 -7.009 1.00 94.31 375 LEU A CA 1
ATOM 3024 C C . LEU A 1 375 ? 14.953 -5.131 -5.991 1.00 94.31 375 LEU A C 1
ATOM 3026 O O . LEU A 1 375 ? 15.628 -4.165 -6.353 1.00 94.31 375 LEU A O 1
ATOM 3030 N N . LEU A 1 376 ? 14.916 -5.533 -4.718 1.00 93.75 376 LEU A N 1
ATOM 3031 C CA . LEU A 1 376 ? 15.670 -4.867 -3.659 1.00 93.75 376 LEU A CA 1
ATOM 3032 C C . LEU A 1 376 ? 17.175 -4.978 -3.898 1.00 93.75 376 LEU A C 1
ATOM 3034 O O . LEU A 1 376 ? 17.882 -3.991 -3.745 1.00 93.75 376 LEU A O 1
ATOM 3038 N N . ARG A 1 377 ? 17.679 -6.131 -4.338 1.00 93.81 377 ARG A N 1
ATOM 3039 C CA . ARG A 1 377 ? 19.093 -6.316 -4.676 1.00 93.81 377 ARG A CA 1
ATOM 3040 C C . ARG A 1 377 ? 19.550 -5.320 -5.739 1.00 93.81 377 ARG A C 1
ATOM 3042 O O . ARG A 1 377 ? 20.620 -4.737 -5.594 1.00 93.81 377 ARG A O 1
ATOM 3049 N N . GLY A 1 378 ? 18.748 -5.096 -6.780 1.00 93.12 378 GLY A N 1
ATOM 3050 C CA . GLY A 1 378 ? 19.031 -4.070 -7.782 1.00 93.12 378 GLY A CA 1
ATOM 3051 C C . GLY A 1 378 ? 19.066 -2.672 -7.169 1.00 93.12 378 GLY A C 1
ATOM 3052 O O . GLY A 1 378 ? 20.030 -1.941 -7.382 1.00 93.12 378 GLY A O 1
ATOM 3053 N N . LEU A 1 379 ? 18.070 -2.328 -6.352 1.00 93.19 379 LEU A N 1
ATOM 3054 C CA . LEU A 1 379 ? 17.975 -1.015 -5.710 1.00 93.19 379 LEU A CA 1
ATOM 3055 C C . LEU A 1 379 ? 19.139 -0.735 -4.747 1.00 93.19 379 LEU A C 1
ATOM 3057 O O . LEU A 1 379 ? 19.803 0.291 -4.858 1.00 93.19 379 LEU A O 1
ATOM 3061 N N . PHE A 1 380 ? 19.427 -1.670 -3.840 1.00 91.75 380 PHE A N 1
ATOM 3062 C CA . PHE A 1 380 ? 20.523 -1.566 -2.877 1.00 91.75 380 PHE A CA 1
ATOM 3063 C C . PHE A 1 380 ? 21.899 -1.677 -3.536 1.00 91.75 380 PHE A C 1
ATOM 3065 O O . PHE A 1 380 ? 22.863 -1.165 -2.989 1.00 91.75 380 PHE A O 1
ATOM 3072 N N . SER A 1 381 ? 22.028 -2.303 -4.708 1.00 87.44 381 SER A N 1
ATOM 3073 C CA . SER A 1 381 ? 23.298 -2.241 -5.441 1.00 87.44 381 SER A CA 1
ATOM 3074 C C . SER A 1 381 ? 23.618 -0.835 -5.955 1.00 87.44 381 SER A C 1
ATOM 3076 O O . SER A 1 381 ? 24.790 -0.528 -6.102 1.00 87.44 381 SER A O 1
ATOM 3078 N N . ALA A 1 382 ? 22.607 -0.008 -6.246 1.00 83.31 382 ALA A N 1
ATOM 3079 C CA . ALA A 1 382 ? 22.789 1.379 -6.691 1.00 83.31 382 ALA A CA 1
ATOM 3080 C C . ALA A 1 382 ? 23.021 2.330 -5.511 1.00 83.31 382 ALA A C 1
ATOM 3082 O O . ALA A 1 382 ? 24.056 2.978 -5.414 1.00 83.31 382 ALA A O 1
ATOM 3083 N N . ASP A 1 383 ? 22.056 2.370 -4.590 1.00 68.62 383 ASP A N 1
ATOM 3084 C CA . ASP A 1 383 ? 21.996 3.373 -3.517 1.00 68.62 383 ASP A CA 1
ATOM 3085 C C . ASP A 1 383 ? 22.318 2.804 -2.121 1.00 68.62 383 ASP A C 1
ATOM 3087 O O . ASP A 1 383 ? 22.207 3.507 -1.113 1.00 68.62 383 ASP A O 1
ATOM 3091 N N . GLY A 1 384 ? 22.660 1.517 -2.014 1.00 62.31 384 GLY A N 1
ATOM 3092 C CA . GLY A 1 384 ? 22.898 0.858 -0.730 1.00 62.31 384 GLY A CA 1
ATOM 3093 C C . GLY A 1 384 ? 24.271 1.182 -0.154 1.00 62.31 384 GLY A C 1
ATOM 3094 O O . GLY A 1 384 ? 25.295 0.972 -0.800 1.00 62.31 384 GLY A O 1
ATOM 3095 N N . TYR A 1 385 ? 24.272 1.663 1.089 1.00 51.84 385 TYR A N 1
ATOM 3096 C CA . TYR A 1 385 ? 25.464 1.898 1.905 1.00 51.84 385 TYR A CA 1
ATOM 3097 C C . TYR A 1 385 ? 25.728 0.747 2.877 1.00 51.84 385 TYR A C 1
ATOM 3099 O O . TYR A 1 385 ? 24.734 0.190 3.406 1.00 51.84 385 TYR A O 1
#